Protein AF-A0A6L8MYT7-F1 (afdb_monomer)

Radius of gyration: 31.23 Å; Cα contacts (8 Å, |Δi|>4): 310; chains: 1; bounding box: 75×61×91 Å

Sequence (423 aa):
MKKIFYLYNQIKNDKKKLLASKLFFRELIFELFNCDSQEEFEKIPLTDDDVKMLLEKLDEKFITIFSTKEMLDIINSKLYYPCVLDEIYSKQKNAITYESFLDIYREKCKDYGISDDFYKLINGAGHPTIKYNIVFWDLFIDFVINESQKYKKVKNGVRIKNLALLRKELEATIDNKQKYFDIVKSQLDSIEIEYYNDLEKLYNLMFSYVGRAFELYDLLNDEFNQKITEEMDIYLDFVKLVTHEFINLFISKTVSIFEDANLAEQQIAVNYYRDVFTDWTLFFEDFRPLEMQETMTSFRERYKKLYIENPDLRIIPTTKSSSIYYFMVVKERLLKTLQEDIDLDYVNVNNHIQRLKDLSTRYIERKIKLTSEAERELYSIYHTQFRSTLLKYIQSKFEKYSSNDLEIQRLKEQLIDRKWLYL

Foldseek 3Di:
DVLVVVLVVVCVVDPQLVLLCVQCVQVLCCVPPVDNDPVRSVPDDDDPVNSVVSSVVSVVLQPDWDFLVRCQVSLQVLDPHRDDSVVLVVLVVVLVVDPVSVVVLVVVCVVVVNPDQPFDFDDDPDDGRTTHGSSNVVSSSVSVNVVVCVLPDPPDDQPPPPLVVLLVLLVVCLVPLVSNLVSLLVLLVVLLVLLVVLVVVLLVLVCVLLVLLVVVLCLCCPPLNVVVCVVLVPDSVVSVVLSLVLVLVSLLLCLCLQDVDPPVLSVVSSVVVSVCCVPVVVVPVLRPPVCPVVCVVVVVVVVCCCVVPPPPVCSVPPDDDAHSVVSVVVSVVVSVVSSVCSVVSNDDSVVSSVVSSVSSSRHNSVSSVSSVVSSVVSVCCSVPPRLVVQLVSVAVSVVVDPDPDPSSVVSVVVCVVSVSYDD

Structure (mmCIF, N/CA/C/O backbone):
data_AF-A0A6L8MYT7-F1
#
_entry.id   AF-A0A6L8MYT7-F1
#
loop_
_atom_site.group_PDB
_atom_site.id
_atom_site.type_symbol
_atom_site.label_atom_id
_atom_site.label_alt_id
_atom_site.label_comp_id
_atom_site.label_asym_id
_atom_site.label_entity_id
_atom_site.label_seq_id
_atom_site.pdbx_PDB_ins_code
_atom_site.Cartn_x
_atom_site.Cartn_y
_atom_site.Cartn_z
_atom_site.occupancy
_atom_site.B_iso_or_equiv
_atom_site.auth_seq_id
_atom_site.auth_comp_id
_atom_site.auth_asym_id
_atom_site.auth_atom_id
_atom_site.pdbx_PDB_model_num
ATOM 1 N N . MET A 1 1 ? 8.024 -13.058 -49.100 1.00 59.81 1 MET A N 1
ATOM 2 C CA . MET A 1 1 ? 6.651 -13.341 -48.605 1.00 59.81 1 MET A CA 1
ATOM 3 C C . MET A 1 1 ? 6.309 -14.832 -48.477 1.00 59.81 1 MET A C 1
ATOM 5 O O . MET A 1 1 ? 6.117 -15.256 -47.354 1.00 59.81 1 MET A O 1
ATOM 9 N N . LYS A 1 2 ? 6.254 -15.684 -49.520 1.00 71.94 2 LYS A N 1
ATOM 10 C CA . LYS A 1 2 ? 5.835 -17.107 -49.336 1.00 71.94 2 LYS A CA 1
ATOM 11 C C . LYS A 1 2 ? 6.647 -17.894 -48.282 1.00 71.94 2 LYS A C 1
ATOM 13 O O . LYS A 1 2 ? 6.075 -18.699 -47.555 1.00 71.94 2 LYS A O 1
ATOM 18 N N . LYS A 1 3 ? 7.955 -17.636 -48.171 1.00 80.44 3 LYS A N 1
ATOM 19 C CA . LYS A 1 3 ? 8.853 -18.322 -47.225 1.00 80.44 3 LYS A CA 1
ATOM 20 C C . LYS A 1 3 ? 8.679 -17.890 -45.768 1.00 80.44 3 LYS A C 1
ATOM 22 O O . LYS A 1 3 ? 8.775 -18.734 -44.889 1.00 80.44 3 LYS A O 1
ATOM 27 N N . ILE A 1 4 ? 8.325 -16.630 -45.509 1.00 80.94 4 ILE A N 1
ATOM 28 C CA . ILE A 1 4 ? 8.086 -16.175 -44.134 1.00 80.94 4 ILE A CA 1
ATOM 29 C C . ILE A 1 4 ? 6.798 -16.762 -43.554 1.00 80.94 4 ILE A C 1
ATOM 31 O O . ILE A 1 4 ? 6.774 -17.220 -42.417 1.00 80.94 4 ILE A O 1
ATOM 35 N N . PHE A 1 5 ? 5.754 -16.878 -44.382 1.00 82.69 5 PHE A N 1
ATOM 36 C CA . PHE A 1 5 ? 4.539 -17.601 -44.008 1.00 82.69 5 PHE A CA 1
ATOM 37 C C . PHE A 1 5 ? 4.817 -19.085 -43.752 1.00 82.69 5 PHE A C 1
ATOM 39 O O . PHE A 1 5 ? 4.275 -19.662 -42.813 1.00 82.69 5 PHE A O 1
ATOM 46 N N . TYR A 1 6 ? 5.677 -19.705 -44.564 1.00 86.44 6 TYR A N 1
ATOM 47 C CA . TYR A 1 6 ? 6.098 -21.088 -44.358 1.00 86.44 6 TYR A CA 1
ATOM 48 C C . TYR A 1 6 ? 6.858 -21.273 -43.035 1.00 86.44 6 TYR A C 1
ATOM 50 O O . TYR A 1 6 ? 6.519 -22.176 -42.274 1.00 86.44 6 TYR A O 1
ATOM 58 N N . LEU A 1 7 ? 7.803 -20.381 -42.722 1.00 86.00 7 LEU A N 1
ATOM 59 C CA . LEU A 1 7 ? 8.525 -20.355 -41.449 1.00 86.00 7 LEU A CA 1
ATOM 60 C C . LEU A 1 7 ? 7.562 -20.264 -40.256 1.00 86.00 7 LEU A C 1
ATOM 62 O O . LEU A 1 7 ? 7.620 -21.100 -39.355 1.00 86.00 7 LEU A O 1
ATOM 66 N N . TYR A 1 8 ? 6.634 -19.303 -40.262 1.00 85.88 8 TYR A N 1
ATOM 67 C CA . TYR A 1 8 ? 5.668 -19.160 -39.170 1.00 85.88 8 TYR A CA 1
ATOM 68 C C . TYR A 1 8 ? 4.736 -20.365 -39.040 1.00 85.88 8 TYR A C 1
ATOM 70 O O . TYR A 1 8 ? 4.425 -20.772 -37.921 1.00 85.88 8 TYR A O 1
ATOM 78 N N . ASN A 1 9 ? 4.332 -20.983 -40.154 1.00 87.00 9 ASN A N 1
ATOM 79 C CA . ASN A 1 9 ? 3.550 -22.218 -40.117 1.00 87.00 9 ASN A CA 1
ATOM 80 C C . ASN A 1 9 ? 4.336 -23.375 -39.487 1.00 87.00 9 ASN A C 1
ATOM 82 O O . ASN A 1 9 ? 3.766 -24.132 -38.704 1.00 87.00 9 ASN A O 1
ATOM 86 N N . GLN A 1 10 ? 5.632 -23.502 -39.782 1.00 89.69 10 GLN A N 1
ATOM 87 C CA . GLN A 1 10 ? 6.480 -24.516 -39.154 1.00 89.69 10 GLN A CA 1
ATOM 88 C C . GLN A 1 10 ? 6.647 -24.279 -37.650 1.00 89.69 10 GLN A C 1
ATOM 90 O O . GLN A 1 10 ? 6.458 -25.208 -36.868 1.00 89.69 10 GLN A O 1
ATOM 95 N N . ILE A 1 11 ? 6.920 -23.037 -37.235 1.00 89.31 11 ILE A N 1
ATOM 96 C CA . ILE A 1 11 ? 7.032 -22.671 -35.814 1.00 89.31 11 ILE A CA 1
ATOM 97 C C . ILE A 1 11 ? 5.715 -22.953 -35.082 1.00 89.31 11 ILE A C 1
ATOM 99 O O . ILE A 1 11 ? 5.722 -23.544 -34.008 1.00 89.31 11 ILE A O 1
ATOM 103 N N . LYS A 1 12 ? 4.575 -22.562 -35.662 1.00 88.00 12 LYS A N 1
ATOM 104 C CA . LYS A 1 12 ? 3.251 -22.726 -35.044 1.00 88.00 12 LYS A CA 1
ATOM 105 C C . LYS A 1 12 ? 2.854 -24.193 -34.855 1.00 88.00 12 LYS A C 1
ATOM 107 O O . LYS A 1 12 ? 2.175 -24.509 -33.882 1.00 88.00 12 LYS A O 1
ATOM 112 N N . ASN A 1 13 ? 3.251 -25.069 -35.777 1.00 91.25 13 ASN A N 1
ATOM 113 C CA . ASN A 1 13 ? 2.869 -26.483 -35.762 1.00 91.25 13 ASN A CA 1
ATOM 114 C C . ASN A 1 13 ? 3.807 -27.368 -34.919 1.00 91.25 13 ASN A C 1
ATOM 116 O O . ASN A 1 13 ? 3.501 -28.541 -34.712 1.00 91.25 13 ASN A O 1
ATOM 120 N N . ASP A 1 14 ? 4.914 -26.826 -34.407 1.00 92.12 14 ASP A N 1
ATOM 121 C CA . ASP A 1 14 ? 5.848 -27.525 -33.524 1.00 92.12 14 ASP A CA 1
ATOM 122 C C . ASP A 1 14 ? 5.901 -26.825 -32.159 1.00 92.12 14 ASP A C 1
ATOM 124 O O . ASP A 1 14 ? 6.469 -25.744 -32.005 1.00 92.12 14 ASP A O 1
ATOM 128 N N . LYS A 1 15 ? 5.329 -27.465 -31.133 1.00 89.94 15 LYS A N 1
ATOM 129 C CA . LYS A 1 15 ? 5.255 -26.907 -29.773 1.00 89.94 15 LYS A CA 1
ATOM 130 C C . LYS A 1 15 ? 6.621 -26.527 -29.184 1.00 89.94 15 LYS A C 1
ATOM 132 O O . LYS A 1 15 ? 6.691 -25.585 -28.399 1.00 89.94 15 LYS A O 1
ATOM 137 N N . LYS A 1 16 ? 7.702 -27.229 -29.551 1.00 91.69 16 LYS A N 1
ATOM 138 C CA . LYS A 1 16 ? 9.055 -26.957 -29.038 1.00 91.69 16 LYS A CA 1
ATOM 139 C C . LYS A 1 16 ? 9.609 -25.681 -29.661 1.00 91.69 16 LYS A C 1
ATOM 141 O O . LYS A 1 16 ? 10.047 -24.778 -28.946 1.00 91.69 16 LYS A O 1
ATOM 146 N N . LYS A 1 17 ? 9.492 -25.569 -30.986 1.00 91.12 17 LYS A N 1
ATOM 147 C CA . LYS A 1 17 ? 9.891 -24.370 -31.736 1.00 91.12 17 LYS A CA 1
ATOM 148 C C . LYS A 1 17 ? 9.043 -23.164 -31.366 1.00 91.12 17 LYS A C 1
ATOM 150 O O . LYS A 1 17 ? 9.574 -22.062 -31.271 1.00 91.12 17 LYS A O 1
ATOM 155 N N . LEU A 1 18 ? 7.752 -23.362 -31.105 1.00 89.88 18 LEU A N 1
ATOM 156 C CA . LEU A 1 18 ? 6.862 -22.307 -30.636 1.00 89.88 18 LEU A CA 1
ATOM 157 C C . LEU A 1 18 ? 7.326 -21.731 -29.291 1.00 89.88 18 LEU A C 1
ATOM 159 O O . LEU A 1 18 ? 7.392 -20.511 -29.142 1.00 89.88 18 LEU A O 1
ATOM 163 N N . LEU A 1 19 ? 7.698 -22.590 -28.336 1.00 88.94 19 LEU A N 1
ATOM 164 C CA . LEU A 1 19 ? 8.225 -22.155 -27.040 1.00 88.94 19 LEU A CA 1
ATOM 165 C C . LEU A 1 19 ? 9.569 -21.423 -27.186 1.00 88.94 19 LEU A C 1
ATOM 167 O O . LEU A 1 19 ? 9.745 -20.344 -26.622 1.00 88.94 19 LEU A O 1
ATOM 171 N N . ALA A 1 20 ? 10.491 -21.966 -27.987 1.00 90.62 20 ALA A N 1
ATOM 172 C CA . ALA A 1 20 ? 11.767 -21.315 -28.288 1.00 90.62 20 ALA A CA 1
ATOM 173 C C . ALA A 1 20 ? 11.578 -19.949 -28.960 1.00 90.62 20 ALA A C 1
ATOM 175 O O . ALA A 1 20 ? 12.199 -18.963 -28.566 1.00 90.62 20 ALA A O 1
ATOM 176 N N . SER A 1 21 ? 10.657 -19.862 -29.918 1.00 87.44 21 SER A N 1
ATOM 177 C CA . SER A 1 21 ? 10.340 -18.625 -30.628 1.00 87.44 21 SER A CA 1
ATOM 178 C C . SER A 1 21 ? 9.740 -17.581 -29.682 1.00 87.44 21 SER A C 1
ATOM 180 O O . SER A 1 21 ? 10.158 -16.423 -29.704 1.00 87.44 21 SER A O 1
ATOM 182 N N . LYS A 1 22 ? 8.846 -17.981 -28.765 1.00 86.06 22 LYS A N 1
ATOM 183 C CA . LYS A 1 22 ? 8.253 -17.072 -27.767 1.00 86.06 22 LYS A CA 1
ATOM 184 C C . LYS A 1 22 ? 9.321 -16.287 -26.992 1.00 86.06 22 LYS A C 1
ATOM 186 O O . LYS A 1 22 ? 9.118 -15.099 -26.714 1.00 86.06 22 LYS A O 1
ATOM 191 N N . LEU A 1 23 ? 10.440 -16.927 -26.653 1.00 85.00 23 LEU A N 1
ATOM 192 C CA . LEU A 1 23 ? 11.498 -16.336 -25.833 1.00 85.00 23 LEU A CA 1
ATOM 193 C C . LEU A 1 23 ? 12.621 -15.693 -26.657 1.00 85.00 23 LEU A C 1
ATOM 195 O O . LEU A 1 23 ? 12.984 -14.557 -26.369 1.00 85.00 23 LEU A O 1
ATOM 199 N N . PHE A 1 24 ? 13.117 -16.363 -27.698 1.00 89.44 24 PHE A N 1
ATOM 200 C CA . PHE A 1 24 ? 14.382 -16.003 -28.355 1.00 89.44 24 PHE A CA 1
ATOM 201 C C . PHE A 1 24 ? 14.232 -15.405 -29.756 1.00 89.44 24 PHE A C 1
ATOM 203 O O . PHE A 1 24 ? 15.222 -14.969 -30.331 1.00 89.44 24 PHE A O 1
ATOM 210 N N . PHE A 1 25 ? 13.029 -15.367 -30.340 1.00 83.56 25 PHE A N 1
ATOM 211 C CA . PHE A 1 25 ? 12.886 -15.013 -31.759 1.00 83.56 25 PHE A CA 1
ATOM 212 C C . PHE A 1 25 ? 13.468 -13.639 -32.105 1.00 83.56 25 PHE A C 1
ATOM 214 O O . PHE A 1 25 ? 14.140 -13.505 -33.119 1.00 83.56 25 PHE A O 1
ATOM 221 N N . ARG A 1 26 ? 13.276 -12.639 -31.235 1.00 81.25 26 ARG A N 1
ATOM 222 C CA . ARG A 1 26 ? 13.825 -11.290 -31.436 1.00 81.25 26 ARG A CA 1
ATOM 223 C C . ARG A 1 26 ? 15.359 -11.266 -31.420 1.00 81.25 26 ARG A C 1
ATOM 225 O O . ARG A 1 26 ? 15.958 -10.584 -32.239 1.00 81.25 26 ARG A O 1
ATOM 232 N N . GLU A 1 27 ? 15.976 -12.001 -30.501 1.00 84.38 27 GLU A N 1
ATOM 233 C CA . GLU A 1 27 ? 17.437 -12.127 -30.419 1.00 84.38 27 GLU A CA 1
ATOM 234 C C . GLU A 1 27 ? 17.983 -12.819 -31.670 1.00 84.38 27 GLU A C 1
ATOM 236 O O . GLU A 1 27 ? 18.922 -12.329 -32.283 1.00 84.38 27 GLU A O 1
ATOM 241 N N . LEU A 1 28 ? 17.336 -13.904 -32.104 1.00 87.00 28 LEU A N 1
ATOM 242 C CA . LEU A 1 28 ? 17.769 -14.676 -33.267 1.00 87.00 28 LEU A CA 1
ATOM 243 C C . LEU A 1 28 ? 17.673 -13.885 -34.576 1.00 87.00 28 LEU A C 1
ATOM 245 O O . LEU A 1 28 ? 18.565 -13.998 -35.412 1.00 87.00 28 LEU A O 1
ATOM 249 N N . ILE A 1 29 ? 16.621 -13.082 -34.776 1.00 85.25 29 ILE A N 1
ATOM 250 C CA . ILE A 1 29 ? 16.532 -12.246 -35.986 1.00 85.25 29 ILE A CA 1
ATOM 251 C C . ILE A 1 29 ? 17.559 -11.109 -35.974 1.00 85.25 29 ILE A C 1
ATOM 253 O O . ILE A 1 29 ? 18.085 -10.758 -37.028 1.00 85.25 29 ILE A O 1
ATOM 257 N N . PHE A 1 30 ? 17.881 -10.567 -34.798 1.00 80.44 30 PHE A N 1
ATOM 258 C CA . PHE A 1 30 ? 18.941 -9.575 -34.655 1.00 80.44 30 PHE A CA 1
ATOM 259 C C . PHE A 1 30 ? 20.313 -10.198 -34.943 1.00 80.44 30 PHE A C 1
ATOM 261 O O . PHE A 1 30 ? 21.063 -9.680 -35.759 1.00 80.44 30 PHE A O 1
ATOM 268 N N . GLU A 1 31 ? 20.615 -11.354 -34.353 1.00 85.44 31 GLU A N 1
ATOM 269 C CA . GLU A 1 31 ? 21.898 -12.046 -34.519 1.00 85.44 31 GLU A CA 1
ATOM 270 C C . GLU A 1 31 ? 22.136 -12.518 -35.962 1.00 85.44 31 GLU A C 1
ATOM 272 O O . GLU A 1 31 ? 23.217 -12.320 -36.512 1.00 85.44 31 GLU A O 1
ATOM 277 N N . LEU A 1 32 ? 21.133 -13.144 -36.585 1.00 87.38 32 LEU A N 1
ATOM 278 C CA . LEU A 1 32 ? 21.298 -13.811 -37.882 1.00 87.38 32 LEU A CA 1
ATOM 279 C C . LEU A 1 32 ? 21.034 -12.890 -39.077 1.00 87.38 32 LEU A C 1
ATOM 281 O O . LEU A 1 32 ? 21.564 -13.132 -40.159 1.00 87.38 32 LEU A O 1
ATOM 285 N N . PHE A 1 33 ? 20.212 -11.852 -38.899 1.00 86.12 33 PHE A N 1
ATOM 286 C CA . PHE A 1 33 ? 19.756 -10.985 -39.991 1.00 86.12 33 PHE A CA 1
ATOM 287 C C . PHE A 1 33 ? 19.963 -9.490 -39.713 1.00 86.12 33 PHE A C 1
ATOM 289 O O . PHE A 1 33 ? 19.570 -8.671 -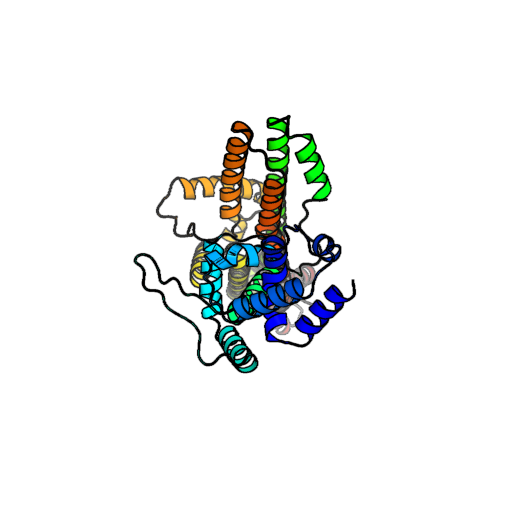40.543 1.00 86.12 33 PHE A O 1
ATOM 296 N N . ASN A 1 34 ? 20.580 -9.123 -38.581 1.00 82.56 34 ASN A N 1
ATOM 297 C CA . ASN A 1 34 ? 20.889 -7.742 -38.194 1.00 82.56 34 ASN A CA 1
ATOM 298 C C . ASN A 1 34 ? 19.667 -6.803 -38.260 1.00 82.56 34 ASN A C 1
ATOM 300 O O . ASN A 1 34 ? 19.747 -5.695 -38.788 1.00 82.56 34 ASN A O 1
ATOM 304 N N . CYS A 1 35 ? 18.519 -7.291 -37.776 1.00 80.00 35 CYS A N 1
ATOM 305 C CA . CYS A 1 35 ? 17.250 -6.560 -37.719 1.00 80.00 35 CYS A CA 1
ATOM 306 C C . CYS A 1 35 ? 16.884 -6.195 -36.280 1.00 80.00 35 CYS A C 1
ATOM 308 O O . CYS A 1 35 ? 16.878 -7.065 -35.408 1.00 80.00 35 CYS A O 1
ATOM 310 N N . ASP A 1 36 ? 16.464 -4.952 -36.044 1.00 75.12 36 ASP A N 1
ATOM 311 C CA . ASP A 1 36 ? 16.108 -4.473 -34.701 1.00 75.12 36 ASP A CA 1
ATOM 312 C C . ASP A 1 36 ? 14.665 -4.839 -34.304 1.00 75.12 36 ASP A C 1
ATOM 314 O O . ASP A 1 36 ? 14.281 -4.802 -33.121 1.00 75.12 36 ASP A O 1
ATOM 318 N N . SER A 1 37 ? 13.849 -5.220 -35.294 1.00 73.38 37 SER A N 1
ATOM 319 C CA . SER A 1 37 ? 12.438 -5.559 -35.117 1.00 73.38 37 SER A CA 1
ATOM 320 C C . SER A 1 37 ? 11.955 -6.700 -36.018 1.00 73.38 37 SER A C 1
ATOM 322 O O . SER A 1 37 ? 12.513 -6.994 -37.075 1.00 73.38 37 SER A O 1
ATOM 324 N N . GLN A 1 38 ? 10.844 -7.319 -35.609 1.00 73.88 38 GLN A N 1
ATOM 325 C CA . GLN A 1 38 ? 10.148 -8.317 -36.420 1.00 73.88 38 GLN A CA 1
ATOM 326 C C . GLN A 1 38 ? 9.621 -7.719 -37.736 1.00 73.88 38 GLN A C 1
ATOM 328 O O . GLN A 1 38 ? 9.685 -8.379 -38.764 1.00 73.88 38 GLN A O 1
ATOM 333 N N . GLU A 1 39 ? 9.156 -6.467 -37.734 1.00 79.12 39 GLU A N 1
ATOM 334 C CA . GLU A 1 39 ? 8.647 -5.800 -38.942 1.00 79.12 39 GLU A CA 1
ATOM 335 C C . GLU A 1 39 ? 9.736 -5.563 -39.997 1.00 79.12 39 GLU A C 1
ATOM 337 O O . GLU A 1 39 ? 9.454 -5.553 -41.197 1.00 79.12 39 GLU A O 1
ATOM 342 N N . GLU A 1 40 ? 10.980 -5.348 -39.568 1.00 82.81 40 GLU A N 1
ATOM 343 C CA . GLU A 1 40 ? 12.136 -5.250 -40.463 1.00 82.81 40 GLU A CA 1
ATOM 344 C C . GLU A 1 40 ? 12.517 -6.612 -41.024 1.00 82.81 40 GLU A C 1
ATOM 346 O O . GLU A 1 40 ? 12.639 -6.758 -42.242 1.00 82.81 40 GLU A O 1
ATOM 351 N N . PHE A 1 41 ? 12.605 -7.622 -40.156 1.00 84.44 41 PHE A N 1
ATOM 352 C CA . PHE A 1 41 ? 12.849 -8.999 -40.572 1.00 84.44 41 PHE A CA 1
ATOM 353 C C . PHE A 1 41 ? 11.803 -9.479 -41.589 1.00 84.44 41 PHE A C 1
ATOM 355 O O . PHE A 1 41 ? 12.144 -10.118 -42.584 1.00 84.44 41 PHE A O 1
ATOM 362 N N . GLU A 1 42 ? 10.532 -9.107 -41.408 1.00 82.19 42 GLU A N 1
ATOM 363 C CA . GLU A 1 42 ? 9.446 -9.519 -42.298 1.00 82.19 42 GLU A CA 1
ATOM 364 C C . GLU A 1 42 ? 9.541 -8.973 -43.731 1.00 82.19 42 GLU A C 1
ATOM 366 O O . GLU A 1 42 ? 8.933 -9.525 -44.658 1.00 82.19 42 GLU A O 1
ATOM 371 N N . LYS A 1 43 ? 10.352 -7.931 -43.938 1.00 85.62 43 LYS A N 1
ATOM 372 C CA . LYS A 1 43 ? 10.624 -7.340 -45.255 1.00 85.62 43 LYS A CA 1
ATOM 373 C C . LYS A 1 43 ? 11.771 -8.039 -45.985 1.00 85.62 43 LYS A C 1
ATOM 375 O O . LYS A 1 43 ? 11.913 -7.843 -47.194 1.00 85.62 43 LYS A O 1
ATOM 380 N N . ILE A 1 44 ? 12.556 -8.870 -45.296 1.00 84.75 44 ILE A N 1
ATOM 381 C CA . ILE A 1 44 ? 13.703 -9.561 -45.887 1.00 84.75 44 ILE A CA 1
ATOM 382 C C . ILE A 1 44 ? 13.228 -10.716 -46.786 1.00 84.75 44 ILE A C 1
ATOM 384 O O . ILE A 1 44 ? 12.392 -11.540 -46.390 1.00 84.75 44 ILE A O 1
ATOM 388 N N . PRO A 1 45 ? 13.745 -10.822 -48.024 1.00 87.56 45 PRO A N 1
ATOM 389 C CA . PRO A 1 45 ? 13.498 -11.977 -48.873 1.00 87.56 45 PRO A CA 1
ATOM 390 C C . PRO A 1 45 ? 14.285 -13.195 -48.364 1.00 87.56 45 PRO A C 1
ATOM 392 O O . PRO A 1 45 ? 15.445 -13.376 -48.710 1.00 87.56 45 PRO A O 1
ATOM 395 N N . LEU A 1 46 ? 13.631 -14.041 -47.566 1.00 88.44 46 LEU A N 1
ATOM 396 C CA . LEU A 1 46 ? 14.223 -15.279 -47.043 1.00 88.44 46 LEU A CA 1
ATOM 397 C C . LEU A 1 46 ? 14.402 -16.355 -48.126 1.00 88.44 46 LEU A C 1
ATOM 399 O O . LEU A 1 46 ? 13.477 -16.624 -48.907 1.00 88.44 46 LEU A O 1
ATOM 403 N N . THR A 1 47 ? 15.557 -17.014 -48.104 1.00 90.62 47 THR A N 1
ATOM 404 C CA . THR A 1 47 ? 15.868 -18.246 -48.839 1.00 90.62 47 THR A CA 1
ATOM 405 C C . THR A 1 47 ? 15.442 -19.494 -48.051 1.00 90.62 47 THR A C 1
ATOM 407 O O . THR A 1 47 ? 14.991 -19.410 -46.908 1.00 90.62 47 THR A O 1
ATOM 410 N N . ASP A 1 48 ? 15.538 -20.674 -48.669 1.00 89.12 48 ASP A N 1
ATOM 411 C CA . ASP A 1 48 ? 15.280 -21.943 -47.972 1.00 89.12 48 ASP A CA 1
ATOM 412 C C . ASP A 1 48 ? 16.322 -22.247 -46.891 1.00 89.12 48 ASP A C 1
ATOM 414 O O . ASP A 1 48 ? 15.967 -22.765 -45.830 1.00 89.12 48 ASP A O 1
ATOM 418 N N . ASP A 1 49 ? 17.575 -21.861 -47.128 1.00 92.56 49 ASP A N 1
ATOM 419 C CA . ASP A 1 49 ? 18.656 -22.023 -46.159 1.00 92.56 49 ASP A CA 1
ATOM 420 C C . ASP A 1 49 ? 18.449 -21.111 -44.942 1.00 92.56 49 ASP A C 1
ATOM 422 O O . ASP A 1 49 ? 18.619 -21.565 -43.812 1.00 92.56 49 ASP A O 1
ATOM 426 N N . ASP A 1 50 ? 17.963 -19.880 -45.143 1.00 91.44 50 ASP A N 1
ATOM 427 C CA . ASP A 1 50 ? 17.628 -18.955 -44.047 1.00 91.44 50 ASP A CA 1
ATOM 428 C C . ASP A 1 50 ? 16.533 -19.520 -43.135 1.00 91.44 50 ASP A C 1
ATOM 430 O O . ASP A 1 50 ? 16.624 -19.468 -41.905 1.00 91.44 50 ASP A O 1
ATOM 434 N N . VAL A 1 51 ? 15.482 -20.086 -43.742 1.00 90.31 51 VAL A N 1
ATOM 435 C CA . VAL A 1 51 ? 14.378 -20.712 -43.004 1.00 90.31 51 VAL A CA 1
ATOM 436 C C . VAL A 1 51 ? 14.883 -21.920 -42.222 1.00 90.31 51 VAL A C 1
ATOM 438 O O . VAL A 1 51 ? 14.553 -22.065 -41.045 1.00 90.31 51 VAL A O 1
ATOM 441 N N . LYS A 1 52 ? 15.688 -22.776 -42.858 1.00 93.00 52 LYS A N 1
ATOM 442 C CA . LYS A 1 52 ? 16.261 -23.962 -42.219 1.00 93.00 52 LYS A CA 1
ATOM 443 C C . LYS A 1 52 ? 17.158 -23.581 -41.038 1.00 93.00 52 LYS A C 1
ATOM 445 O O . LYS A 1 52 ? 16.960 -24.110 -39.948 1.00 93.00 52 LYS A O 1
ATOM 450 N N . MET A 1 53 ? 18.064 -22.623 -41.230 1.00 94.56 53 MET A N 1
ATOM 451 C CA . MET A 1 53 ? 18.978 -22.136 -40.196 1.00 94.56 53 MET A CA 1
ATOM 452 C C . MET A 1 53 ? 18.223 -21.614 -38.967 1.00 94.56 53 MET A C 1
ATOM 454 O O . MET A 1 53 ? 18.563 -21.961 -37.836 1.00 94.56 53 MET A O 1
ATOM 458 N N . LEU A 1 54 ? 17.169 -20.814 -39.166 1.00 91.88 54 LEU A N 1
ATOM 459 C CA . LEU A 1 54 ? 16.391 -20.277 -38.049 1.00 91.88 54 LEU A CA 1
ATOM 460 C C . LEU A 1 54 ? 15.649 -21.382 -37.281 1.00 91.88 54 LEU A C 1
ATOM 462 O O . LEU A 1 54 ? 15.604 -21.357 -36.053 1.00 91.88 54 LEU A O 1
ATOM 466 N N . LEU A 1 55 ? 15.080 -22.364 -37.986 1.00 93.94 55 LEU A N 1
ATOM 467 C CA . LEU A 1 55 ? 14.397 -23.499 -37.359 1.00 93.94 55 LEU A CA 1
ATOM 468 C C . LEU A 1 55 ? 15.365 -24.375 -36.553 1.00 93.94 55 LEU A C 1
ATOM 470 O O . LEU A 1 55 ? 15.027 -24.772 -35.439 1.00 93.94 55 LEU A O 1
ATOM 474 N N . GLU A 1 56 ? 16.570 -24.619 -37.073 1.00 95.06 56 GLU A N 1
ATOM 475 C CA . GLU A 1 56 ? 17.632 -25.345 -36.364 1.00 95.06 56 GLU A CA 1
ATOM 476 C C . GLU A 1 56 ? 18.101 -24.582 -35.116 1.00 95.06 56 GLU A C 1
ATOM 478 O O . GLU A 1 56 ? 18.280 -25.178 -34.055 1.00 95.06 56 GLU A O 1
ATOM 483 N N . LYS A 1 57 ? 18.214 -23.249 -35.192 1.00 95.06 57 LYS A N 1
ATOM 484 C CA . LYS A 1 57 ? 18.538 -22.400 -34.034 1.00 95.06 57 LYS A CA 1
ATOM 485 C C . LYS A 1 57 ? 17.455 -22.423 -32.959 1.00 95.06 57 LYS A C 1
ATOM 487 O O . LYS A 1 57 ? 17.769 -22.406 -31.770 1.00 95.06 57 LYS A O 1
ATOM 492 N N . LEU A 1 58 ? 16.184 -22.494 -33.347 1.00 93.19 58 LEU A N 1
ATOM 493 C CA . LEU A 1 58 ? 15.088 -22.676 -32.393 1.00 93.19 58 LEU A CA 1
ATOM 494 C C . LEU A 1 58 ? 15.153 -24.048 -31.707 1.00 93.19 58 LEU A C 1
ATOM 496 O O . LEU A 1 58 ? 14.921 -24.127 -30.500 1.00 93.19 58 LEU A O 1
ATOM 500 N N . ASP A 1 59 ? 15.518 -25.102 -32.439 1.00 92.75 59 ASP A N 1
ATOM 501 C CA . ASP A 1 59 ? 15.741 -26.430 -31.858 1.00 92.75 59 ASP A CA 1
ATOM 502 C C . ASP A 1 59 ? 16.931 -26.427 -30.881 1.00 92.75 59 ASP A C 1
ATOM 504 O O . ASP A 1 59 ? 16.820 -26.965 -29.777 1.00 92.75 59 ASP A O 1
ATOM 508 N N . GLU A 1 60 ? 18.029 -25.745 -31.227 1.00 93.62 60 GLU A N 1
ATOM 509 C CA . GLU A 1 60 ? 19.195 -25.543 -30.354 1.00 93.62 60 GLU A CA 1
ATOM 510 C C . GLU A 1 60 ? 18.815 -24.803 -29.060 1.00 93.62 60 GLU A C 1
ATOM 512 O O . GLU A 1 60 ? 19.127 -25.263 -27.957 1.00 93.62 60 GLU A O 1
ATOM 517 N N . LYS A 1 61 ? 18.090 -23.680 -29.160 1.00 92.56 61 LYS A N 1
ATOM 518 C CA . LYS A 1 61 ? 17.641 -22.912 -27.984 1.00 92.56 61 LYS A CA 1
ATOM 519 C C . LYS A 1 61 ? 16.698 -23.731 -27.095 1.00 92.56 61 LYS A C 1
ATOM 521 O O . LYS A 1 61 ? 16.746 -23.582 -25.878 1.00 92.56 61 LYS A O 1
ATOM 526 N N . PHE A 1 62 ? 15.876 -24.612 -27.669 1.00 90.44 62 PHE A N 1
ATOM 527 C CA . PHE A 1 62 ? 14.969 -25.466 -26.899 1.00 90.44 62 PHE A CA 1
ATOM 528 C C . PHE A 1 62 ? 15.711 -26.494 -26.026 1.00 90.44 62 PHE A C 1
ATOM 530 O O . PHE A 1 62 ? 15.314 -26.721 -24.883 1.00 90.44 62 PHE A O 1
ATOM 537 N N . ILE A 1 63 ? 16.78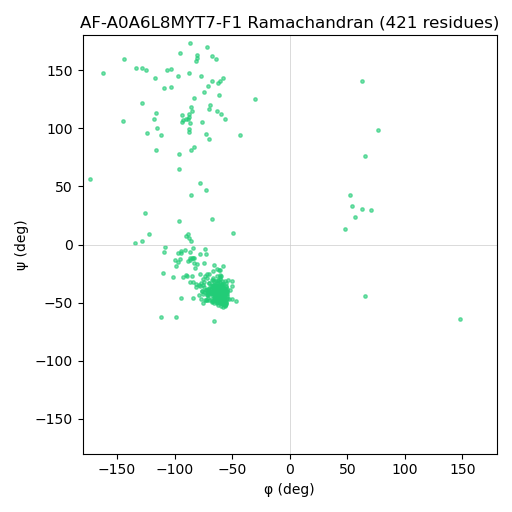3 -27.109 -26.540 1.00 87.50 63 ILE A N 1
ATOM 538 C CA . ILE A 1 63 ? 17.564 -28.122 -25.801 1.00 87.50 63 ILE A CA 1
ATOM 539 C C . ILE A 1 63 ? 18.625 -27.518 -24.867 1.00 87.50 63 ILE A C 1
ATOM 541 O O . ILE A 1 63 ? 19.209 -28.230 -24.047 1.00 87.50 63 ILE A O 1
ATOM 545 N N . THR A 1 64 ? 18.888 -26.218 -24.990 1.00 87.62 64 THR A N 1
ATOM 546 C CA . THR A 1 64 ? 19.893 -25.505 -24.196 1.00 87.62 64 THR A CA 1
ATOM 547 C C . THR A 1 64 ? 19.385 -25.208 -22.780 1.00 87.62 64 THR A C 1
ATOM 549 O O . THR A 1 64 ? 18.206 -24.931 -22.551 1.00 87.62 64 THR A O 1
ATOM 552 N N . ILE A 1 65 ? 20.301 -25.248 -21.808 1.00 86.94 65 ILE A N 1
ATOM 553 C CA . ILE A 1 65 ? 20.072 -24.748 -20.449 1.00 86.94 65 ILE A CA 1
ATOM 554 C C . ILE A 1 65 ? 20.763 -23.404 -20.263 1.00 86.94 65 ILE A C 1
ATOM 556 O O . ILE A 1 65 ? 21.928 -23.230 -20.624 1.00 86.94 65 ILE A O 1
ATOM 560 N N . PHE A 1 66 ? 20.054 -22.472 -19.643 1.00 87.75 66 PHE A N 1
ATOM 561 C CA . PHE A 1 66 ? 20.495 -21.094 -19.487 1.00 87.75 66 PHE A CA 1
ATOM 562 C C . PHE A 1 66 ? 20.666 -20.747 -18.013 1.00 87.75 66 PHE A C 1
ATOM 564 O O . PHE A 1 66 ? 19.906 -21.192 -17.151 1.00 87.75 66 PHE A O 1
ATOM 571 N N . SER A 1 67 ? 21.684 -19.949 -17.725 1.00 87.44 67 SER A N 1
ATOM 572 C CA . SER A 1 67 ? 21.873 -19.270 -16.449 1.00 87.44 67 SER A CA 1
ATOM 573 C C . SER A 1 67 ? 21.017 -18.010 -16.371 1.00 87.44 67 SER A C 1
ATOM 575 O O . SER A 1 67 ? 20.592 -17.450 -17.379 1.00 87.44 67 SER A O 1
ATOM 577 N N . THR A 1 68 ? 20.839 -17.500 -15.156 1.00 86.56 68 THR A N 1
ATOM 578 C CA . THR A 1 68 ? 20.165 -16.219 -14.915 1.00 86.56 68 THR A CA 1
ATOM 579 C C . THR A 1 68 ? 20.810 -15.052 -15.638 1.00 86.56 68 THR A C 1
ATOM 581 O O . THR A 1 68 ? 20.099 -14.193 -16.150 1.00 86.56 68 THR A O 1
ATOM 584 N N . LYS A 1 69 ? 22.143 -15.038 -15.733 1.00 88.50 69 LYS A N 1
ATOM 585 C CA . LYS A 1 69 ? 22.863 -13.996 -16.465 1.00 88.50 69 LYS A CA 1
ATOM 586 C C . LYS A 1 69 ? 22.548 -14.038 -17.963 1.00 88.50 69 LYS A C 1
ATOM 588 O O . LYS A 1 69 ? 22.327 -12.988 -18.546 1.00 88.50 69 LYS A O 1
ATOM 593 N N . GLU A 1 70 ? 22.496 -15.233 -18.554 1.00 89.12 70 GLU A N 1
ATOM 594 C CA . GLU A 1 70 ? 22.159 -15.425 -19.976 1.00 89.12 70 GLU A CA 1
ATOM 595 C C . GLU A 1 70 ? 20.699 -15.046 -20.281 1.00 89.12 70 GLU A C 1
ATOM 597 O O . GLU A 1 70 ? 20.402 -14.605 -21.383 1.00 89.12 70 GLU A O 1
ATOM 602 N N . MET A 1 71 ? 19.791 -15.172 -19.307 1.00 91.25 71 MET A N 1
ATOM 603 C CA . MET A 1 71 ? 18.363 -14.890 -19.506 1.00 91.25 71 MET A CA 1
ATOM 604 C C . MET A 1 71 ? 17.927 -13.477 -19.120 1.00 91.25 71 MET A C 1
ATOM 606 O O . MET A 1 71 ? 16.774 -13.126 -19.366 1.00 91.25 71 MET A O 1
ATOM 610 N N . LEU A 1 72 ? 18.799 -12.664 -18.517 1.00 87.69 72 LEU A N 1
ATOM 611 C CA . LEU A 1 72 ? 18.418 -11.367 -17.951 1.00 87.69 72 LEU A CA 1
ATOM 612 C C . LEU A 1 72 ? 17.786 -10.436 -18.993 1.00 87.69 72 LEU A C 1
ATOM 614 O O . LEU A 1 72 ? 16.702 -9.901 -18.758 1.00 87.69 72 LEU A O 1
ATOM 618 N N . ASP A 1 73 ? 18.423 -10.288 -20.153 1.00 84.31 73 ASP A N 1
ATOM 619 C CA . ASP A 1 73 ? 17.949 -9.391 -21.212 1.00 84.31 73 ASP A CA 1
ATOM 620 C C . ASP A 1 73 ? 16.622 -9.871 -21.807 1.00 84.31 73 ASP A C 1
ATOM 622 O O . ASP A 1 73 ? 15.716 -9.075 -22.064 1.00 84.31 73 ASP A O 1
ATOM 626 N N . ILE A 1 74 ? 16.453 -11.189 -21.933 1.00 86.75 74 ILE A N 1
ATOM 627 C CA . ILE A 1 74 ? 15.211 -11.800 -22.414 1.00 86.75 74 ILE A CA 1
ATOM 628 C C . ILE A 1 74 ? 14.086 -11.559 -21.417 1.00 86.75 74 ILE A C 1
ATOM 630 O O . ILE A 1 74 ? 13.016 -11.104 -21.818 1.00 86.75 74 ILE A O 1
ATOM 634 N N . ILE A 1 75 ? 14.320 -11.811 -20.127 1.00 84.62 75 ILE A N 1
ATOM 635 C CA . ILE A 1 75 ? 13.348 -11.547 -19.062 1.00 84.62 75 ILE A CA 1
ATOM 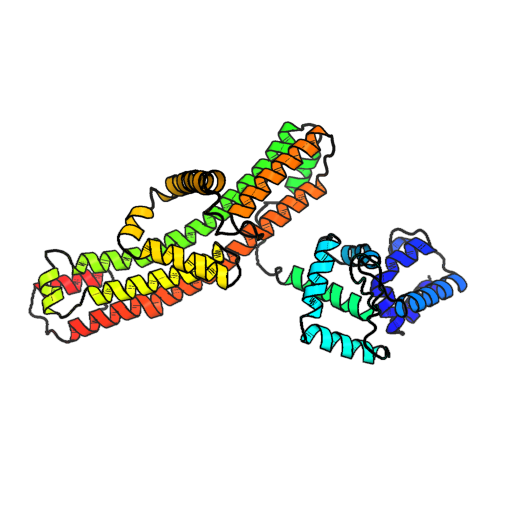636 C C . ILE A 1 75 ? 12.944 -10.073 -19.107 1.00 84.62 75 ILE A C 1
ATOM 638 O O . ILE A 1 75 ? 11.762 -9.765 -19.243 1.00 84.62 75 ILE A O 1
ATOM 642 N N . ASN A 1 76 ? 13.918 -9.163 -19.098 1.00 78.75 76 ASN A N 1
ATOM 643 C CA . ASN A 1 76 ? 13.675 -7.724 -19.104 1.00 78.75 76 ASN A CA 1
ATOM 644 C C . ASN A 1 76 ? 12.943 -7.244 -20.361 1.00 78.75 76 ASN A C 1
ATOM 646 O O . ASN A 1 76 ? 12.123 -6.336 -20.264 1.00 78.75 76 ASN A O 1
ATOM 650 N N . SER A 1 77 ? 13.145 -7.8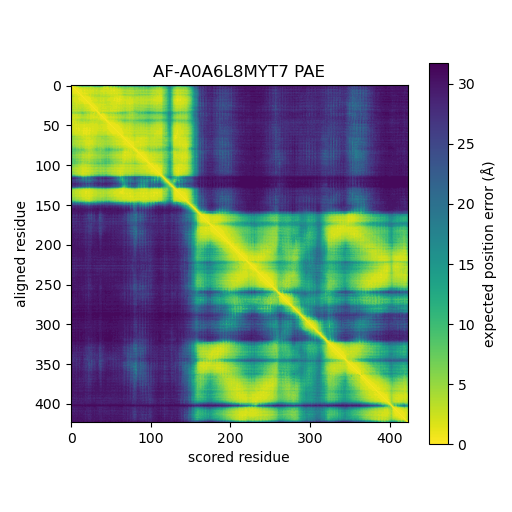92 -21.512 1.00 76.25 77 SER A N 1
ATOM 651 C CA . SER A 1 77 ? 12.388 -7.595 -22.736 1.00 76.25 77 SER A CA 1
ATOM 652 C C . SER A 1 77 ? 10.897 -7.952 -22.648 1.00 76.25 77 SER A C 1
ATOM 654 O O . SER A 1 77 ? 10.088 -7.415 -23.407 1.00 76.25 77 SER A O 1
ATOM 656 N N . LYS A 1 78 ? 10.523 -8.874 -21.749 1.00 73.69 78 LYS A N 1
ATOM 657 C CA . LYS A 1 78 ? 9.136 -9.320 -21.528 1.00 73.69 78 LYS A CA 1
ATOM 658 C C . LYS A 1 78 ? 8.466 -8.614 -20.353 1.00 73.69 78 LYS A C 1
ATOM 660 O O . LYS A 1 78 ? 7.243 -8.672 -20.221 1.00 73.69 78 LYS A O 1
ATOM 665 N N . LEU A 1 79 ? 9.244 -7.958 -19.499 1.00 62.09 79 LEU A N 1
ATOM 666 C CA . LEU A 1 79 ? 8.729 -7.193 -18.378 1.00 62.09 79 LEU A CA 1
ATOM 667 C C . LEU A 1 79 ? 8.410 -5.763 -18.801 1.00 62.09 79 LEU A C 1
ATOM 669 O O . LEU A 1 79 ? 9.076 -5.156 -19.630 1.00 62.09 79 LEU A O 1
ATOM 673 N N . TYR A 1 80 ? 7.385 -5.198 -18.170 1.00 52.06 80 TYR A N 1
ATOM 674 C CA . TYR A 1 80 ? 7.101 -3.772 -18.309 1.00 52.06 80 TYR A CA 1
ATOM 675 C C . TYR A 1 80 ? 8.166 -2.914 -17.597 1.00 52.06 80 TYR A C 1
ATOM 677 O O . TYR A 1 80 ? 8.392 -1.772 -17.989 1.00 52.06 80 TYR A O 1
ATOM 685 N N . TYR A 1 81 ? 8.826 -3.477 -16.578 1.00 48.38 81 TYR A N 1
ATOM 686 C CA . TYR A 1 81 ? 9.941 -2.867 -15.858 1.00 48.38 81 TYR A CA 1
ATOM 687 C C . TYR A 1 81 ? 11.124 -3.840 -15.804 1.00 48.38 81 TYR A C 1
ATOM 689 O O . TYR A 1 81 ? 10.948 -4.947 -15.288 1.00 48.38 81 TYR A O 1
ATOM 697 N N . PRO A 1 82 ? 12.304 -3.456 -16.321 1.00 62.91 82 PRO A N 1
ATOM 698 C CA . PRO A 1 82 ? 13.512 -4.262 -16.206 1.00 62.91 82 PRO A CA 1
ATOM 699 C C . PRO A 1 82 ? 13.928 -4.449 -14.742 1.00 62.91 82 PRO A C 1
ATOM 701 O O . PRO A 1 82 ? 13.892 -3.501 -13.961 1.00 62.91 82 PRO A O 1
ATOM 704 N N . CYS A 1 83 ? 14.363 -5.652 -14.387 1.00 64.31 83 CYS A N 1
ATOM 705 C CA . CYS A 1 83 ? 14.953 -5.986 -13.096 1.00 64.31 83 CYS A CA 1
ATOM 706 C C . CYS A 1 83 ? 16.474 -6.111 -13.215 1.00 64.31 83 CYS A C 1
ATOM 708 O O . CYS A 1 83 ? 17.005 -6.512 -14.257 1.00 64.31 83 CYS A O 1
ATOM 710 N N . VAL A 1 84 ? 17.179 -5.821 -12.122 1.00 77.19 84 VAL A N 1
ATOM 711 C CA . VAL A 1 84 ? 18.617 -6.108 -12.022 1.00 77.19 84 VAL A CA 1
ATOM 712 C C . VAL A 1 84 ? 18.858 -7.579 -11.677 1.00 77.19 84 VAL A C 1
ATOM 714 O O . VAL A 1 84 ? 17.979 -8.275 -11.166 1.00 77.19 84 VAL A O 1
ATOM 717 N N . LEU A 1 85 ? 20.071 -8.064 -11.947 1.00 78.38 85 LEU A N 1
ATOM 718 C CA . LEU A 1 85 ? 20.429 -9.477 -11.803 1.00 78.38 85 LEU A CA 1
ATOM 719 C C . LEU A 1 85 ? 20.135 -10.039 -10.393 1.00 78.38 85 LEU A C 1
ATOM 721 O O . LEU A 1 85 ? 19.568 -11.124 -10.273 1.00 78.38 85 LEU A O 1
ATOM 725 N N . ASP A 1 86 ? 20.446 -9.280 -9.339 1.00 73.56 86 ASP A N 1
ATOM 726 C CA . ASP A 1 86 ? 20.223 -9.690 -7.943 1.00 73.56 86 ASP A CA 1
ATOM 727 C C . ASP A 1 86 ? 18.735 -9.826 -7.584 1.00 73.56 86 ASP A C 1
ATOM 729 O O . ASP A 1 86 ? 18.339 -10.729 -6.841 1.00 73.56 86 ASP A O 1
ATOM 733 N N . GLU A 1 87 ? 17.881 -8.970 -8.150 1.00 72.19 87 GLU A N 1
ATOM 734 C CA . GLU A 1 87 ? 16.429 -9.060 -7.969 1.00 72.19 87 GLU A CA 1
ATOM 735 C C . GLU A 1 87 ? 15.873 -10.324 -8.620 1.00 72.19 87 GLU A C 1
ATOM 737 O O . GLU A 1 87 ? 15.024 -11.003 -8.037 1.00 72.19 87 GLU A O 1
ATOM 742 N N . ILE A 1 88 ? 16.381 -10.674 -9.805 1.00 82.00 88 ILE A N 1
ATOM 743 C CA . ILE A 1 88 ? 16.006 -11.909 -10.489 1.00 82.00 88 ILE A CA 1
ATOM 744 C C . ILE A 1 88 ? 16.460 -13.132 -9.686 1.00 82.00 88 ILE A C 1
ATOM 746 O O . ILE A 1 88 ? 15.658 -14.049 -9.503 1.00 82.00 88 ILE A O 1
ATOM 750 N N . TYR A 1 89 ? 17.678 -13.140 -9.133 1.00 80.31 89 TYR A N 1
ATOM 751 C CA . TYR A 1 89 ? 18.130 -14.228 -8.256 1.00 80.31 89 TYR A CA 1
ATOM 752 C C . TYR A 1 89 ? 17.235 -14.398 -7.021 1.00 80.31 89 TYR A C 1
ATOM 754 O O . TYR A 1 89 ? 16.867 -15.520 -6.667 1.00 80.31 89 TYR A O 1
ATOM 762 N N . SER A 1 90 ? 16.830 -13.295 -6.387 1.00 74.50 90 SER A N 1
ATOM 763 C CA . SER A 1 90 ? 15.899 -13.326 -5.252 1.00 74.50 90 SER A CA 1
ATOM 764 C C . SER A 1 90 ? 14.532 -13.898 -5.649 1.00 74.50 90 SER A C 1
ATOM 766 O O . SER A 1 90 ? 13.997 -14.791 -4.988 1.00 74.50 90 SER A O 1
ATOM 768 N N . LYS A 1 91 ? 13.987 -13.457 -6.789 1.00 81.69 91 LYS A N 1
ATOM 769 C CA . LYS A 1 91 ? 12.712 -13.953 -7.324 1.00 81.69 91 LYS A CA 1
ATOM 770 C C . LYS A 1 91 ? 12.769 -15.431 -7.693 1.00 81.69 91 LYS A C 1
ATOM 772 O O . LYS A 1 91 ? 11.811 -16.150 -7.429 1.00 81.69 91 LYS A O 1
ATOM 777 N N . GLN A 1 92 ? 13.883 -15.907 -8.244 1.00 80.88 92 GLN A N 1
ATOM 778 C CA . GLN A 1 92 ? 14.097 -17.331 -8.514 1.00 80.88 92 GLN A CA 1
ATOM 779 C C . GLN A 1 92 ? 14.097 -18.150 -7.237 1.00 80.88 92 GLN A C 1
ATOM 781 O O . GLN A 1 92 ? 13.410 -19.166 -7.177 1.00 80.88 92 GLN A O 1
ATOM 786 N N . LYS A 1 93 ? 14.820 -17.685 -6.209 1.00 76.94 93 LYS A N 1
ATOM 787 C CA . LYS A 1 93 ? 14.845 -18.330 -4.894 1.00 76.94 93 LYS A CA 1
ATOM 788 C C . LYS A 1 93 ? 13.437 -18.452 -4.312 1.00 76.94 93 LYS A C 1
ATOM 790 O O . LYS A 1 93 ? 13.123 -19.479 -3.729 1.00 76.94 93 LYS A O 1
ATOM 795 N N . ASN A 1 94 ? 12.584 -17.451 -4.510 1.00 69.62 94 ASN A N 1
ATOM 796 C CA . ASN A 1 94 ? 11.188 -17.526 -4.087 1.00 69.62 94 ASN A CA 1
ATOM 797 C C . ASN A 1 94 ? 10.380 -18.493 -4.963 1.00 69.62 94 ASN A C 1
ATOM 799 O O . ASN A 1 94 ? 9.687 -19.350 -4.426 1.00 69.62 94 ASN A O 1
ATOM 803 N N . ALA A 1 95 ? 10.487 -18.413 -6.292 1.00 76.31 95 ALA A N 1
ATOM 804 C CA . ALA A 1 95 ? 9.743 -19.271 -7.218 1.00 76.31 95 ALA A CA 1
ATOM 805 C C . ALA A 1 95 ? 9.947 -20.767 -6.919 1.00 76.31 95 ALA A C 1
ATOM 807 O O . ALA A 1 95 ? 8.978 -21.515 -6.830 1.00 76.31 95 ALA A O 1
ATOM 808 N N . ILE A 1 96 ? 11.192 -21.182 -6.660 1.00 76.00 96 ILE A N 1
ATOM 809 C CA . ILE A 1 96 ? 11.531 -22.581 -6.349 1.00 76.00 96 ILE A CA 1
ATOM 810 C C . ILE A 1 96 ? 11.083 -23.040 -4.952 1.00 76.00 96 ILE A C 1
ATOM 812 O O . ILE A 1 96 ? 11.192 -24.223 -4.651 1.00 76.00 96 ILE A O 1
ATOM 816 N N . THR A 1 97 ? 10.593 -22.138 -4.095 1.00 71.94 97 THR A N 1
ATOM 817 C CA . THR A 1 97 ? 9.994 -22.510 -2.798 1.00 71.94 97 THR A CA 1
ATOM 818 C C . THR A 1 97 ? 8.496 -22.794 -2.890 1.00 71.94 97 THR A C 1
ATOM 820 O O . THR A 1 97 ? 7.938 -23.378 -1.965 1.00 71.94 97 THR A O 1
ATOM 823 N N . TYR A 1 98 ? 7.834 -22.419 -3.992 1.00 68.62 98 TYR A N 1
ATOM 824 C CA . TYR A 1 98 ? 6.413 -22.698 -4.193 1.00 68.62 98 TYR A CA 1
ATOM 825 C C . TYR A 1 98 ? 6.220 -24.077 -4.828 1.00 68.62 98 TYR A C 1
ATOM 827 O O . TYR A 1 98 ? 6.513 -24.273 -6.007 1.00 68.62 98 TYR A O 1
ATOM 835 N N . GLU A 1 99 ? 5.650 -25.018 -4.077 1.00 71.81 99 GLU A N 1
ATOM 836 C CA . GLU A 1 99 ? 5.348 -26.373 -4.565 1.00 71.81 99 GLU A CA 1
ATOM 837 C C . GLU A 1 99 ? 4.458 -26.348 -5.818 1.00 71.81 99 GLU A C 1
ATOM 839 O O . GLU A 1 99 ? 4.767 -26.997 -6.813 1.00 71.81 99 GLU A O 1
ATOM 844 N N . SER A 1 100 ? 3.460 -25.458 -5.851 1.00 73.75 100 SER A N 1
ATOM 845 C CA . SER A 1 100 ? 2.596 -25.261 -7.021 1.00 73.75 100 SER A CA 1
ATOM 846 C C . SER A 1 100 ? 3.353 -24.826 -8.282 1.00 73.75 100 SER A C 1
ATOM 848 O O . SER A 1 100 ? 2.938 -25.147 -9.390 1.00 73.75 100 SER A O 1
ATOM 850 N N . PHE A 1 101 ? 4.446 -24.066 -8.143 1.00 78.69 101 PHE A N 1
ATOM 851 C CA . PHE A 1 101 ? 5.283 -23.679 -9.283 1.00 78.69 101 PHE A CA 1
ATOM 852 C C . PHE A 1 101 ? 6.075 -24.886 -9.799 1.00 78.69 101 PHE A C 1
ATOM 854 O O . PHE A 1 101 ? 6.145 -25.110 -11.008 1.00 78.69 101 PHE A O 1
ATOM 861 N N . LEU A 1 102 ? 6.636 -25.680 -8.883 1.00 80.75 102 LEU A N 1
ATOM 862 C CA . LEU A 1 102 ? 7.406 -26.879 -9.212 1.00 80.75 102 LEU A CA 1
ATOM 863 C C . LEU A 1 102 ? 6.539 -27.963 -9.862 1.00 80.75 102 LEU A C 1
ATOM 865 O O . LEU A 1 102 ? 6.989 -28.608 -10.806 1.00 80.75 102 LEU A O 1
ATOM 869 N N . ASP A 1 103 ? 5.295 -28.134 -9.419 1.00 79.44 103 ASP A N 1
ATOM 870 C CA . ASP A 1 103 ? 4.375 -29.112 -10.002 1.00 79.44 103 ASP A CA 1
ATOM 871 C C . ASP A 1 103 ? 4.000 -28.758 -11.443 1.00 79.44 103 ASP A C 1
ATOM 873 O O . ASP A 1 103 ? 4.129 -29.601 -12.334 1.00 79.44 103 ASP A O 1
ATOM 877 N N . ILE A 1 104 ? 3.657 -27.490 -11.703 1.00 85.19 104 ILE A N 1
ATOM 878 C CA . ILE A 1 104 ? 3.394 -26.991 -13.064 1.00 85.19 104 ILE A CA 1
ATOM 879 C C . ILE A 1 104 ? 4.640 -27.150 -13.944 1.00 85.19 104 ILE A C 1
ATOM 881 O O . ILE A 1 104 ? 4.545 -27.518 -15.117 1.00 85.19 104 ILE A O 1
ATOM 885 N N . TYR A 1 105 ? 5.822 -26.873 -13.392 1.00 86.50 105 TYR A N 1
ATOM 886 C CA . TYR A 1 105 ? 7.081 -27.045 -14.106 1.00 86.50 105 TYR A CA 1
ATOM 887 C C . TYR A 1 105 ? 7.322 -28.505 -14.511 1.00 86.50 105 TYR A C 1
ATOM 889 O O . TYR A 1 105 ? 7.610 -28.769 -15.683 1.00 86.50 105 TYR A O 1
ATOM 897 N N . ARG A 1 106 ? 7.144 -29.457 -13.589 1.00 82.56 106 ARG A N 1
ATOM 898 C CA . ARG A 1 106 ? 7.301 -30.896 -13.859 1.00 82.56 106 ARG A CA 1
ATOM 899 C C . ARG A 1 106 ? 6.293 -31.398 -14.885 1.00 82.56 106 ARG A C 1
ATOM 901 O O . ARG A 1 106 ? 6.662 -32.165 -15.773 1.00 82.56 106 ARG A O 1
ATOM 908 N N . GLU A 1 107 ? 5.039 -30.968 -14.779 1.00 86.50 107 GLU A N 1
ATOM 909 C CA . GLU A 1 107 ? 3.982 -31.306 -15.736 1.00 86.50 107 GLU A CA 1
ATOM 910 C C . GLU A 1 107 ? 4.342 -30.815 -17.142 1.00 86.50 107 GLU A C 1
ATOM 912 O O . GLU A 1 107 ? 4.434 -31.620 -18.071 1.00 86.50 107 GLU A O 1
ATOM 917 N N . LYS A 1 108 ? 4.688 -29.528 -17.290 1.00 87.12 108 LYS A N 1
ATOM 918 C CA . LYS A 1 108 ? 5.108 -28.986 -18.589 1.00 87.12 108 LYS A CA 1
ATOM 919 C C . LYS A 1 108 ? 6.356 -29.684 -19.132 1.00 87.12 108 LYS A C 1
ATOM 921 O O . LYS A 1 108 ? 6.435 -29.934 -20.331 1.00 87.12 108 LYS A O 1
ATOM 926 N N . CYS A 1 109 ? 7.335 -30.027 -18.293 1.00 86.12 109 CYS A N 1
ATOM 927 C CA . CYS A 1 109 ? 8.511 -30.775 -18.750 1.00 86.12 109 CYS A CA 1
ATOM 928 C C . CYS A 1 109 ? 8.125 -32.125 -19.372 1.00 86.12 109 CYS A C 1
ATOM 930 O O . CYS A 1 109 ? 8.621 -32.452 -20.454 1.00 86.12 109 CYS A O 1
ATOM 932 N N . LYS A 1 110 ? 7.185 -32.861 -18.760 1.00 84.75 110 LYS A N 1
ATOM 933 C CA . LYS A 1 110 ? 6.643 -34.109 -19.327 1.00 84.75 110 LYS A CA 1
ATOM 934 C C . LYS A 1 110 ? 5.958 -33.867 -20.669 1.00 84.75 110 LYS A C 1
ATOM 936 O O . LYS A 1 110 ? 6.251 -34.583 -21.626 1.00 84.75 110 LYS A O 1
ATOM 941 N N . ASP A 1 111 ? 5.132 -32.826 -20.775 1.00 87.69 111 ASP A N 1
ATOM 942 C CA . ASP A 1 111 ? 4.455 -32.469 -22.029 1.00 87.69 111 ASP A CA 1
ATOM 943 C C . ASP A 1 111 ? 5.441 -32.190 -23.161 1.00 87.69 111 ASP A C 1
ATOM 945 O O . ASP A 1 111 ? 5.194 -32.523 -24.323 1.00 87.69 111 ASP A O 1
ATOM 949 N N . TYR A 1 112 ? 6.581 -31.589 -22.839 1.00 87.19 112 TYR A N 1
ATOM 950 C CA . TYR A 1 112 ? 7.642 -31.282 -23.790 1.00 87.19 112 TYR A CA 1
ATOM 951 C C . TYR A 1 112 ? 8.600 -32.457 -24.059 1.00 87.19 112 TYR A C 1
ATOM 953 O O . TYR A 1 112 ? 9.456 -32.351 -24.945 1.00 87.19 112 TYR A O 1
ATOM 961 N N . GLY A 1 113 ? 8.424 -33.594 -23.375 1.00 82.62 113 GLY A N 1
ATOM 962 C CA . GLY A 1 113 ? 9.282 -34.774 -23.495 1.00 82.62 113 GLY A CA 1
ATOM 963 C C . GLY A 1 113 ? 10.674 -34.572 -22.891 1.00 82.62 113 GLY A C 1
ATOM 964 O O . GLY A 1 113 ? 11.640 -35.142 -23.391 1.00 82.62 113 GLY A O 1
ATOM 965 N N . ILE A 1 114 ? 10.786 -33.725 -21.866 1.00 80.94 114 ILE A N 1
ATOM 966 C CA . ILE A 1 114 ? 12.014 -33.481 -21.105 1.00 80.94 114 ILE A CA 1
ATOM 967 C C . ILE A 1 114 ? 11.993 -34.430 -19.899 1.00 80.94 114 ILE A C 1
ATOM 969 O O . ILE A 1 114 ? 11.191 -34.251 -18.983 1.00 80.94 114 ILE A O 1
ATOM 973 N N . SER A 1 115 ? 12.833 -35.468 -19.920 1.00 62.28 115 SER A N 1
ATOM 974 C CA . SER A 1 115 ? 12.962 -36.431 -18.820 1.00 62.28 115 SER A CA 1
ATOM 975 C C . SER A 1 115 ? 13.909 -35.906 -17.736 1.00 62.28 115 SER A C 1
ATOM 977 O O . SER A 1 115 ? 15.058 -35.590 -18.044 1.00 62.28 115 SER A O 1
ATOM 979 N N . ASP A 1 116 ? 13.413 -35.890 -16.498 1.00 53.59 116 ASP A N 1
ATOM 980 C CA . ASP A 1 116 ? 14.050 -35.485 -15.238 1.00 53.59 116 ASP A CA 1
ATOM 981 C C . ASP A 1 116 ? 14.495 -34.019 -15.101 1.00 53.59 116 ASP A C 1
ATOM 983 O O . ASP A 1 116 ? 14.974 -33.367 -16.028 1.00 53.59 116 ASP A O 1
ATOM 987 N N . ASP A 1 117 ? 14.276 -33.508 -13.885 1.00 53.25 117 ASP A N 1
ATOM 988 C CA . ASP A 1 117 ? 14.552 -32.161 -13.387 1.00 53.25 117 ASP A CA 1
ATOM 989 C C . ASP A 1 117 ? 15.935 -31.657 -13.848 1.00 53.25 117 ASP A C 1
ATOM 991 O O . ASP A 1 117 ? 16.959 -31.916 -13.219 1.00 53.25 117 ASP A O 1
ATOM 995 N N . PHE A 1 118 ? 15.965 -30.916 -14.962 1.00 51.47 118 PHE A N 1
ATOM 996 C CA . PHE A 1 118 ? 17.173 -30.448 -15.661 1.00 51.47 118 PHE A CA 1
ATOM 997 C C . PHE A 1 118 ? 17.921 -29.320 -14.913 1.00 51.47 118 PHE A C 1
ATOM 999 O O . PHE A 1 118 ? 18.307 -28.307 -15.494 1.00 51.47 118 PHE A O 1
ATOM 1006 N N . TYR A 1 119 ? 18.138 -29.482 -13.610 1.00 53.56 119 TYR A N 1
ATOM 1007 C CA . TYR A 1 119 ? 19.015 -28.649 -12.800 1.00 53.56 119 TYR A CA 1
ATOM 1008 C C . TYR A 1 119 ? 20.430 -29.230 -12.884 1.00 53.56 119 TYR A C 1
ATOM 1010 O O . TYR A 1 119 ? 20.779 -30.159 -12.158 1.00 53.56 119 TYR A O 1
ATOM 1018 N N . LYS A 1 120 ? 21.281 -28.694 -13.765 1.00 51.44 120 LYS A N 1
ATOM 1019 C CA . LYS A 1 120 ? 22.726 -28.973 -13.694 1.00 51.44 120 LYS A CA 1
ATOM 1020 C C . LYS A 1 120 ? 23.378 -27.960 -12.758 1.00 51.44 120 LYS A C 1
ATOM 1022 O O . LYS A 1 120 ? 23.496 -26.784 -13.097 1.00 51.44 120 LYS A O 1
ATOM 1027 N N . LEU A 1 121 ? 23.813 -28.424 -11.588 1.00 45.53 121 LEU A N 1
ATOM 1028 C CA . LEU A 1 121 ? 24.718 -27.674 -10.720 1.00 45.53 121 LEU A CA 1
ATOM 1029 C C . LEU A 1 121 ? 26.099 -27.618 -11.382 1.00 45.53 121 LEU A C 1
ATOM 1031 O O . LEU A 1 121 ? 26.739 -28.651 -11.573 1.00 45.53 121 LEU A O 1
ATOM 1035 N N . ILE A 1 122 ? 26.564 -26.418 -11.727 1.00 42.28 122 ILE A N 1
ATOM 1036 C CA . ILE A 1 122 ? 27.967 -26.197 -12.082 1.00 42.28 122 ILE A CA 1
ATOM 1037 C C . ILE A 1 122 ? 28.683 -25.757 -10.804 1.00 42.28 122 ILE A C 1
ATOM 1039 O O . ILE A 1 122 ? 28.426 -24.675 -10.274 1.00 42.28 122 ILE A O 1
ATOM 1043 N N . ASN A 1 123 ? 29.569 -26.610 -10.287 1.00 34.66 123 ASN A N 1
ATOM 1044 C CA . ASN A 1 123 ? 30.420 -26.263 -9.152 1.00 34.66 123 ASN A CA 1
ATOM 1045 C C . ASN A 1 123 ? 31.554 -25.346 -9.632 1.00 34.66 123 ASN A C 1
ATOM 1047 O O . ASN A 1 123 ? 32.501 -25.799 -10.270 1.00 34.66 123 ASN A O 1
ATOM 1051 N N . GLY A 1 124 ? 31.453 -24.058 -9.308 1.00 39.81 124 GLY A N 1
ATOM 1052 C CA . GLY A 1 124 ? 32.539 -23.082 -9.378 1.00 39.81 124 GLY A CA 1
ATOM 1053 C C . GLY A 1 124 ? 32.657 -22.345 -8.043 1.00 39.81 124 GLY A C 1
ATOM 1054 O O . GLY A 1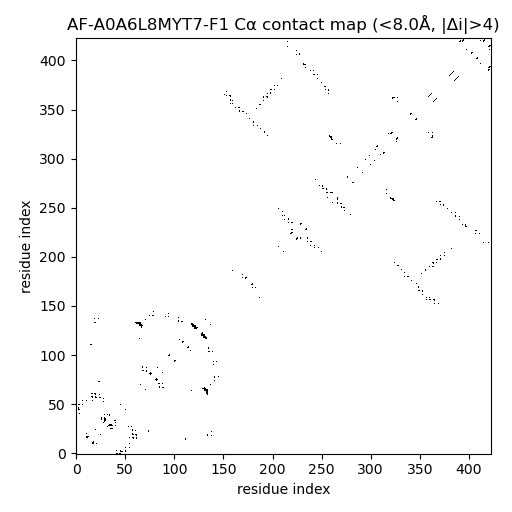 124 ? 31.672 -22.223 -7.314 1.00 39.81 124 GLY A O 1
ATOM 1055 N N . ALA A 1 125 ? 33.856 -21.877 -7.691 1.00 29.11 125 ALA A N 1
ATOM 1056 C CA . ALA A 1 125 ? 34.070 -21.116 -6.462 1.00 29.11 125 ALA A CA 1
ATOM 1057 C C . ALA A 1 125 ? 33.273 -19.797 -6.511 1.00 29.11 125 ALA A C 1
ATOM 1059 O O . ALA A 1 125 ? 33.539 -18.950 -7.361 1.00 29.11 125 ALA A O 1
ATOM 1060 N N . GLY A 1 126 ? 32.282 -19.636 -5.628 1.00 39.62 126 GLY A N 1
ATOM 1061 C CA . GLY A 1 126 ? 31.528 -18.385 -5.485 1.00 39.62 126 GLY A CA 1
ATOM 1062 C C . GLY A 1 126 ? 30.072 -18.564 -5.065 1.00 39.62 126 GLY A C 1
ATOM 1063 O O . GLY A 1 126 ? 29.716 -18.155 -3.975 1.00 39.62 126 GLY A O 1
ATOM 1064 N N . HIS A 1 127 ? 29.232 -19.193 -5.883 1.00 41.66 127 HIS A N 1
ATOM 1065 C CA . HIS A 1 127 ? 27.825 -19.516 -5.593 1.00 41.66 127 HIS A CA 1
ATOM 1066 C C . HIS A 1 127 ? 27.373 -20.603 -6.588 1.00 41.66 127 HIS A C 1
ATOM 1068 O O . HIS A 1 127 ? 27.855 -20.595 -7.724 1.00 41.66 127 HIS A O 1
ATOM 1074 N N . PRO A 1 128 ? 26.464 -21.533 -6.231 1.00 44.00 128 PRO A N 1
ATOM 1075 C CA . PRO A 1 128 ? 25.940 -22.501 -7.194 1.00 44.00 128 PRO A CA 1
ATOM 1076 C C . PRO A 1 128 ? 25.237 -21.770 -8.350 1.00 44.00 128 PRO A C 1
ATOM 1078 O O . PRO A 1 128 ? 24.198 -21.140 -8.164 1.00 44.00 128 PRO A O 1
ATOM 1081 N N . THR A 1 129 ? 25.809 -21.843 -9.554 1.00 59.56 129 THR A N 1
ATOM 1082 C CA . THR A 1 129 ? 25.219 -21.287 -10.783 1.00 59.56 129 THR A CA 1
ATOM 1083 C C . THR A 1 129 ? 24.271 -22.320 -11.374 1.00 59.56 129 THR A C 1
ATOM 1085 O O . THR A 1 129 ? 24.622 -23.094 -12.263 1.00 59.56 129 THR A O 1
ATOM 1088 N N . ILE A 1 130 ? 23.059 -22.377 -10.824 1.00 71.06 130 ILE A N 1
ATOM 1089 C CA . ILE A 1 130 ? 22.017 -23.275 -11.322 1.00 71.06 130 ILE A CA 1
ATOM 1090 C C . ILE A 1 130 ? 21.571 -22.773 -12.699 1.00 71.06 130 ILE A C 1
ATOM 1092 O O . ILE A 1 130 ? 21.112 -21.638 -12.837 1.00 71.06 130 ILE A O 1
ATOM 1096 N N . LYS A 1 131 ? 21.725 -23.621 -13.719 1.00 82.25 131 LYS A N 1
ATOM 1097 C CA . LYS A 1 131 ? 21.141 -23.399 -15.043 1.00 82.25 131 LYS A CA 1
ATOM 1098 C C . LYS A 1 131 ? 19.830 -24.165 -15.164 1.00 82.25 131 LYS A C 1
ATOM 1100 O O . LYS A 1 131 ? 19.713 -25.276 -14.652 1.00 82.25 131 LYS A O 1
ATOM 1105 N N . TYR A 1 132 ? 18.885 -23.573 -15.881 1.00 85.31 132 TYR A N 1
ATOM 1106 C CA . TYR A 1 132 ? 17.541 -24.099 -16.067 1.00 85.31 132 TYR A CA 1
ATOM 1107 C C . TYR A 1 132 ? 17.203 -24.236 -17.550 1.00 85.31 132 TYR A C 1
ATOM 1109 O O . TYR A 1 132 ? 17.697 -23.468 -18.380 1.00 85.31 132 TYR A O 1
ATOM 1117 N N . ASN A 1 133 ? 16.346 -25.201 -17.881 1.00 88.62 133 ASN A N 1
ATOM 1118 C CA . ASN A 1 133 ? 15.826 -25.359 -19.237 1.00 88.62 133 ASN A CA 1
ATOM 1119 C C . ASN A 1 133 ? 14.818 -24.252 -19.594 1.00 88.62 133 ASN A C 1
ATOM 1121 O O . ASN A 1 133 ? 14.356 -23.482 -18.749 1.00 88.62 133 ASN A O 1
ATOM 1125 N N . ILE A 1 134 ? 14.452 -24.199 -20.870 1.00 89.56 134 ILE A N 1
ATOM 1126 C CA . ILE A 1 134 ? 13.544 -23.187 -21.408 1.00 89.56 134 ILE A CA 1
ATOM 1127 C C . ILE A 1 134 ? 12.140 -23.189 -20.767 1.00 89.56 134 ILE A C 1
ATOM 1129 O O . ILE A 1 134 ? 11.517 -22.135 -20.653 1.00 89.56 134 ILE A O 1
ATOM 1133 N N . VAL A 1 135 ? 11.652 -24.345 -20.301 1.00 89.62 135 VAL A N 1
ATOM 1134 C CA . VAL A 1 135 ? 10.327 -24.479 -19.669 1.00 89.62 135 VAL A CA 1
ATOM 1135 C C . VAL A 1 135 ? 10.290 -23.756 -18.326 1.00 89.62 135 VAL A C 1
ATOM 1137 O O . VAL A 1 135 ? 9.313 -23.069 -18.025 1.00 89.62 135 VAL A O 1
ATOM 1140 N N . PHE A 1 136 ? 11.363 -23.861 -17.539 1.00 89.75 136 PHE A N 1
ATOM 1141 C CA . PHE A 1 136 ? 11.488 -23.105 -16.296 1.00 89.75 136 PHE A CA 1
ATOM 1142 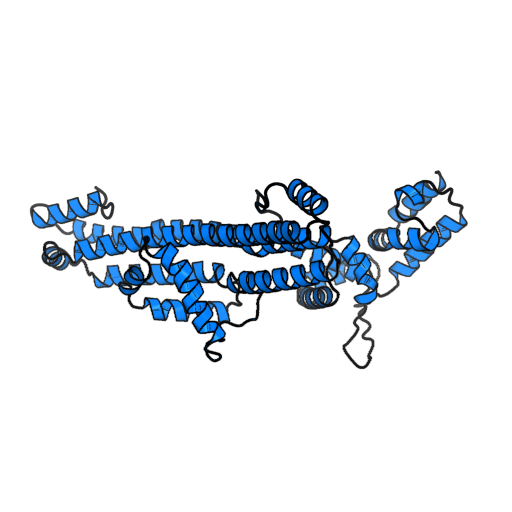C C . PHE A 1 136 ? 11.454 -21.603 -16.568 1.00 89.75 136 PHE A C 1
ATOM 1144 O O . PHE A 1 136 ? 10.726 -20.885 -15.893 1.00 89.75 136 PHE A O 1
ATOM 1151 N N . TRP A 1 137 ? 12.209 -21.123 -17.562 1.00 91.62 137 TRP A N 1
ATOM 1152 C CA . TRP A 1 137 ? 12.282 -19.693 -17.867 1.00 91.62 137 TRP A CA 1
ATOM 1153 C C . TRP A 1 137 ? 10.961 -19.112 -18.357 1.00 91.62 137 TRP A C 1
ATOM 1155 O O . TRP A 1 137 ? 10.607 -18.011 -17.945 1.00 91.62 137 TRP A O 1
ATOM 1165 N N . ASP A 1 138 ? 10.212 -19.855 -19.173 1.00 90.75 138 ASP A N 1
ATOM 1166 C CA . ASP A 1 138 ? 8.860 -19.472 -19.590 1.00 90.75 138 ASP A CA 1
ATOM 1167 C C . ASP A 1 138 ? 7.936 -19.275 -18.380 1.00 90.75 138 ASP A C 1
ATOM 1169 O O . ASP A 1 138 ? 7.337 -18.213 -18.208 1.00 90.75 138 ASP A O 1
ATOM 1173 N N . LEU A 1 139 ? 7.893 -20.270 -17.487 1.00 89.19 139 LEU A N 1
ATOM 1174 C CA . LEU A 1 139 ? 7.096 -20.207 -16.261 1.00 89.19 139 LEU A CA 1
ATOM 1175 C C . LEU A 1 139 ? 7.580 -19.124 -15.302 1.00 89.19 139 LEU A C 1
ATOM 1177 O O . LEU A 1 139 ? 6.774 -18.464 -14.649 1.00 89.19 139 LEU A O 1
ATOM 1181 N N . PHE A 1 140 ? 8.891 -18.935 -15.204 1.00 89.81 140 PHE A N 1
ATOM 1182 C CA . PHE A 1 140 ? 9.491 -17.944 -14.333 1.00 89.81 140 PHE A CA 1
ATOM 1183 C C . PHE A 1 140 ? 9.191 -16.522 -14.816 1.00 89.81 140 PHE A C 1
ATOM 1185 O O . PHE A 1 140 ? 8.852 -15.669 -14.002 1.00 89.81 140 PHE A O 1
ATOM 1192 N N . ILE A 1 141 ? 9.232 -16.257 -16.125 1.00 86.69 141 ILE A N 1
ATOM 1193 C CA . ILE A 1 141 ? 8.818 -14.964 -16.686 1.00 86.69 141 ILE A CA 1
ATOM 1194 C C . ILE A 1 141 ? 7.351 -14.694 -16.350 1.00 86.69 141 ILE A C 1
ATOM 1196 O O . ILE A 1 141 ? 7.050 -13.623 -15.826 1.00 86.69 141 ILE A O 1
ATOM 1200 N N . ASP A 1 142 ? 6.457 -15.665 -16.549 1.00 82.94 142 ASP A N 1
ATOM 1201 C CA . ASP A 1 142 ? 5.048 -15.525 -16.169 1.00 82.94 142 ASP A CA 1
ATOM 1202 C C . ASP A 1 142 ? 4.884 -15.321 -14.653 1.00 82.94 142 ASP A C 1
ATOM 1204 O O . ASP A 1 142 ? 4.055 -14.522 -14.222 1.00 82.94 142 ASP A O 1
ATOM 1208 N N . PHE A 1 143 ? 5.696 -15.978 -13.822 1.00 82.12 143 PHE A N 1
ATOM 1209 C CA . PHE A 1 143 ? 5.727 -15.768 -12.373 1.00 82.12 143 PHE A CA 1
ATOM 1210 C C . PHE A 1 143 ? 6.154 -14.340 -12.007 1.00 82.12 143 PHE A C 1
ATOM 1212 O O . PHE A 1 143 ? 5.490 -13.696 -11.197 1.00 82.12 143 PHE A O 1
ATOM 1219 N N . VAL A 1 144 ? 7.209 -13.800 -12.627 1.00 76.00 144 VAL A N 1
ATOM 1220 C CA . VAL A 1 144 ? 7.677 -12.423 -12.387 1.00 76.00 144 VAL A CA 1
ATOM 1221 C C . VAL A 1 144 ? 6.668 -11.398 -12.909 1.00 76.00 144 VAL A C 1
ATOM 1223 O O . VAL A 1 144 ? 6.399 -10.392 -12.243 1.00 76.00 144 VAL A O 1
ATOM 1226 N N . ILE A 1 145 ? 6.050 -11.666 -14.061 1.00 72.50 145 ILE A N 1
ATOM 1227 C CA . ILE A 1 145 ? 4.933 -10.881 -14.585 1.00 72.50 145 ILE A CA 1
ATOM 1228 C C . ILE A 1 145 ? 3.776 -10.919 -13.585 1.00 72.50 145 ILE A C 1
ATOM 1230 O O . ILE A 1 145 ? 3.284 -9.870 -13.203 1.00 72.50 145 ILE A O 1
ATOM 1234 N N . ASN A 1 146 ? 3.373 -12.080 -13.077 1.00 67.44 146 ASN A N 1
ATOM 1235 C CA . ASN A 1 146 ? 2.263 -12.192 -12.132 1.00 67.44 146 ASN A CA 1
ATOM 1236 C C . ASN A 1 146 ? 2.575 -11.586 -10.758 1.00 67.44 146 ASN A C 1
ATOM 1238 O O . ASN A 1 146 ? 1.698 -10.969 -10.163 1.00 67.44 146 ASN A O 1
ATOM 1242 N N . GLU A 1 147 ? 3.803 -11.684 -10.246 1.00 60.84 147 GLU A N 1
ATOM 1243 C CA . GLU A 1 147 ? 4.214 -10.957 -9.039 1.00 60.84 147 GLU A CA 1
ATOM 1244 C C . GLU A 1 147 ? 4.155 -9.442 -9.247 1.00 60.84 147 GLU A C 1
ATOM 1246 O O . GLU A 1 147 ? 3.658 -8.722 -8.382 1.00 60.84 147 GLU A O 1
ATOM 1251 N N . SER A 1 148 ? 4.621 -8.949 -10.398 1.00 48.62 148 SER A N 1
ATOM 1252 C CA . SER A 1 148 ? 4.534 -7.523 -10.737 1.00 48.62 148 SER A CA 1
ATOM 1253 C C . SER A 1 148 ? 3.099 -7.079 -11.073 1.00 48.62 148 SER A C 1
ATOM 1255 O O . SER A 1 148 ? 2.747 -5.919 -10.867 1.00 48.62 148 SER A O 1
ATOM 1257 N N . GLN A 1 149 ? 2.235 -7.997 -11.521 1.00 38.84 149 GLN A N 1
ATOM 1258 C CA . GLN A 1 149 ? 0.832 -7.759 -11.878 1.00 38.84 149 GLN A CA 1
ATOM 1259 C C . GLN A 1 149 ? -0.178 -8.065 -10.761 1.00 38.84 149 GLN A C 1
ATOM 1261 O O . GLN A 1 149 ? -1.307 -7.590 -10.853 1.00 38.84 149 GLN A O 1
ATOM 1266 N N . LYS A 1 150 ? 0.182 -8.744 -9.663 1.00 44.84 150 LYS A N 1
ATOM 1267 C CA . LYS A 1 150 ? -0.660 -8.829 -8.446 1.00 44.84 150 LYS A CA 1
ATOM 1268 C C . LYS A 1 150 ? -0.969 -7.440 -7.865 1.00 44.84 150 LYS A C 1
ATOM 1270 O O . LYS A 1 150 ? -1.957 -7.270 -7.154 1.00 44.84 150 LYS A O 1
ATOM 1275 N N . TYR A 1 151 ? -0.184 -6.435 -8.249 1.00 41.78 151 TYR A N 1
ATOM 1276 C CA . TYR A 1 151 ? -0.406 -5.020 -7.954 1.00 41.78 151 TYR A CA 1
ATOM 1277 C C . TYR A 1 151 ? -1.234 -4.278 -9.027 1.00 41.78 151 TYR A C 1
ATOM 1279 O O . TYR A 1 151 ? -1.634 -3.137 -8.821 1.00 41.78 151 TYR A O 1
ATOM 1287 N N . LYS A 1 152 ? -1.592 -4.919 -10.148 1.00 38.78 152 LYS A N 1
ATOM 1288 C CA . LYS A 1 152 ? -2.439 -4.355 -11.212 1.00 38.78 152 LYS A CA 1
ATOM 1289 C C . LYS A 1 152 ? -3.901 -4.770 -11.055 1.00 38.78 152 LYS A C 1
ATOM 1291 O O . LYS A 1 152 ? -4.410 -5.616 -11.783 1.00 38.78 152 LYS A O 1
ATOM 1296 N N . LYS A 1 153 ? -4.590 -4.104 -10.128 1.00 32.50 153 LYS A N 1
ATOM 1297 C CA . LYS A 1 153 ? -6.006 -3.692 -10.249 1.00 32.50 153 LYS A CA 1
ATOM 1298 C C . LYS A 1 153 ? -6.390 -2.813 -9.053 1.00 32.50 153 LYS A C 1
ATOM 1300 O O . LYS A 1 153 ? -7.348 -3.085 -8.339 1.00 32.50 153 LYS A O 1
ATOM 1305 N N . VAL A 1 154 ? -5.653 -1.723 -8.851 1.00 33.62 154 VAL A N 1
ATOM 1306 C CA . VAL A 1 154 ? -6.235 -0.537 -8.215 1.00 33.62 154 VAL A CA 1
ATOM 1307 C C . VAL A 1 154 ? -6.827 0.286 -9.357 1.00 33.62 154 VAL A C 1
ATOM 1309 O O . VAL A 1 154 ? -6.115 0.775 -10.231 1.00 33.62 154 VAL A O 1
ATOM 1312 N N . LYS A 1 155 ? -8.162 0.318 -9.441 1.00 35.69 155 LYS A N 1
ATOM 1313 C CA . LYS A 1 155 ? -8.869 1.259 -10.316 1.00 35.69 155 LYS A CA 1
ATOM 1314 C C . LYS A 1 155 ? -8.518 2.671 -9.834 1.00 35.69 155 LYS A C 1
ATOM 1316 O O . LYS A 1 155 ? -8.708 2.956 -8.658 1.00 35.69 155 LYS A O 1
ATOM 1321 N N . ASN A 1 156 ? -8.086 3.509 -10.775 1.00 36.44 156 ASN A N 1
ATOM 1322 C CA . ASN A 1 156 ? -7.557 4.872 -10.628 1.00 36.44 156 ASN A CA 1
ATOM 1323 C C . ASN A 1 156 ? -6.111 4.908 -10.121 1.00 36.44 156 ASN A C 1
ATOM 1325 O O . ASN A 1 156 ? -5.847 4.779 -8.932 1.00 36.44 156 ASN A O 1
ATOM 1329 N N . GLY A 1 157 ? -5.190 5.064 -11.073 1.00 38.62 157 GLY A N 1
ATOM 1330 C CA . GLY A 1 157 ? -3.759 5.107 -10.821 1.00 38.62 157 GLY A CA 1
ATOM 1331 C C . GLY A 1 157 ? -3.312 6.291 -9.969 1.00 38.62 157 GLY A C 1
ATOM 1332 O O . GLY A 1 157 ? -3.978 7.323 -9.869 1.00 38.62 157 GLY A O 1
ATOM 1333 N N . VAL A 1 158 ? -2.131 6.098 -9.407 1.00 42.94 158 VAL A N 1
ATOM 1334 C CA . VAL A 1 158 ? -1.194 7.067 -8.859 1.00 42.94 158 VAL A CA 1
ATOM 1335 C C . VAL A 1 158 ? -1.278 8.415 -9.568 1.00 42.94 158 VAL A C 1
ATOM 1337 O O . VAL A 1 158 ? -1.141 8.536 -10.788 1.00 42.94 158 VAL A O 1
ATOM 1340 N N . ARG A 1 159 ? -1.492 9.453 -8.761 1.00 53.41 159 ARG A N 1
ATOM 1341 C CA . ARG A 1 159 ? -1.758 10.836 -9.157 1.00 53.41 159 ARG A CA 1
ATOM 1342 C C . ARG A 1 159 ? -0.487 11.657 -9.404 1.00 53.41 159 ARG A C 1
ATOM 1344 O O . ARG A 1 159 ? -0.478 12.848 -9.107 1.00 53.41 159 ARG A O 1
ATOM 1351 N N . ILE A 1 160 ? 0.539 11.114 -10.069 1.00 56.47 160 ILE A N 1
ATOM 1352 C CA . ILE A 1 160 ? 1.375 12.017 -10.882 1.00 56.47 160 ILE A CA 1
ATOM 1353 C C . ILE A 1 160 ? 0.488 12.415 -12.057 1.00 56.47 160 ILE A C 1
ATOM 1355 O O . ILE A 1 160 ? 0.376 11.688 -13.050 1.00 56.47 160 ILE A O 1
ATOM 1359 N N . LYS A 1 161 ? -0.253 13.516 -11.886 1.00 53.56 161 LYS A N 1
ATOM 1360 C CA . LYS A 1 161 ? -1.194 14.008 -12.889 1.00 53.56 161 LYS A CA 1
ATOM 1361 C C . LYS A 1 161 ? -0.416 14.205 -14.186 1.00 53.56 161 LYS A C 1
ATOM 1363 O O . LYS A 1 161 ? 0.371 15.131 -14.308 1.00 53.56 161 LYS A O 1
ATOM 1368 N N . ASN A 1 162 ? -0.676 13.322 -15.148 1.00 66.69 162 ASN A N 1
ATOM 1369 C CA . ASN A 1 162 ? -0.146 13.390 -16.502 1.00 66.69 162 ASN A CA 1
ATOM 1370 C C . ASN A 1 162 ? 1.388 13.212 -16.600 1.00 66.69 162 ASN A C 1
ATOM 1372 O O . ASN A 1 162 ? 2.127 14.152 -16.877 1.00 66.69 162 ASN A O 1
ATOM 1376 N N . LEU A 1 163 ? 1.865 11.966 -16.467 1.00 72.12 163 LEU A N 1
ATOM 1377 C CA . LEU A 1 163 ? 3.272 11.580 -16.696 1.00 72.12 163 LEU A CA 1
ATOM 1378 C C . LEU A 1 163 ? 3.847 12.085 -18.033 1.00 72.12 163 LEU A C 1
ATOM 1380 O O . LEU A 1 163 ? 5.040 12.362 -18.123 1.00 72.12 163 LEU A O 1
ATOM 1384 N N . ALA A 1 164 ? 3.014 12.206 -19.071 1.00 71.19 164 ALA A N 1
ATOM 1385 C CA . ALA A 1 164 ? 3.440 12.733 -20.364 1.00 71.19 164 ALA A CA 1
ATOM 1386 C C . ALA A 1 164 ? 3.733 14.242 -20.312 1.00 71.19 164 ALA A C 1
ATOM 1388 O O . ALA A 1 164 ? 4.629 14.708 -21.011 1.00 71.19 164 ALA A O 1
ATOM 1389 N N . LEU A 1 165 ? 3.007 14.997 -19.481 1.00 78.94 165 LEU A N 1
ATOM 1390 C CA . LEU A 1 165 ? 3.287 16.410 -19.229 1.00 78.94 165 LEU A CA 1
ATOM 1391 C C . LEU A 1 165 ? 4.575 16.569 -18.420 1.00 78.94 165 LEU A C 1
ATOM 1393 O O . LEU A 1 165 ? 5.456 17.305 -18.849 1.00 78.94 165 LEU A O 1
ATOM 1397 N N . LEU A 1 166 ? 4.727 15.803 -17.333 1.00 82.31 166 LEU A N 1
ATOM 1398 C CA . LEU A 1 166 ? 5.954 15.802 -16.531 1.00 82.31 166 LEU A CA 1
ATOM 1399 C C . LEU A 1 166 ? 7.184 15.471 -17.387 1.00 82.31 166 LEU A C 1
ATOM 1401 O O . LEU A 1 166 ? 8.224 16.106 -17.252 1.00 82.31 166 LEU A O 1
ATOM 1405 N N . ARG A 1 167 ? 7.062 14.509 -18.312 1.00 83.69 167 ARG A N 1
ATOM 1406 C CA . ARG A 1 167 ? 8.139 14.190 -19.256 1.00 83.69 167 ARG A CA 1
ATOM 1407 C C . ARG A 1 167 ? 8.541 15.388 -20.101 1.00 83.69 167 ARG A C 1
ATOM 1409 O O . ARG A 1 167 ? 9.721 15.708 -20.152 1.00 83.69 167 ARG A O 1
ATOM 1416 N N . LYS A 1 168 ? 7.564 16.055 -20.716 1.00 83.69 168 LYS A N 1
ATOM 1417 C CA . LYS A 1 168 ? 7.813 17.244 -21.538 1.00 83.69 168 LYS A CA 1
ATOM 1418 C C . LYS A 1 168 ? 8.435 18.379 -20.728 1.00 83.69 168 LYS A C 1
ATOM 1420 O O . LYS A 1 168 ? 9.319 19.062 -21.229 1.00 83.69 168 LYS A O 1
ATOM 1425 N N . GLU A 1 169 ? 7.993 18.577 -19.489 1.00 86.56 169 GLU A N 1
ATOM 1426 C CA . GLU A 1 169 ? 8.553 19.591 -18.588 1.00 86.56 169 GLU A CA 1
ATOM 1427 C C . GLU A 1 169 ? 10.009 19.292 -18.209 1.00 86.56 169 GLU A C 1
ATOM 1429 O O . GLU A 1 169 ? 10.839 20.201 -18.228 1.00 86.56 169 GLU A O 1
ATOM 1434 N N . LEU A 1 170 ? 10.342 18.029 -17.923 1.00 85.75 170 LEU A N 1
ATOM 1435 C CA . LEU A 1 170 ? 11.715 17.597 -17.640 1.00 85.75 170 LEU A CA 1
ATOM 1436 C C . LEU A 1 170 ? 12.614 17.678 -18.882 1.00 85.75 170 LEU A C 1
ATOM 1438 O O . LEU A 1 170 ? 13.740 18.152 -18.785 1.00 85.75 170 LEU A O 1
ATOM 1442 N N . GLU A 1 171 ? 12.125 17.269 -20.055 1.00 86.38 171 GLU A N 1
ATOM 1443 C CA . GLU A 1 171 ? 12.853 17.391 -21.330 1.00 86.38 171 GLU A CA 1
ATOM 1444 C C . GLU A 1 171 ? 13.141 18.859 -21.679 1.00 86.38 171 GLU A C 1
ATOM 1446 O O . GLU A 1 171 ? 14.248 19.193 -22.089 1.00 86.38 171 GLU A O 1
ATOM 1451 N N . ALA A 1 172 ? 12.181 19.759 -21.446 1.00 88.06 172 ALA A N 1
ATOM 1452 C CA . ALA A 1 172 ? 12.331 21.191 -21.705 1.00 88.06 172 ALA A CA 1
ATOM 1453 C C . ALA A 1 172 ? 13.229 21.927 -20.691 1.00 88.06 172 ALA A C 1
ATOM 1455 O O . ALA A 1 172 ? 13.439 23.133 -20.822 1.00 88.06 172 ALA A O 1
ATOM 1456 N N . THR A 1 173 ? 13.712 21.243 -19.650 1.00 88.00 173 THR A N 1
ATOM 1457 C CA . THR A 1 173 ? 14.500 21.846 -18.564 1.00 88.00 173 THR A CA 1
ATOM 1458 C C . THR A 1 173 ? 15.877 21.219 -18.379 1.00 88.00 173 THR A C 1
ATOM 1460 O O . THR A 1 173 ? 16.570 21.600 -17.443 1.00 88.00 173 THR A O 1
ATOM 1463 N N . ILE A 1 174 ? 16.319 20.339 -19.288 1.00 83.38 174 ILE A N 1
ATOM 1464 C CA . ILE A 1 174 ? 17.640 19.681 -19.232 1.00 83.38 174 ILE A CA 1
ATOM 1465 C C . ILE A 1 174 ? 18.780 20.710 -19.131 1.00 83.38 174 ILE A C 1
ATOM 1467 O O . ILE A 1 174 ? 19.680 20.546 -18.311 1.00 83.38 174 ILE A O 1
ATOM 1471 N N . ASP A 1 175 ? 18.691 21.816 -19.875 1.00 82.12 175 ASP A N 1
ATOM 1472 C CA . ASP A 1 175 ? 19.710 22.879 -19.878 1.00 82.12 175 ASP A CA 1
ATOM 1473 C C . ASP A 1 175 ? 19.625 23.817 -18.656 1.00 82.12 175 ASP A C 1
ATOM 1475 O O . ASP A 1 175 ? 20.493 24.661 -18.437 1.00 82.12 175 ASP A O 1
ATOM 1479 N N . ASN A 1 176 ? 18.573 23.691 -17.839 1.00 88.81 176 ASN A N 1
ATOM 1480 C CA . ASN A 1 176 ? 18.383 24.458 -16.612 1.00 88.81 176 ASN A CA 1
ATOM 1481 C C . ASN A 1 176 ? 18.384 23.518 -15.402 1.00 88.81 176 ASN A C 1
ATOM 1483 O O . ASN A 1 176 ? 17.337 23.158 -14.861 1.00 88.81 176 ASN A O 1
ATOM 1487 N N . LYS A 1 177 ? 19.599 23.169 -14.971 1.00 85.06 177 LYS A N 1
ATOM 1488 C CA . LYS A 1 177 ? 19.903 22.239 -13.874 1.00 85.06 177 LYS A CA 1
ATOM 1489 C C . LYS A 1 177 ? 19.077 22.481 -12.605 1.00 85.06 177 LYS A C 1
ATOM 1491 O O . LYS A 1 177 ? 18.469 21.551 -12.082 1.00 85.06 177 LYS A O 1
ATOM 1496 N N . GLN A 1 178 ? 18.997 23.732 -12.146 1.00 88.94 178 GLN A N 1
ATOM 1497 C CA . GLN A 1 178 ? 18.239 24.087 -10.942 1.00 88.94 178 GLN A CA 1
ATOM 1498 C C . GLN A 1 178 ? 16.740 23.831 -11.130 1.00 88.94 178 GLN A C 1
ATOM 1500 O O . GLN A 1 178 ? 16.102 23.183 -10.304 1.00 88.94 178 GLN A O 1
ATOM 1505 N N . LYS A 1 179 ? 16.181 24.281 -12.257 1.00 89.69 179 LYS A N 1
ATOM 1506 C CA . LYS A 1 179 ? 14.760 24.090 -12.556 1.00 89.69 179 LYS A CA 1
ATOM 1507 C C . LYS A 1 179 ? 14.408 22.609 -12.723 1.00 89.69 179 LYS A C 1
ATOM 1509 O O . LYS A 1 179 ? 13.345 22.191 -12.273 1.00 89.69 179 LYS A O 1
ATOM 1514 N N . TYR A 1 180 ? 15.292 21.820 -13.331 1.00 88.38 180 TYR A N 1
ATOM 1515 C CA . TYR A 1 180 ? 15.134 20.372 -13.454 1.00 88.38 180 TYR A CA 1
ATOM 1516 C C . TYR A 1 180 ? 15.056 19.698 -12.078 1.00 88.38 180 TYR A C 1
ATOM 1518 O O . TYR A 1 180 ? 14.131 18.928 -11.806 1.00 88.38 180 TYR A O 1
ATOM 1526 N N . PHE A 1 181 ? 16.004 20.026 -11.193 1.00 88.44 181 PHE A N 1
ATOM 1527 C CA . PHE A 1 181 ? 16.041 19.520 -9.824 1.00 88.44 181 PHE A CA 1
ATOM 1528 C C . PHE A 1 181 ? 14.757 19.863 -9.056 1.00 88.44 181 PHE A C 1
ATOM 1530 O O . PHE A 1 181 ? 14.134 18.981 -8.459 1.00 88.44 181 PHE A O 1
ATOM 1537 N N . ASP A 1 182 ? 14.319 21.122 -9.130 1.00 88.50 182 ASP A N 1
ATOM 1538 C CA . ASP A 1 182 ? 13.136 21.609 -8.418 1.00 88.50 182 ASP A CA 1
ATOM 1539 C C . ASP A 1 182 ? 11.846 20.905 -8.869 1.00 88.50 182 ASP A C 1
ATOM 1541 O O . ASP A 1 182 ? 10.998 20.577 -8.035 1.00 88.50 182 ASP A O 1
ATOM 1545 N N . ILE A 1 183 ? 11.710 20.598 -10.166 1.00 87.31 183 ILE A N 1
ATOM 1546 C CA . ILE A 1 183 ? 10.566 19.840 -10.699 1.00 87.31 183 ILE A CA 1
ATOM 1547 C C . ILE A 1 183 ? 10.532 18.428 -10.103 1.00 87.31 183 ILE A C 1
ATOM 1549 O O . ILE A 1 183 ? 9.495 18.004 -9.587 1.00 87.31 183 ILE A O 1
ATOM 1553 N N . VAL A 1 184 ? 11.652 17.696 -10.129 1.00 83.19 184 VAL A N 1
ATOM 1554 C CA . VAL A 1 184 ? 11.712 16.329 -9.576 1.00 83.19 184 VAL A CA 1
ATOM 1555 C C . VAL A 1 184 ? 11.474 16.340 -8.065 1.00 83.19 184 VAL A C 1
ATOM 1557 O O . VAL A 1 184 ? 10.699 15.524 -7.557 1.00 83.19 184 VAL A O 1
ATOM 1560 N N . LYS A 1 185 ? 12.080 17.290 -7.343 1.00 87.00 185 LYS A N 1
ATOM 1561 C CA . LYS A 1 185 ? 11.868 17.464 -5.903 1.00 87.00 185 LYS A CA 1
ATOM 1562 C C . LYS A 1 185 ? 10.401 17.733 -5.580 1.00 87.00 185 LYS A C 1
ATOM 1564 O O . LYS A 1 185 ? 9.864 17.093 -4.682 1.00 87.00 185 LYS A O 1
ATOM 1569 N N . SER A 1 186 ? 9.737 18.607 -6.333 1.00 83.31 186 SER A N 1
ATOM 1570 C CA . SER A 1 186 ? 8.314 18.903 -6.144 1.00 83.31 186 SER A CA 1
ATOM 1571 C C . SER A 1 186 ? 7.430 17.662 -6.318 1.00 83.31 186 SER A C 1
ATOM 1573 O O . SER A 1 186 ? 6.500 17.460 -5.538 1.00 83.31 186 SER A O 1
ATOM 1575 N N . GLN A 1 187 ? 7.748 16.774 -7.268 1.00 84.69 187 GLN A N 1
ATOM 1576 C CA . GLN A 1 187 ? 7.023 15.505 -7.413 1.00 84.69 187 GLN A CA 1
ATOM 1577 C C . GLN A 1 187 ? 7.238 14.577 -6.210 1.00 84.69 187 GLN A C 1
ATOM 1579 O O . GLN A 1 187 ? 6.284 13.982 -5.714 1.00 84.69 187 GLN A O 1
ATOM 1584 N N . LEU A 1 188 ? 8.467 14.484 -5.695 1.00 79.38 188 LEU A N 1
ATOM 1585 C CA . LEU A 1 188 ? 8.762 13.723 -4.475 1.00 79.38 188 LEU A CA 1
ATOM 1586 C C . LEU A 1 188 ? 8.076 14.318 -3.234 1.00 79.38 188 LEU A C 1
ATOM 1588 O O . LEU A 1 188 ? 7.601 13.573 -2.380 1.00 79.38 188 LEU A O 1
ATOM 1592 N N . ASP A 1 189 ? 8.010 15.646 -3.125 1.00 74.56 189 ASP A N 1
ATOM 1593 C CA . ASP A 1 189 ? 7.268 16.359 -2.078 1.00 74.56 189 ASP A CA 1
ATOM 1594 C C . ASP A 1 189 ? 5.760 16.063 -2.177 1.00 74.56 189 ASP A C 1
ATOM 1596 O O . ASP A 1 189 ? 5.125 15.751 -1.173 1.00 74.56 189 ASP A O 1
ATOM 1600 N N . SER A 1 190 ? 5.189 16.065 -3.385 1.00 77.19 190 SER A N 1
ATOM 1601 C CA . SER A 1 190 ? 3.773 15.741 -3.601 1.00 77.19 190 SER A CA 1
ATOM 1602 C C . SER A 1 190 ? 3.432 14.298 -3.225 1.00 77.19 190 SER A C 1
ATOM 1604 O O . SER A 1 190 ? 2.367 14.058 -2.660 1.00 77.19 190 SER A O 1
ATOM 1606 N N . ILE A 1 191 ? 4.315 13.344 -3.534 1.00 75.19 191 ILE A N 1
ATOM 1607 C CA . ILE A 1 191 ? 4.159 11.942 -3.124 1.00 75.19 191 ILE A CA 1
ATOM 1608 C C . ILE A 1 191 ? 4.153 11.861 -1.591 1.00 75.19 191 ILE A C 1
ATOM 1610 O O . ILE A 1 191 ? 3.266 11.242 -1.017 1.00 75.19 191 ILE A O 1
ATOM 1614 N N . GLU A 1 192 ? 5.085 12.539 -0.915 1.00 72.06 192 GLU A N 1
ATOM 1615 C CA . GLU A 1 192 ? 5.122 12.593 0.554 1.00 72.06 192 GLU A CA 1
ATOM 1616 C C . GLU A 1 192 ? 3.798 13.090 1.154 1.00 72.06 192 GLU A C 1
ATOM 1618 O O . GLU A 1 192 ? 3.236 12.456 2.042 1.00 72.06 192 GLU A O 1
ATOM 1623 N N . ILE A 1 193 ? 3.286 14.215 0.652 1.00 71.25 193 ILE A N 1
ATOM 1624 C CA . ILE A 1 193 ? 2.061 14.841 1.161 1.00 71.25 193 ILE A CA 1
ATOM 1625 C C . ILE A 1 193 ? 0.851 13.923 0.970 1.00 71.25 193 ILE A C 1
ATOM 1627 O O . ILE A 1 193 ? 0.036 13.775 1.879 1.00 71.25 193 ILE A O 1
ATOM 1631 N N . GLU A 1 194 ? 0.724 13.292 -0.199 1.00 70.75 194 GLU A N 1
ATOM 1632 C CA . GLU A 1 194 ? -0.402 12.398 -0.477 1.00 70.75 194 GLU A CA 1
ATOM 1633 C C . GLU A 1 194 ? -0.403 11.182 0.459 1.00 70.75 194 GLU A C 1
ATOM 1635 O O . GLU A 1 194 ? -1.456 10.822 0.982 1.00 70.75 194 GLU A O 1
ATOM 1640 N N . TYR A 1 195 ? 0.776 10.634 0.770 1.00 69.38 195 TYR A N 1
ATOM 1641 C CA . TYR A 1 195 ? 0.920 9.563 1.756 1.00 69.38 195 TYR A CA 1
ATOM 1642 C C . TYR A 1 195 ? 0.336 9.963 3.118 1.00 69.38 195 TYR A C 1
ATOM 1644 O O . TYR A 1 195 ? -0.425 9.207 3.723 1.00 69.38 195 TYR A O 1
ATOM 1652 N N . TYR A 1 196 ? 0.693 11.154 3.608 1.00 67.25 196 TYR A N 1
ATOM 1653 C CA . TYR A 1 196 ? 0.246 11.636 4.914 1.00 67.25 196 TYR A CA 1
ATOM 1654 C C . TYR A 1 196 ? -1.255 11.915 4.951 1.00 67.25 196 TYR A C 1
ATOM 1656 O O . TYR A 1 196 ? -1.917 11.497 5.899 1.00 67.25 196 TYR A O 1
ATOM 1664 N N . ASN A 1 197 ? -1.806 12.528 3.902 1.00 69.75 197 ASN A N 1
ATOM 1665 C CA . ASN A 1 197 ? -3.242 12.799 3.807 1.00 69.75 197 ASN A CA 1
ATOM 1666 C C . ASN A 1 197 ? -4.085 11.517 3.893 1.00 69.75 197 ASN A C 1
ATOM 1668 O O . ASN A 1 197 ? -5.198 11.532 4.418 1.00 69.75 197 ASN A O 1
ATOM 1672 N N . ASP A 1 198 ? -3.589 10.398 3.362 1.00 68.69 198 ASP A N 1
ATOM 1673 C CA . ASP A 1 198 ? -4.306 9.126 3.445 1.00 68.69 198 ASP A CA 1
ATOM 1674 C C . ASP A 1 198 ? -4.190 8.464 4.820 1.00 68.69 198 ASP A C 1
ATOM 1676 O O . ASP A 1 198 ? -5.154 7.850 5.276 1.00 68.69 198 ASP A O 1
ATOM 1680 N N . LEU A 1 199 ? -3.063 8.626 5.518 1.00 65.00 199 LEU A N 1
ATOM 1681 C CA . LEU A 1 199 ? -2.950 8.194 6.913 1.00 65.00 199 LEU A CA 1
ATOM 1682 C C . LEU A 1 199 ? -3.849 9.008 7.845 1.00 65.00 199 LEU A C 1
ATOM 1684 O O . LEU A 1 199 ? -4.496 8.440 8.724 1.00 65.00 199 LEU A O 1
ATOM 1688 N N . GLU A 1 200 ? -3.919 10.320 7.636 1.00 68.00 200 GLU A N 1
ATOM 1689 C CA . GLU A 1 200 ? -4.736 11.234 8.435 1.00 68.00 200 GLU A CA 1
ATOM 1690 C C . GLU A 1 200 ? -6.211 10.800 8.464 1.00 68.00 200 GLU A C 1
ATOM 1692 O O . GLU A 1 200 ? -6.861 10.859 9.507 1.00 68.00 200 GLU A O 1
ATOM 1697 N N . LYS A 1 201 ? -6.735 10.258 7.356 1.00 69.31 201 LYS A N 1
ATOM 1698 C CA . LYS A 1 201 ? -8.109 9.728 7.286 1.00 69.31 201 LYS A CA 1
ATOM 1699 C C . LYS A 1 201 ? -8.373 8.603 8.289 1.00 69.31 201 LYS A C 1
ATOM 1701 O O . LYS A 1 201 ? -9.417 8.613 8.939 1.00 69.31 201 LYS A O 1
ATOM 1706 N N . LEU A 1 202 ? -7.450 7.647 8.428 1.00 68.62 202 LEU A N 1
ATOM 1707 C CA . LEU A 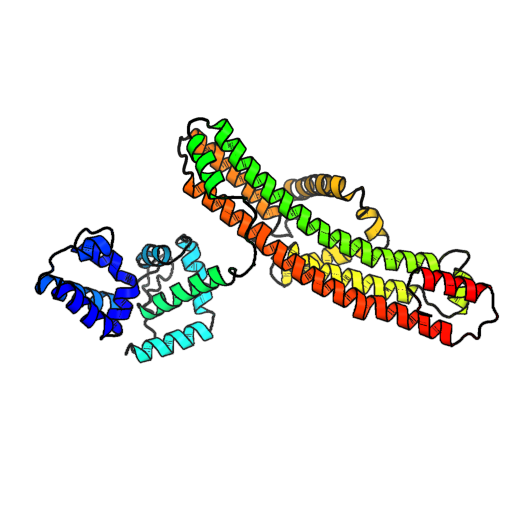1 202 ? -7.599 6.535 9.378 1.00 68.62 202 LEU A CA 1
ATOM 1708 C C . LEU A 1 202 ? -7.558 7.021 10.823 1.00 68.62 202 LEU A C 1
ATOM 1710 O O . LEU A 1 202 ? -8.344 6.555 11.647 1.00 68.62 202 LEU A O 1
ATOM 1714 N N . TYR A 1 203 ? -6.666 7.965 11.118 1.00 65.69 203 TYR A N 1
ATOM 1715 C CA . TYR A 1 203 ? -6.572 8.562 12.445 1.00 65.69 203 TYR A CA 1
ATOM 1716 C C . TYR A 1 203 ? -7.825 9.363 12.797 1.00 65.69 203 TYR A C 1
ATOM 1718 O O . TYR A 1 203 ? -8.374 9.177 13.878 1.00 65.69 203 TYR A O 1
ATOM 1726 N N . ASN A 1 204 ? -8.349 10.168 11.871 1.00 69.50 204 ASN A N 1
ATOM 1727 C CA . ASN A 1 204 ? -9.599 10.902 12.076 1.00 69.50 204 ASN A CA 1
ATOM 1728 C C . ASN A 1 204 ? -10.783 9.960 12.345 1.00 69.50 204 ASN A C 1
ATOM 1730 O O . ASN A 1 204 ? -11.628 10.237 13.201 1.00 69.50 204 ASN A O 1
ATOM 1734 N N . LEU A 1 205 ? -10.832 8.818 11.652 1.00 73.75 205 LEU A N 1
ATOM 1735 C CA . LEU A 1 205 ? -11.828 7.780 11.907 1.00 73.75 205 LEU A CA 1
ATOM 1736 C C . LEU A 1 205 ? -11.661 7.164 13.305 1.00 73.75 205 LEU A C 1
ATOM 1738 O O . LEU A 1 205 ? -12.648 7.041 14.032 1.00 73.75 205 LEU A O 1
ATOM 1742 N N . MET A 1 206 ? -10.430 6.839 13.714 1.00 71.12 206 MET A N 1
ATOM 1743 C CA . MET A 1 206 ? -10.143 6.355 15.070 1.00 71.12 206 MET A CA 1
ATOM 1744 C C . MET A 1 206 ? -10.592 7.349 16.133 1.00 71.12 206 MET A C 1
ATOM 1746 O O . MET A 1 206 ? -11.325 6.979 17.047 1.00 71.12 206 MET A O 1
ATOM 1750 N N . PHE A 1 207 ? -10.183 8.608 15.985 1.00 67.75 207 PHE A N 1
ATOM 1751 C CA . PHE A 1 207 ? -10.495 9.682 16.915 1.00 67.75 207 PHE A CA 1
ATOM 1752 C C . PHE A 1 207 ? -12.007 9.833 17.077 1.00 67.75 207 PHE A C 1
ATOM 1754 O O . PHE A 1 207 ? -12.511 9.898 18.194 1.00 67.75 207 PHE A O 1
ATOM 1761 N N . SER A 1 208 ? -12.758 9.785 15.973 1.00 78.94 208 SER A N 1
ATOM 1762 C CA . SER A 1 208 ? -14.219 9.836 16.022 1.00 78.94 208 SER A CA 1
ATOM 1763 C C . SER A 1 208 ? -14.833 8.646 16.770 1.00 78.94 208 SER A C 1
ATOM 1765 O O . SER A 1 208 ? -15.788 8.813 17.530 1.00 78.94 208 SER A O 1
ATOM 1767 N N . TYR A 1 209 ? -14.315 7.435 16.564 1.00 82.00 209 TYR A N 1
ATOM 1768 C CA . TYR A 1 209 ? -14.886 6.215 17.137 1.00 82.00 209 TYR A CA 1
ATOM 1769 C C . TYR A 1 209 ? -14.556 6.021 18.606 1.00 82.00 209 TYR A C 1
ATOM 1771 O O . TYR A 1 209 ? -15.460 5.737 19.395 1.00 82.00 209 TYR A O 1
ATOM 1779 N N . VAL A 1 210 ? -13.289 6.200 18.970 1.00 72.44 210 VAL A N 1
ATOM 1780 C CA . VAL A 1 210 ? -12.849 6.126 20.361 1.00 72.44 210 VAL A CA 1
ATOM 1781 C C . VAL A 1 210 ? -13.378 7.342 21.130 1.00 72.44 210 VAL A C 1
ATOM 1783 O O . VAL A 1 210 ? -13.856 7.181 22.246 1.00 72.44 210 VAL A O 1
ATOM 1786 N N . GLY A 1 211 ? -13.431 8.529 20.514 1.00 73.75 211 GLY A N 1
ATOM 1787 C CA . GLY A 1 211 ? -13.916 9.755 21.162 1.00 73.75 211 GLY A CA 1
ATOM 1788 C C . GLY A 1 211 ? -15.360 9.630 21.635 1.00 73.75 211 GLY A C 1
ATOM 1789 O O . GLY A 1 211 ? -15.679 9.984 22.761 1.00 73.75 211 GLY A O 1
ATOM 1790 N N . ARG A 1 212 ? -16.220 8.982 20.844 1.00 81.88 212 ARG A N 1
ATOM 1791 C CA . ARG A 1 212 ? -17.594 8.672 21.270 1.00 81.88 212 ARG A CA 1
ATOM 1792 C C . ARG A 1 212 ? -17.671 7.744 22.482 1.00 81.88 212 ARG A C 1
ATOM 1794 O O . ARG A 1 212 ? -18.646 7.804 23.226 1.00 81.88 212 ARG A O 1
ATOM 1801 N N . ALA A 1 213 ? -16.702 6.847 22.650 1.00 79.06 213 ALA A N 1
ATOM 1802 C CA . ALA A 1 213 ? -16.639 5.959 23.806 1.00 79.06 213 ALA A CA 1
ATOM 1803 C C . ALA A 1 213 ? -16.189 6.700 25.069 1.00 79.06 213 ALA A C 1
ATOM 1805 O O . ALA A 1 213 ? -16.727 6.447 26.143 1.00 79.06 213 ALA A O 1
ATOM 1806 N N . PHE A 1 214 ? -15.265 7.652 24.919 1.00 76.31 214 PHE A N 1
ATOM 1807 C CA . PHE A 1 214 ? -14.907 8.593 25.979 1.00 76.31 214 PHE A CA 1
ATOM 1808 C C . PHE A 1 214 ? -16.088 9.460 26.382 1.00 76.31 214 PHE A C 1
ATOM 1810 O O . PHE A 1 214 ? -16.435 9.489 27.552 1.00 76.31 214 PHE A O 1
ATOM 1817 N N . GLU A 1 215 ? -16.781 10.066 25.417 1.00 82.75 215 GLU A N 1
ATOM 1818 C CA . GLU A 1 215 ? -17.993 10.848 25.685 1.00 82.75 215 GLU A CA 1
ATOM 1819 C C . GLU A 1 215 ? -19.041 10.040 26.465 1.00 82.75 215 GLU A C 1
ATOM 1821 O O . GLU A 1 215 ? -19.718 10.578 27.338 1.00 82.75 215 GLU A O 1
ATOM 1826 N N . LEU A 1 216 ? -19.185 8.746 26.157 1.00 87.12 216 LEU A N 1
ATOM 1827 C CA . LEU A 1 216 ? -20.060 7.848 26.907 1.00 87.12 216 LEU A CA 1
ATOM 1828 C C . LEU A 1 216 ? -19.556 7.627 28.335 1.00 87.12 216 LEU A C 1
ATOM 1830 O O . LEU A 1 216 ? -20.343 7.697 29.273 1.00 87.12 216 LEU A O 1
ATOM 1834 N N . TYR A 1 217 ? -18.272 7.324 28.499 1.00 87.19 217 TYR A N 1
ATOM 1835 C CA . TYR A 1 217 ? -17.682 7.104 29.812 1.00 87.19 217 TYR A CA 1
ATOM 1836 C C . TYR A 1 217 ? -17.793 8.349 30.697 1.00 87.19 217 TYR A C 1
ATOM 1838 O O . TYR A 1 217 ? -18.264 8.241 31.825 1.00 87.19 217 TYR A O 1
ATOM 1846 N N . ASP A 1 218 ? -17.428 9.519 30.172 1.00 84.00 218 ASP A N 1
ATOM 1847 C CA . ASP A 1 218 ? -17.497 10.793 30.885 1.00 84.00 218 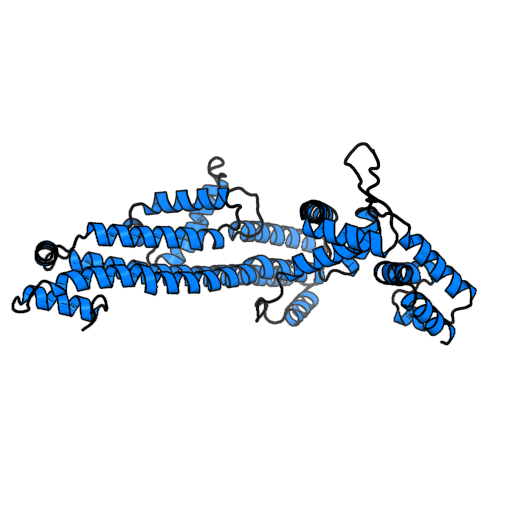ASP A CA 1
ATOM 1848 C C . ASP A 1 218 ? -18.935 11.111 31.280 1.00 84.00 218 ASP A C 1
ATOM 1850 O O . ASP A 1 218 ? -19.187 11.481 32.418 1.00 84.00 218 ASP A O 1
ATOM 1854 N N . LEU A 1 219 ? -19.902 10.880 30.385 1.00 88.94 219 LEU A N 1
ATOM 1855 C CA . LEU A 1 219 ? -21.318 11.052 30.704 1.00 88.94 219 LEU A CA 1
ATOM 1856 C C . LEU A 1 219 ? -21.772 10.159 31.866 1.00 88.94 219 LEU A C 1
ATOM 1858 O O . LEU A 1 219 ? -22.571 10.599 32.690 1.00 88.94 219 LEU A O 1
ATOM 1862 N N . LEU A 1 220 ? -21.320 8.903 31.902 1.00 88.38 220 LEU A N 1
ATOM 1863 C CA . LEU A 1 220 ? -21.694 7.940 32.941 1.00 88.38 220 LEU A CA 1
ATOM 1864 C C . LEU A 1 220 ? -20.975 8.207 34.272 1.00 88.38 220 LEU A C 1
ATOM 1866 O O . LEU A 1 220 ? -21.530 7.891 35.324 1.00 88.38 220 LEU A O 1
ATOM 1870 N N . ASN A 1 221 ? -19.765 8.768 34.217 1.00 87.06 221 ASN A N 1
ATOM 1871 C CA . ASN A 1 221 ? -18.909 9.087 35.361 1.00 87.06 221 ASN A CA 1
ATOM 1872 C C . ASN A 1 221 ? -19.063 10.537 35.862 1.00 87.06 221 ASN A C 1
ATOM 1874 O O . ASN A 1 221 ? -18.445 10.911 36.853 1.00 87.06 221 ASN A O 1
ATOM 1878 N N . ASP A 1 222 ? -19.847 11.362 35.169 1.00 88.00 222 ASP A N 1
ATOM 1879 C CA . ASP A 1 222 ? -20.129 12.745 35.547 1.00 88.00 222 ASP A CA 1
ATOM 1880 C C . ASP A 1 222 ? -20.759 12.822 36.945 1.00 88.00 222 ASP A C 1
ATOM 1882 O O . ASP A 1 222 ? -21.592 11.985 37.297 1.00 88.00 222 ASP A O 1
ATOM 1886 N N . GLU A 1 223 ? -20.408 13.847 37.729 1.00 82.81 223 GLU A N 1
ATOM 1887 C CA . GLU A 1 223 ? -20.834 13.991 39.132 1.00 82.81 223 GLU A CA 1
ATOM 1888 C C . GLU A 1 223 ? -22.362 13.916 39.305 1.00 82.81 223 GLU A C 1
ATOM 1890 O O . GLU A 1 223 ? -22.853 13.430 40.326 1.00 82.81 223 GLU A O 1
ATOM 1895 N N . PHE A 1 224 ? -23.135 14.347 38.299 1.00 82.06 224 PHE A N 1
ATOM 1896 C CA . PHE A 1 224 ? -24.595 14.300 38.341 1.00 82.06 224 PHE A CA 1
ATOM 1897 C C . PHE A 1 224 ? -25.189 12.940 37.969 1.00 82.06 224 PHE A C 1
ATOM 1899 O O . PHE A 1 224 ? -26.356 12.698 38.281 1.00 82.06 224 PHE A O 1
ATOM 1906 N N . ASN A 1 225 ? -24.440 12.089 37.267 1.00 87.00 225 ASN A N 1
ATOM 1907 C CA . ASN A 1 225 ? -24.908 10.811 36.735 1.00 87.00 225 ASN A CA 1
ATOM 1908 C C . ASN A 1 225 ? -24.295 9.609 37.459 1.00 87.00 225 ASN A C 1
ATOM 1910 O O . ASN A 1 225 ? -24.930 8.560 37.498 1.00 87.00 225 ASN A O 1
ATOM 1914 N N . GLN A 1 226 ? -23.118 9.756 38.071 1.00 87.62 226 GLN A N 1
ATOM 1915 C CA . GLN A 1 226 ? -22.351 8.666 38.674 1.00 87.62 226 GLN A CA 1
ATOM 1916 C C . GLN A 1 226 ? -23.180 7.844 39.668 1.00 87.62 226 GLN A C 1
ATOM 1918 O O . GLN A 1 226 ? -23.217 6.619 39.580 1.00 87.62 226 GLN A O 1
ATOM 1923 N N . LYS A 1 227 ? -23.911 8.513 40.567 1.00 86.62 227 LYS A N 1
ATOM 1924 C CA . LYS A 1 227 ? -24.764 7.843 41.558 1.00 86.62 227 LYS A CA 1
ATOM 1925 C C . LYS A 1 227 ? -25.829 6.961 40.896 1.00 86.62 227 LYS A C 1
ATOM 1927 O O . LYS A 1 227 ? -26.023 5.822 41.301 1.00 86.62 227 LYS A O 1
ATOM 1932 N N . ILE A 1 228 ? -26.484 7.470 39.856 1.00 87.88 228 ILE A N 1
ATOM 1933 C CA . ILE A 1 228 ? -27.536 6.750 39.123 1.00 87.88 228 ILE A CA 1
ATOM 1934 C C . ILE A 1 228 ? -26.924 5.612 38.304 1.00 87.88 228 ILE A C 1
ATOM 1936 O O . ILE A 1 228 ? -27.455 4.508 38.281 1.00 87.88 228 ILE A O 1
ATOM 1940 N N . THR A 1 229 ? -25.783 5.855 37.657 1.00 87.81 229 THR A N 1
ATOM 1941 C CA . THR A 1 229 ? -25.000 4.845 36.935 1.00 87.81 229 THR A CA 1
ATOM 1942 C C . THR A 1 229 ? -24.669 3.657 37.847 1.00 87.81 229 THR A C 1
ATOM 1944 O O . THR A 1 229 ? -24.890 2.507 37.458 1.00 87.81 229 THR A O 1
ATOM 1947 N N . GLU A 1 230 ? -24.200 3.927 39.071 1.00 86.19 230 GLU A N 1
ATOM 1948 C CA . GLU A 1 230 ? -23.923 2.915 40.097 1.00 86.19 230 GLU A CA 1
ATOM 1949 C C . GLU A 1 230 ? -25.204 2.197 40.552 1.00 86.19 230 GLU A C 1
ATOM 1951 O O . GLU A 1 230 ? -25.240 0.967 40.569 1.00 86.19 230 GLU A O 1
ATOM 1956 N N . GLU A 1 231 ? -26.280 2.935 40.843 1.00 87.25 231 GLU A N 1
ATOM 1957 C CA . GLU A 1 231 ? -27.586 2.372 41.226 1.00 87.25 231 GLU A CA 1
ATOM 1958 C C . GLU A 1 231 ? -28.209 1.484 40.140 1.00 87.25 231 GLU A C 1
ATOM 1960 O O . GLU A 1 231 ? -28.966 0.564 40.455 1.00 87.25 231 GLU A O 1
ATOM 1965 N N . MET A 1 232 ? -27.892 1.743 38.869 1.00 86.88 232 MET A N 1
ATOM 1966 C CA . MET A 1 232 ? -28.341 0.977 37.705 1.00 86.88 232 MET A CA 1
ATOM 1967 C C . MET A 1 232 ? -27.431 -0.212 37.355 1.00 86.88 232 MET A C 1
ATOM 1969 O O . MET A 1 232 ? -27.638 -0.861 36.323 1.00 86.88 232 MET A O 1
ATOM 1973 N N . ASP A 1 233 ? -26.419 -0.511 38.178 1.00 88.56 233 ASP A N 1
ATOM 1974 C CA . ASP A 1 233 ? -25.393 -1.529 37.921 1.00 88.56 233 ASP A CA 1
ATOM 1975 C C . ASP A 1 233 ? -24.676 -1.339 36.566 1.00 88.56 233 ASP A C 1
ATOM 1977 O O . ASP A 1 233 ? -24.328 -2.316 35.884 1.00 88.56 233 ASP A O 1
ATOM 1981 N N . ILE A 1 234 ? -24.489 -0.095 36.118 1.00 89.44 234 ILE A N 1
ATOM 1982 C CA . ILE A 1 234 ? -23.684 0.214 34.934 1.00 89.44 234 ILE A CA 1
ATOM 1983 C C . ILE A 1 234 ? -22.227 0.345 35.392 1.00 89.44 234 ILE A C 1
ATOM 1985 O O . ILE A 1 234 ? -21.817 1.335 35.986 1.00 89.44 234 ILE A O 1
ATOM 1989 N N . TYR A 1 235 ? -21.418 -0.670 35.108 1.00 89.62 235 TYR A N 1
ATOM 1990 C CA . TYR A 1 235 ? -20.016 -0.715 35.506 1.00 89.62 235 TYR A CA 1
ATOM 1991 C C . TYR A 1 235 ? -19.140 0.015 34.490 1.00 89.62 235 TYR A C 1
ATOM 1993 O O . TYR A 1 235 ? -18.958 -0.434 33.355 1.00 89.62 235 TYR A O 1
ATOM 2001 N N . LEU A 1 236 ? -18.534 1.114 34.933 1.00 87.88 236 LEU A N 1
ATOM 2002 C CA . LEU A 1 236 ? -17.576 1.897 34.153 1.00 87.88 236 LEU A CA 1
ATOM 2003 C C . LEU A 1 236 ? -16.356 1.073 33.706 1.00 87.88 236 LEU A C 1
ATOM 2005 O O . LEU A 1 236 ? -15.839 1.283 32.609 1.00 87.88 236 LEU A O 1
ATOM 2009 N N . ASP A 1 237 ? -15.942 0.082 34.500 1.00 87.81 237 ASP A N 1
ATOM 2010 C CA . ASP A 1 237 ? -14.844 -0.829 34.152 1.00 87.81 237 ASP A CA 1
ATOM 2011 C C . ASP A 1 237 ? -15.150 -1.678 32.914 1.00 87.81 237 ASP A C 1
ATOM 2013 O O . ASP A 1 237 ? -14.256 -1.954 32.114 1.00 87.81 237 ASP A O 1
ATOM 2017 N N . PHE A 1 238 ? -16.418 -2.040 32.697 1.00 89.69 238 PHE A N 1
ATOM 2018 C CA . PHE A 1 238 ? -16.819 -2.744 31.482 1.00 89.69 238 PHE A CA 1
ATOM 2019 C C . PHE A 1 238 ? -16.715 -1.831 30.252 1.00 89.69 238 PHE A C 1
ATOM 2021 O O . PHE A 1 238 ? -16.209 -2.251 29.212 1.00 89.69 238 PHE A O 1
ATOM 2028 N N . VAL A 1 239 ? -17.133 -0.566 30.374 1.00 86.38 239 VAL A N 1
ATOM 2029 C CA . VAL A 1 239 ? -17.016 0.427 29.290 1.00 86.38 239 VAL A CA 1
ATOM 2030 C C . VAL A 1 239 ? -15.547 0.665 28.931 1.00 86.38 239 VAL A C 1
ATOM 2032 O O . VAL A 1 239 ? -15.192 0.641 27.749 1.00 86.38 239 VAL A O 1
ATOM 2035 N N . LYS A 1 240 ? -14.680 0.814 29.942 1.00 84.81 240 LYS A N 1
ATOM 2036 C CA . LYS A 1 240 ? -13.223 0.916 29.769 1.00 84.81 240 LYS A CA 1
ATOM 2037 C C . LYS A 1 240 ? -12.646 -0.299 29.057 1.00 84.81 240 LYS A C 1
ATOM 2039 O O . LYS A 1 240 ? -11.948 -0.131 28.062 1.00 84.81 240 LYS A O 1
ATOM 2044 N N . LEU A 1 241 ? -12.959 -1.506 29.532 1.00 87.00 241 LEU A N 1
ATOM 2045 C CA . LEU A 1 241 ? -12.445 -2.753 28.965 1.00 87.00 241 LEU A CA 1
ATOM 2046 C C . LEU A 1 241 ? -12.780 -2.869 27.475 1.00 87.00 241 LEU A C 1
ATOM 2048 O O . LEU A 1 241 ? -11.886 -3.058 26.655 1.00 87.00 241 LEU A O 1
ATOM 2052 N N . VAL A 1 242 ? -14.052 -2.689 27.118 1.00 86.88 242 VAL A N 1
ATOM 2053 C CA . VAL A 1 242 ? -14.518 -2.801 25.728 1.00 86.88 242 VAL A CA 1
ATOM 2054 C C . VAL A 1 242 ? -13.878 -1.723 24.843 1.00 86.88 242 VAL A C 1
ATOM 2056 O O . VAL A 1 242 ? -13.540 -1.981 23.686 1.00 86.88 242 VAL A O 1
ATOM 2059 N N . THR A 1 243 ? -13.657 -0.519 25.381 1.00 83.38 243 THR A N 1
ATOM 2060 C CA . THR A 1 243 ? -12.957 0.571 24.673 1.00 83.38 243 THR A CA 1
ATOM 2061 C C . THR A 1 243 ? -11.489 0.238 24.450 1.00 83.38 243 THR A C 1
ATOM 2063 O O . THR A 1 243 ? -10.980 0.403 23.342 1.00 83.38 243 THR A O 1
ATOM 2066 N N . HIS A 1 244 ? -10.824 -0.308 25.463 1.00 79.00 244 HIS A N 1
ATOM 2067 C CA . HIS A 1 244 ? -9.433 -0.727 25.385 1.00 79.00 244 HIS A CA 1
ATOM 2068 C C . HIS A 1 244 ? -9.233 -1.878 24.383 1.00 79.00 244 HIS A C 1
ATOM 2070 O O . HIS A 1 244 ? -8.310 -1.850 23.570 1.00 79.00 244 HIS A O 1
ATOM 2076 N N . GLU A 1 245 ? -10.139 -2.859 24.356 1.00 84.06 245 GLU A N 1
ATOM 2077 C CA . GLU A 1 245 ? -10.137 -3.925 23.347 1.00 84.06 245 GLU A CA 1
ATOM 2078 C C . GLU A 1 245 ? -10.282 -3.375 21.922 1.00 84.06 245 GLU A C 1
ATOM 2080 O O . GLU A 1 245 ? -9.560 -3.801 21.016 1.00 84.06 245 GLU A O 1
ATOM 2085 N N . PHE A 1 246 ? -11.166 -2.394 21.717 1.00 83.69 246 PHE A N 1
ATOM 2086 C CA . PHE A 1 246 ? -11.337 -1.753 20.416 1.00 83.69 246 PHE A CA 1
ATOM 2087 C C . PHE A 1 246 ? -10.098 -0.955 19.987 1.00 83.69 246 PHE A C 1
ATOM 2089 O O . PHE A 1 246 ? -9.675 -1.074 18.836 1.00 83.69 246 PHE A O 1
ATOM 2096 N N . ILE A 1 247 ? -9.470 -0.210 20.905 1.00 75.75 247 ILE A N 1
ATOM 2097 C CA . ILE A 1 247 ? -8.193 0.483 20.662 1.00 75.75 247 ILE A CA 1
ATOM 2098 C C . ILE A 1 247 ? -7.110 -0.530 20.262 1.00 75.75 247 ILE A C 1
ATOM 2100 O O . ILE A 1 247 ? -6.445 -0.360 19.239 1.00 75.75 247 ILE A O 1
ATOM 2104 N N . ASN A 1 248 ? -6.981 -1.638 20.995 1.00 74.62 248 ASN A N 1
ATOM 2105 C CA . ASN A 1 248 ? -6.001 -2.689 20.710 1.00 74.62 248 ASN A CA 1
ATOM 2106 C C . ASN A 1 248 ? -6.216 -3.359 19.351 1.00 74.62 248 ASN A C 1
ATOM 2108 O O . ASN A 1 248 ? -5.248 -3.730 18.673 1.00 74.62 248 ASN A O 1
ATOM 2112 N N . LEU A 1 249 ? -7.476 -3.525 18.951 1.00 78.88 249 LEU A N 1
ATOM 2113 C CA . LEU A 1 249 ? -7.841 -4.049 17.644 1.00 78.88 249 LEU A CA 1
ATOM 2114 C C . LEU A 1 249 ? -7.530 -3.034 16.542 1.00 78.88 249 LEU A C 1
ATOM 2116 O O . LEU A 1 249 ? -6.948 -3.407 15.523 1.00 78.88 249 LEU A O 1
ATOM 2120 N N . PHE A 1 250 ? -7.848 -1.756 16.758 1.00 75.00 250 PHE A N 1
ATOM 2121 C CA . PHE A 1 250 ? -7.491 -0.684 15.837 1.00 75.00 250 PHE A CA 1
ATOM 2122 C C . PHE A 1 250 ? -5.980 -0.634 15.602 1.00 75.00 250 PHE A C 1
ATOM 2124 O O . PHE A 1 250 ? -5.540 -0.657 14.450 1.00 75.00 250 PHE A O 1
ATOM 2131 N N . ILE A 1 251 ? -5.180 -0.624 16.673 1.00 68.88 251 ILE A N 1
ATOM 2132 C CA . ILE A 1 251 ? -3.713 -0.632 16.599 1.00 68.88 251 ILE A CA 1
ATOM 2133 C C . ILE A 1 251 ? -3.257 -1.846 15.790 1.00 68.88 251 ILE A C 1
ATOM 2135 O O . ILE A 1 251 ? -2.516 -1.711 14.823 1.00 68.88 251 ILE A O 1
ATOM 2139 N N . SER A 1 252 ? -3.767 -3.038 16.108 1.00 70.81 252 SER A N 1
ATOM 2140 C CA . SER A 1 252 ? -3.400 -4.260 15.390 1.00 70.81 252 SER A CA 1
ATOM 2141 C C . SER A 1 252 ? -3.705 -4.199 13.891 1.00 70.81 252 SER A C 1
ATOM 2143 O O . SER A 1 252 ? -2.941 -4.741 13.092 1.00 70.81 252 SER A O 1
ATOM 2145 N N . LYS A 1 253 ? -4.816 -3.572 13.498 1.00 72.75 253 LYS A N 1
ATOM 2146 C CA . LYS A 1 253 ? -5.230 -3.465 12.095 1.00 72.75 253 LYS A CA 1
ATOM 2147 C C . LYS A 1 253 ? -4.466 -2.387 11.341 1.00 72.75 253 LYS A C 1
ATOM 2149 O O . LYS A 1 253 ? -4.142 -2.577 10.170 1.00 72.75 253 LYS A O 1
ATOM 2154 N N . THR A 1 254 ? -4.125 -1.294 12.011 1.00 67.31 254 THR A N 1
ATOM 2155 C CA . THR A 1 254 ? -3.457 -0.154 11.380 1.00 67.31 254 THR A CA 1
ATOM 2156 C C . THR A 1 254 ? -1.937 -0.255 11.390 1.00 67.31 254 THR A C 1
ATOM 2158 O O . THR A 1 254 ? -1.317 0.215 10.441 1.00 67.31 254 THR A O 1
ATOM 2161 N N . VAL A 1 255 ? -1.316 -0.964 12.344 1.00 62.16 255 VAL A N 1
ATOM 2162 C CA . VAL A 1 255 ? 0.144 -1.193 12.368 1.00 62.16 255 VAL A CA 1
ATOM 2163 C C . VAL A 1 255 ? 0.646 -1.796 11.060 1.00 62.16 255 VAL A C 1
ATOM 2165 O O . VAL A 1 255 ? 1.652 -1.331 10.546 1.00 62.16 255 VAL A O 1
ATOM 2168 N N . SER A 1 256 ? -0.079 -2.735 10.449 1.00 55.25 256 SER A N 1
ATOM 2169 C CA . SER A 1 256 ? 0.301 -3.310 9.145 1.00 55.25 256 SER A CA 1
ATOM 2170 C C . SER A 1 256 ? 0.315 -2.296 7.982 1.00 55.25 256 SER A C 1
ATOM 2172 O O . SER A 1 256 ? 0.975 -2.499 6.960 1.00 55.25 256 SER A O 1
ATOM 2174 N N . ILE A 1 257 ? -0.398 -1.177 8.138 1.00 59.47 257 ILE A N 1
ATOM 2175 C CA . ILE A 1 257 ? -0.461 -0.064 7.185 1.00 59.47 257 ILE A CA 1
ATOM 2176 C C . ILE A 1 257 ? 0.709 0.890 7.413 1.00 59.47 257 ILE A C 1
ATOM 2178 O O . ILE A 1 257 ? 1.163 1.516 6.461 1.00 59.47 257 ILE A O 1
ATOM 2182 N N . PHE A 1 258 ? 1.257 0.978 8.623 1.00 53.31 258 PHE A N 1
ATOM 2183 C CA . PHE A 1 258 ? 2.469 1.752 8.911 1.00 53.31 258 PHE A CA 1
ATOM 2184 C C . PHE A 1 258 ? 3.729 0.934 8.603 1.00 53.31 258 PHE A C 1
ATOM 2186 O O . PHE A 1 258 ? 4.603 1.372 7.851 1.00 53.31 258 PHE A O 1
ATOM 2193 N N . GLU A 1 259 ? 3.725 -0.312 9.059 1.00 51.12 259 GLU A N 1
ATOM 2194 C CA . GLU A 1 259 ? 4.819 -1.266 9.041 1.00 51.12 259 GLU A CA 1
ATOM 2195 C C . GLU A 1 259 ? 4.461 -2.448 8.134 1.00 51.12 259 GLU A C 1
ATOM 2197 O O . GLU A 1 259 ? 3.770 -3.399 8.509 1.00 51.12 259 GLU A O 1
ATOM 2202 N N . ASP A 1 260 ? 4.984 -2.417 6.909 1.00 45.94 260 ASP A N 1
ATOM 2203 C CA . ASP A 1 260 ? 4.983 -3.577 6.013 1.00 45.94 260 ASP A CA 1
ATOM 2204 C C . ASP A 1 260 ? 6.099 -4.556 6.427 1.00 45.94 260 ASP A C 1
ATOM 2206 O O . ASP A 1 260 ? 7.009 -4.884 5.660 1.00 45.94 260 ASP A O 1
ATOM 2210 N N . ALA A 1 261 ? 6.071 -4.917 7.707 1.00 45.91 261 ALA A N 1
ATOM 2211 C CA . ALA A 1 261 ? 7.041 -5.751 8.385 1.00 45.91 261 ALA A CA 1
ATOM 2212 C C . ALA A 1 261 ? 6.565 -7.211 8.398 1.00 45.91 261 ALA A C 1
ATOM 2214 O O . ALA A 1 261 ? 5.404 -7.512 8.112 1.00 45.91 261 ALA A O 1
ATOM 2215 N N . ASN A 1 262 ? 7.461 -8.151 8.694 1.00 44.31 262 ASN A N 1
ATOM 2216 C CA . ASN A 1 262 ? 7.021 -9.534 8.869 1.00 44.31 262 ASN A CA 1
ATOM 2217 C C . ASN A 1 262 ? 6.137 -9.662 10.132 1.00 44.31 262 ASN A C 1
ATOM 2219 O O . ASN A 1 262 ? 6.166 -8.796 11.004 1.00 44.31 262 ASN A O 1
ATOM 2223 N N . LEU A 1 263 ? 5.360 -10.745 10.243 1.00 53.47 263 LEU A N 1
ATOM 2224 C CA . LEU A 1 263 ? 4.416 -10.969 11.353 1.00 53.47 263 LEU A CA 1
ATOM 2225 C C . LEU A 1 263 ? 5.034 -10.777 12.753 1.00 53.47 263 LEU A C 1
ATOM 2227 O O . LEU A 1 263 ? 4.362 -10.263 13.642 1.00 53.47 263 LEU A O 1
ATOM 2231 N N . ALA A 1 264 ? 6.302 -11.151 12.955 1.00 47.69 264 ALA A N 1
ATOM 2232 C CA . ALA A 1 264 ? 6.971 -11.008 14.248 1.00 47.69 264 ALA A CA 1
ATOM 2233 C C . ALA A 1 264 ? 7.300 -9.540 14.574 1.00 47.69 264 ALA A C 1
ATOM 2235 O O . ALA A 1 264 ? 7.121 -9.097 15.703 1.00 47.69 264 ALA A O 1
ATOM 2236 N N . GLU A 1 265 ? 7.726 -8.764 13.581 1.00 46.78 265 GLU A N 1
ATOM 2237 C CA . GLU A 1 265 ? 8.021 -7.331 13.717 1.00 46.78 265 GLU A CA 1
ATOM 2238 C C . GLU A 1 265 ? 6.743 -6.496 13.864 1.00 46.78 265 GLU A C 1
ATOM 2240 O O . GLU A 1 265 ? 6.690 -5.589 14.694 1.00 46.78 265 GLU A O 1
ATOM 2245 N N . GLN A 1 266 ? 5.684 -6.844 13.124 1.00 50.22 266 GLN A N 1
ATOM 2246 C CA . GLN A 1 266 ? 4.357 -6.256 13.323 1.00 50.22 266 GLN A CA 1
ATOM 2247 C C . GLN A 1 266 ? 3.879 -6.488 14.753 1.00 50.22 266 GLN A C 1
ATOM 2249 O O . GLN A 1 266 ? 3.355 -5.571 15.374 1.00 50.22 266 GLN A O 1
ATOM 2254 N N . GLN A 1 267 ? 4.113 -7.679 15.308 1.00 55.50 267 GLN A N 1
ATOM 2255 C CA . GLN A 1 267 ? 3.750 -7.971 16.688 1.00 55.50 267 GLN A CA 1
ATOM 2256 C C . GLN A 1 267 ? 4.554 -7.137 17.697 1.00 55.50 267 GLN A C 1
ATOM 2258 O O . GLN A 1 267 ? 3.982 -6.686 18.684 1.00 55.50 267 GLN A O 1
ATOM 2263 N N . ILE A 1 268 ? 5.843 -6.883 17.449 1.00 53.09 268 ILE A N 1
ATOM 2264 C CA . ILE A 1 268 ? 6.672 -6.004 18.294 1.00 53.09 268 ILE A CA 1
ATOM 2265 C C . ILE A 1 268 ? 6.144 -4.565 18.259 1.00 53.09 268 ILE A C 1
ATOM 2267 O O . ILE A 1 268 ? 5.965 -3.962 19.314 1.00 53.09 268 ILE A O 1
ATOM 2271 N N . ALA A 1 269 ? 5.845 -4.030 17.072 1.00 49.69 269 ALA A N 1
ATOM 2272 C CA . ALA A 1 269 ? 5.279 -2.690 16.928 1.00 49.69 269 ALA A CA 1
ATOM 2273 C C . ALA A 1 269 ? 3.890 -2.589 17.578 1.00 49.69 269 ALA A C 1
ATOM 2275 O O . ALA A 1 269 ? 3.622 -1.647 18.317 1.00 49.69 269 ALA A O 1
ATOM 2276 N N . VAL A 1 270 ? 3.027 -3.590 17.372 1.00 56.31 270 VAL A N 1
ATOM 2277 C CA . VAL A 1 270 ? 1.731 -3.693 18.056 1.00 56.31 270 VAL A CA 1
ATOM 2278 C C . VAL A 1 270 ? 1.917 -3.678 19.570 1.00 56.31 270 VAL A C 1
ATOM 2280 O O . VAL A 1 270 ? 1.205 -2.941 20.238 1.00 56.31 270 VAL A O 1
ATOM 2283 N N . ASN A 1 271 ? 2.864 -4.444 20.113 1.00 55.44 271 ASN A N 1
ATOM 2284 C CA . ASN A 1 271 ? 3.119 -4.474 21.553 1.00 55.44 271 ASN A CA 1
ATOM 2285 C C . ASN A 1 271 ? 3.620 -3.118 22.064 1.00 55.44 271 ASN A C 1
ATOM 2287 O O . ASN A 1 271 ? 3.080 -2.624 23.039 1.00 55.44 271 ASN A O 1
ATOM 2291 N N . TYR A 1 272 ? 4.549 -2.468 21.359 1.00 55.47 272 TYR A N 1
ATOM 2292 C CA . TYR A 1 272 ? 5.019 -1.127 21.715 1.00 55.47 272 TYR A CA 1
ATOM 2293 C C . TYR A 1 272 ? 3.879 -0.102 21.757 1.00 55.47 272 TYR A C 1
ATOM 2295 O O . TYR A 1 272 ? 3.726 0.614 22.742 1.00 55.47 272 TYR A O 1
ATOM 2303 N N . TYR A 1 273 ? 3.045 -0.047 20.715 1.00 54.62 273 TYR A N 1
ATOM 2304 C CA . TYR A 1 273 ? 1.907 0.871 20.699 1.00 54.62 273 TYR A CA 1
ATOM 2305 C C . TYR A 1 273 ? 0.892 0.518 21.788 1.00 54.62 273 TYR A C 1
ATOM 2307 O O . TYR A 1 273 ? 0.406 1.411 22.467 1.00 54.62 273 TYR A O 1
ATOM 2315 N N . ARG A 1 274 ? 0.608 -0.767 22.022 1.00 60.59 274 ARG A N 1
ATOM 2316 C CA . ARG A 1 274 ? -0.249 -1.194 23.139 1.00 60.59 274 ARG A CA 1
ATOM 2317 C C . ARG A 1 274 ? 0.301 -0.759 24.492 1.00 60.59 274 ARG A C 1
ATOM 2319 O O . ARG A 1 274 ? -0.476 -0.291 25.310 1.00 60.59 274 ARG A O 1
ATOM 2326 N N . ASP A 1 275 ? 1.609 -0.880 24.703 1.00 56.50 275 ASP A N 1
ATOM 2327 C CA . ASP A 1 275 ? 2.271 -0.483 25.945 1.00 56.50 275 ASP A CA 1
ATOM 2328 C C . ASP A 1 275 ? 2.176 1.032 26.158 1.00 56.50 275 ASP A C 1
ATOM 2330 O O . ASP A 1 275 ? 1.872 1.471 27.263 1.00 56.50 275 ASP A O 1
ATOM 2334 N N . VAL A 1 276 ? 2.342 1.835 25.101 1.00 50.94 276 VAL A N 1
ATOM 2335 C CA . VAL A 1 276 ? 2.143 3.297 25.142 1.00 50.94 276 VAL A CA 1
ATOM 2336 C C . VAL A 1 276 ? 0.678 3.660 25.414 1.00 50.94 276 VAL A C 1
ATOM 2338 O O . VAL A 1 276 ? 0.402 4.580 26.176 1.00 50.94 276 VAL A O 1
ATOM 2341 N N . PHE A 1 277 ? -0.266 2.914 24.840 1.00 49.88 277 PHE A N 1
ATOM 2342 C CA . PHE A 1 277 ? -1.707 3.156 24.960 1.00 49.88 277 PHE A CA 1
ATOM 2343 C C . PHE A 1 277 ? -2.386 2.315 26.052 1.00 49.88 277 PHE A C 1
ATOM 2345 O O . PHE A 1 277 ? -3.607 2.137 26.031 1.00 49.88 277 PHE A O 1
ATOM 2352 N N . THR A 1 278 ? -1.613 1.801 27.017 1.00 52.81 278 THR A N 1
ATOM 2353 C CA . THR A 1 278 ? -2.155 1.108 28.198 1.00 52.81 278 THR A CA 1
ATOM 2354 C C . THR A 1 278 ? -3.091 2.019 28.985 1.00 52.81 278 THR A C 1
ATOM 2356 O O . THR A 1 278 ? -4.124 1.563 29.477 1.00 52.81 278 THR A O 1
ATOM 2359 N N . ASP A 1 279 ? -2.781 3.315 29.026 1.00 56.09 279 ASP A N 1
ATOM 2360 C CA . ASP A 1 279 ? -3.676 4.350 29.520 1.00 56.09 279 ASP A CA 1
ATOM 2361 C C . ASP A 1 279 ? -4.471 4.969 28.360 1.00 56.09 279 ASP A C 1
ATOM 2363 O O . ASP A 1 279 ? -3.972 5.760 27.556 1.00 56.09 279 ASP A O 1
ATOM 2367 N N . TRP A 1 280 ? -5.748 4.601 28.276 1.00 57.53 280 TRP A N 1
ATOM 2368 C CA . TRP A 1 280 ? -6.669 5.129 27.274 1.00 57.53 280 TRP A CA 1
ATOM 2369 C C . TRP A 1 280 ? -6.839 6.663 27.363 1.00 57.53 280 TRP A C 1
ATOM 2371 O O . TRP A 1 280 ? -7.094 7.297 26.343 1.00 57.53 280 TRP A O 1
ATOM 2381 N N . THR A 1 281 ? -6.656 7.289 28.531 1.00 54.62 281 THR A N 1
ATOM 2382 C CA . THR A 1 281 ? -6.734 8.752 28.698 1.00 54.62 281 THR A CA 1
ATOM 2383 C C . THR A 1 281 ? -5.535 9.462 28.054 1.00 54.62 281 THR A C 1
ATOM 2385 O O . THR A 1 281 ? -5.722 10.462 27.358 1.00 54.62 281 THR A O 1
ATOM 2388 N N . LEU A 1 282 ? -4.328 8.889 28.168 1.00 51.41 282 LEU A N 1
ATOM 2389 C CA . LEU A 1 282 ? -3.119 9.391 27.490 1.00 51.41 282 LEU A CA 1
ATOM 2390 C C . LEU A 1 282 ? -3.237 9.312 25.961 1.00 51.41 282 LEU A C 1
ATOM 2392 O O . LEU A 1 282 ? -2.740 10.188 25.256 1.00 51.41 282 LEU A O 1
ATOM 2396 N N . PHE A 1 283 ? -3.973 8.322 25.439 1.00 50.19 283 PHE A N 1
ATOM 2397 C CA . PHE A 1 283 ? -4.257 8.217 24.005 1.00 50.19 283 PHE A CA 1
ATOM 2398 C C . PHE A 1 283 ? -4.922 9.491 23.440 1.00 50.19 283 PHE A C 1
ATOM 2400 O O . PHE A 1 283 ? -4.640 9.843 22.301 1.00 50.19 283 PHE A O 1
ATOM 2407 N N . PHE A 1 284 ? -5.760 10.212 24.201 1.00 49.12 284 PHE A N 1
ATOM 2408 C CA . PHE A 1 284 ? -6.393 11.463 23.741 1.00 49.12 284 PHE A CA 1
ATOM 2409 C C . PHE A 1 284 ? -5.547 12.714 23.965 1.00 49.12 284 PHE A C 1
ATOM 2411 O O . PHE A 1 284 ? -5.634 13.655 23.171 1.00 49.12 284 PHE A O 1
ATOM 2418 N N . GLU A 1 285 ? -4.742 12.736 25.026 1.00 48.19 285 GLU A N 1
ATOM 2419 C CA . GLU A 1 285 ? -3.834 13.850 25.298 1.00 48.19 285 GLU A CA 1
ATOM 2420 C C . GLU A 1 285 ? -2.721 13.942 24.245 1.00 48.19 285 GLU A C 1
ATOM 2422 O O . GLU A 1 285 ? -2.397 15.051 23.831 1.00 48.19 285 GLU A O 1
ATOM 2427 N N . ASP A 1 286 ? -2.235 12.805 23.733 1.00 42.88 286 ASP A N 1
ATOM 2428 C CA . ASP A 1 286 ? -1.190 12.742 22.700 1.00 42.88 286 ASP A CA 1
ATOM 2429 C C . ASP A 1 286 ? -1.706 12.909 21.246 1.00 42.88 286 ASP A C 1
ATOM 2431 O O . ASP A 1 286 ? -0.902 13.082 20.327 1.00 42.88 286 ASP A O 1
ATOM 2435 N N . PHE A 1 287 ? -3.028 12.865 21.003 1.00 43.88 287 PHE A N 1
ATOM 2436 C CA . PHE A 1 287 ? -3.634 12.829 19.650 1.00 43.88 287 PHE A CA 1
ATOM 2437 C C . PHE A 1 287 ? -4.678 13.925 19.360 1.00 43.88 287 PHE A C 1
ATOM 2439 O O . PHE A 1 287 ? -5.567 13.746 18.519 1.00 43.88 287 PHE A O 1
ATOM 2446 N N . ARG A 1 288 ? -4.609 15.095 20.008 1.00 41.34 288 ARG A N 1
ATOM 2447 C CA . ARG A 1 288 ? -5.580 16.170 19.734 1.00 41.34 288 ARG A CA 1
ATOM 2448 C C . ARG A 1 288 ? -5.548 16.646 18.259 1.00 41.34 288 ARG A C 1
ATOM 2450 O O . ARG A 1 288 ? -4.471 16.846 17.700 1.00 41.34 288 ARG A O 1
ATOM 2457 N N . PRO A 1 289 ? -6.707 16.940 17.623 1.00 35.59 289 PRO A N 1
ATOM 2458 C CA . PRO A 1 289 ? -6.790 17.270 16.187 1.00 35.59 289 PRO A CA 1
ATOM 2459 C C . PRO A 1 289 ? -6.051 18.548 15.758 1.00 35.59 289 PRO A C 1
ATOM 2461 O O . PRO A 1 289 ? -5.621 18.658 14.614 1.00 35.59 289 PRO A O 1
ATOM 2464 N N . LEU A 1 290 ? -5.886 19.518 16.664 1.00 31.22 290 LEU A N 1
ATOM 2465 C CA . LEU A 1 290 ? -5.106 20.742 16.416 1.00 31.22 290 LEU A CA 1
ATOM 2466 C C . LEU A 1 290 ? -3.598 20.497 16.513 1.00 31.22 290 LEU A C 1
ATOM 2468 O O . LEU A 1 290 ? -2.819 21.169 15.844 1.00 31.22 290 LEU A O 1
ATOM 2472 N N . GLU A 1 291 ? -3.200 19.481 17.271 1.00 33.41 291 GLU A N 1
ATOM 2473 C CA . GLU A 1 291 ? -1.821 19.046 17.362 1.00 33.41 291 GLU A CA 1
ATOM 2474 C C . GLU A 1 291 ? -1.468 18.076 16.239 1.00 33.41 291 GLU A C 1
ATOM 2476 O O . GLU A 1 291 ? -0.293 17.891 16.045 1.00 33.41 291 GLU A O 1
ATOM 2481 N N . MET A 1 292 ? -2.367 17.497 15.427 1.00 36.22 292 MET A N 1
ATOM 2482 C CA . MET A 1 292 ? -1.987 16.519 14.375 1.00 36.22 292 MET A CA 1
ATOM 2483 C C . MET A 1 292 ? -1.039 17.064 13.284 1.00 36.22 292 MET A C 1
ATOM 2485 O O . MET A 1 292 ? -0.142 16.349 12.834 1.00 36.22 292 MET A O 1
ATOM 2489 N N . GLN A 1 293 ? -1.160 18.334 12.879 1.00 35.03 293 GLN A N 1
ATOM 2490 C CA . GLN A 1 293 ? -0.194 18.956 11.952 1.00 35.03 293 GLN A CA 1
ATOM 2491 C C . GLN A 1 293 ? 1.126 19.329 12.651 1.00 35.03 293 GLN A C 1
ATOM 2493 O O . GLN A 1 293 ? 2.214 19.099 12.106 1.00 35.03 293 GLN A O 1
ATOM 2498 N N . GLU A 1 294 ? 1.046 19.848 13.879 1.00 31.86 294 GLU A N 1
ATOM 2499 C CA . GLU A 1 294 ? 2.219 20.173 14.701 1.00 31.86 294 GLU A CA 1
ATOM 2500 C C . GLU A 1 294 ? 2.928 18.921 15.232 1.00 31.86 294 GLU A C 1
ATOM 2502 O O . GLU A 1 294 ? 4.145 18.933 15.366 1.00 31.86 294 GLU A O 1
ATOM 2507 N N . THR A 1 295 ? 2.220 17.813 15.439 1.00 39.75 295 THR A N 1
ATOM 2508 C CA . THR A 1 295 ? 2.724 16.497 15.838 1.00 39.75 295 THR A CA 1
ATOM 2509 C C . THR A 1 295 ? 3.194 15.732 14.641 1.00 39.75 295 THR A C 1
ATOM 2511 O O . THR A 1 295 ? 4.186 15.073 14.806 1.00 39.75 295 THR A O 1
ATOM 2514 N N . MET A 1 296 ? 2.659 15.829 13.425 1.00 40.50 296 MET A N 1
ATOM 2515 C CA . MET A 1 296 ? 3.359 15.204 12.291 1.00 40.50 296 MET A CA 1
ATOM 2516 C C . MET A 1 296 ? 4.692 15.886 11.994 1.00 40.50 296 MET A C 1
ATOM 2518 O O . MET A 1 296 ? 5.677 15.204 11.711 1.00 40.50 296 MET A O 1
ATOM 2522 N N . THR A 1 297 ? 4.773 17.203 12.186 1.00 41.22 297 THR A N 1
ATOM 2523 C CA . THR A 1 297 ? 6.039 17.947 12.125 1.00 41.22 297 THR A CA 1
ATOM 2524 C C . THR A 1 297 ? 6.940 17.636 13.332 1.00 41.22 297 THR A C 1
ATOM 2526 O O . THR A 1 297 ? 8.104 17.287 13.155 1.00 41.22 297 THR A O 1
ATOM 2529 N N . SER A 1 298 ? 6.407 17.636 14.557 1.00 37.41 298 SER A N 1
ATOM 2530 C CA . SER A 1 298 ? 7.156 17.338 15.791 1.00 37.41 298 SER A CA 1
ATOM 2531 C C . SER A 1 298 ? 7.494 15.858 15.959 1.00 37.41 298 SER A C 1
ATOM 2533 O O . SER A 1 298 ? 8.481 15.532 16.597 1.00 37.41 298 SER A O 1
ATOM 2535 N N . PHE A 1 299 ? 6.718 14.944 15.392 1.00 40.38 299 PHE A N 1
ATOM 2536 C CA . PHE A 1 299 ? 6.977 13.506 15.308 1.00 40.38 299 PHE A CA 1
ATOM 2537 C C . PHE A 1 299 ? 8.034 13.275 14.243 1.00 40.38 299 PHE A C 1
ATOM 2539 O O . PHE A 1 299 ? 8.994 12.566 14.506 1.00 40.38 299 PHE A O 1
ATOM 2546 N N . ARG A 1 300 ? 7.964 13.957 13.090 1.00 45.06 300 ARG A N 1
ATOM 2547 C CA . ARG A 1 300 ? 9.066 13.987 12.116 1.00 45.06 300 ARG A CA 1
ATOM 2548 C C . ARG A 1 300 ? 10.368 14.465 12.766 1.00 45.06 300 ARG A C 1
ATOM 2550 O O . ARG A 1 300 ? 11.399 13.843 12.536 1.00 45.06 300 ARG A O 1
ATOM 2557 N N . GLU A 1 301 ? 10.339 15.499 13.607 1.00 45.03 301 GLU A N 1
ATOM 2558 C CA . GLU A 1 301 ? 11.525 16.011 14.310 1.00 45.03 301 GLU A CA 1
ATOM 2559 C C . GLU A 1 301 ? 11.979 15.138 15.494 1.00 45.03 301 GLU A C 1
ATOM 2561 O O . GLU A 1 301 ? 13.145 14.747 15.537 1.00 45.03 301 GLU A O 1
ATOM 2566 N N . ARG A 1 302 ? 11.088 14.763 16.424 1.00 40.50 302 ARG A N 1
ATOM 2567 C CA . ARG A 1 302 ? 11.390 13.881 17.572 1.00 40.50 302 ARG A CA 1
ATOM 2568 C C . ARG A 1 302 ? 11.857 12.510 17.115 1.00 40.50 302 ARG A C 1
ATOM 2570 O O . ARG A 1 302 ? 12.780 11.967 17.707 1.00 40.50 302 ARG A O 1
ATOM 2577 N N . TYR A 1 303 ? 11.268 11.957 16.059 1.00 43.28 303 TYR A N 1
ATOM 2578 C CA . TYR A 1 303 ? 11.639 10.644 15.544 1.00 43.28 303 TYR A CA 1
ATOM 2579 C C . TYR A 1 303 ? 12.934 10.695 14.724 1.00 43.28 303 TYR A C 1
ATOM 2581 O O . TYR A 1 303 ? 13.763 9.798 14.841 1.00 43.28 303 TYR A O 1
ATOM 2589 N N . LYS A 1 304 ? 13.181 11.779 13.968 1.00 43.88 304 LYS A N 1
ATOM 2590 C CA . LYS A 1 304 ? 14.496 12.049 13.355 1.00 43.88 304 LYS A CA 1
ATOM 2591 C C . LYS A 1 304 ? 15.584 12.157 14.427 1.00 43.88 304 LYS A C 1
ATOM 2593 O O . LYS A 1 304 ? 16.658 11.592 14.253 1.00 43.88 304 LYS A O 1
ATOM 2598 N N . LYS A 1 305 ? 15.273 12.788 15.561 1.00 42.56 305 LYS A N 1
ATOM 2599 C CA . LYS A 1 305 ? 16.142 12.871 16.738 1.00 42.56 305 LYS A CA 1
ATOM 2600 C C . LYS A 1 305 ? 16.370 11.498 17.394 1.00 42.56 305 LYS A C 1
ATOM 2602 O O . LYS A 1 305 ? 17.510 11.082 17.545 1.00 42.56 305 LYS A O 1
ATOM 2607 N N . LEU A 1 306 ? 15.311 10.734 17.670 1.00 39.84 306 LEU A N 1
ATOM 2608 C CA . LEU A 1 306 ? 15.378 9.362 18.204 1.00 39.84 306 LEU A CA 1
ATOM 2609 C C . LEU A 1 306 ? 16.191 8.411 17.309 1.00 39.84 306 LEU A C 1
ATOM 2611 O O . LEU A 1 306 ? 16.998 7.640 17.814 1.00 39.84 306 LEU A O 1
ATOM 2615 N N . TYR A 1 307 ? 16.022 8.477 15.988 1.00 40.47 307 TYR A N 1
ATOM 2616 C CA . TYR A 1 307 ? 16.653 7.545 15.049 1.00 40.47 307 TYR A CA 1
ATOM 2617 C C . TYR A 1 307 ? 18.112 7.893 14.717 1.00 40.47 307 TYR A C 1
ATOM 2619 O O . TYR A 1 307 ? 18.932 6.998 14.493 1.00 40.47 307 TYR A O 1
ATOM 2627 N N . ILE A 1 308 ? 18.448 9.188 14.668 1.00 44.19 308 ILE A N 1
ATOM 2628 C CA . ILE A 1 308 ? 19.818 9.654 14.408 1.00 44.19 308 ILE A CA 1
ATOM 2629 C C . ILE A 1 308 ? 20.665 9.598 15.686 1.00 44.19 308 ILE A C 1
ATOM 2631 O O . ILE A 1 308 ? 21.840 9.242 15.609 1.00 44.19 308 ILE A O 1
ATOM 2635 N N . GLU A 1 309 ? 20.085 9.900 16.852 1.00 39.53 309 GLU A N 1
ATOM 2636 C CA . GLU A 1 309 ? 20.836 10.091 18.102 1.00 39.53 309 GLU A CA 1
ATOM 2637 C C . GLU A 1 309 ? 20.827 8.865 19.041 1.00 39.53 309 GLU A C 1
ATOM 2639 O O . GLU A 1 309 ? 21.664 8.815 19.938 1.00 39.53 309 GLU A O 1
ATOM 2644 N N . ASN A 1 310 ? 19.963 7.852 18.840 1.00 36.47 310 ASN A N 1
ATOM 2645 C CA . ASN A 1 310 ? 19.933 6.628 19.666 1.00 36.47 310 ASN A CA 1
ATOM 2646 C C . ASN A 1 310 ? 20.087 5.329 18.839 1.00 36.47 310 ASN A C 1
ATOM 2648 O O . ASN A 1 310 ? 19.101 4.779 18.340 1.00 36.47 310 ASN A O 1
ATOM 2652 N N . PRO A 1 311 ? 21.311 4.775 18.727 1.00 42.66 311 PRO A N 1
ATOM 2653 C CA . PRO A 1 311 ? 21.588 3.528 18.005 1.00 42.66 311 PRO A CA 1
ATOM 2654 C C . PRO A 1 311 ? 20.858 2.294 18.556 1.00 42.66 311 PRO A C 1
ATOM 2656 O O . PRO A 1 311 ? 20.585 1.370 17.792 1.00 42.66 311 PRO A O 1
ATOM 2659 N N . ASP A 1 312 ? 20.514 2.287 19.845 1.00 35.69 312 ASP A N 1
ATOM 2660 C CA . ASP A 1 312 ? 19.891 1.144 20.529 1.00 35.69 312 ASP A CA 1
ATOM 2661 C C . ASP A 1 312 ? 18.375 1.041 20.286 1.00 35.69 312 ASP A C 1
ATOM 2663 O O . ASP A 1 312 ? 17.790 -0.026 20.450 1.00 35.69 312 ASP A O 1
ATOM 2667 N N . LEU A 1 313 ? 17.738 2.118 19.806 1.00 36.56 313 LEU A N 1
ATOM 2668 C CA . LEU A 1 313 ? 16.332 2.134 19.373 1.00 36.56 313 LEU A CA 1
ATOM 2669 C C . LEU A 1 313 ? 16.157 1.757 17.890 1.00 36.56 313 LEU A C 1
ATOM 2671 O O . LEU A 1 313 ? 15.045 1.790 17.362 1.00 36.56 313 LEU A O 1
ATOM 2675 N N . ARG A 1 314 ? 17.223 1.292 17.219 1.00 42.66 314 ARG A N 1
ATOM 2676 C CA . ARG A 1 314 ? 17.186 0.678 15.871 1.00 42.66 314 ARG A CA 1
ATOM 2677 C C . ARG A 1 314 ? 16.458 -0.681 15.827 1.00 42.66 314 ARG A C 1
ATOM 2679 O O . ARG A 1 314 ? 16.690 -1.476 14.919 1.00 42.66 314 ARG A O 1
ATOM 2686 N N . ILE A 1 315 ? 15.586 -0.956 16.798 1.00 38.78 315 ILE A N 1
ATOM 2687 C CA . ILE A 1 315 ? 14.785 -2.184 16.906 1.00 38.78 315 ILE A CA 1
ATOM 2688 C C . ILE A 1 315 ? 13.634 -2.189 15.887 1.00 38.78 315 ILE A C 1
ATOM 2690 O O . ILE A 1 315 ? 13.120 -3.256 15.573 1.00 38.78 315 ILE A O 1
ATOM 2694 N N . ILE A 1 316 ? 13.278 -1.042 15.293 1.00 41.22 316 ILE A N 1
ATOM 2695 C CA . ILE A 1 316 ? 12.487 -1.006 14.054 1.00 41.22 316 ILE A CA 1
ATOM 2696 C C . ILE A 1 316 ? 13.494 -1.093 12.909 1.00 41.22 316 ILE A C 1
ATOM 2698 O O . ILE A 1 316 ? 14.186 -0.108 12.618 1.00 41.22 316 ILE A O 1
ATOM 2702 N N . PRO A 1 317 ? 13.687 -2.282 12.321 1.00 35.69 317 PRO A N 1
ATOM 2703 C CA . PRO A 1 317 ? 14.851 -2.502 11.506 1.00 35.69 317 PRO A CA 1
ATOM 2704 C C . PRO A 1 317 ? 14.766 -1.653 10.236 1.00 35.69 317 PRO A C 1
ATOM 2706 O O . PRO A 1 317 ? 13.734 -1.523 9.580 1.00 35.69 317 PRO A O 1
ATOM 2709 N N . THR A 1 318 ? 15.928 -1.130 9.864 1.00 37.38 318 THR A N 1
ATOM 2710 C CA . THR A 1 318 ? 16.330 -0.536 8.579 1.00 37.38 318 THR A CA 1
ATOM 2711 C C . THR A 1 318 ? 15.994 -1.388 7.338 1.00 37.38 318 THR A C 1
ATOM 2713 O O . THR A 1 318 ? 16.489 -1.104 6.246 1.00 37.38 318 THR A O 1
ATOM 2716 N N . THR A 1 319 ? 15.211 -2.462 7.454 1.00 36.44 319 THR A N 1
ATOM 2717 C CA . THR A 1 319 ? 15.307 -3.608 6.553 1.00 36.44 319 THR A CA 1
ATOM 2718 C C . THR A 1 319 ? 14.297 -3.652 5.417 1.00 36.44 319 THR A C 1
ATOM 2720 O O . THR A 1 319 ? 14.604 -4.356 4.457 1.00 36.44 319 THR A O 1
ATOM 2723 N N . LYS A 1 320 ? 13.150 -2.945 5.406 1.00 41.94 320 LYS A N 1
ATOM 2724 C CA . LYS A 1 320 ? 12.193 -3.101 4.281 1.00 41.94 320 LYS A CA 1
ATOM 2725 C C . LYS A 1 320 ? 11.421 -1.843 3.844 1.00 41.94 320 LYS A C 1
ATOM 2727 O O . LYS A 1 320 ? 10.384 -1.485 4.381 1.00 41.94 320 LYS A O 1
ATOM 2732 N N . SER A 1 321 ? 11.844 -1.323 2.689 1.00 46.19 321 SER A N 1
ATOM 2733 C CA . SER A 1 321 ? 11.053 -1.209 1.451 1.00 46.19 321 SER A CA 1
ATOM 2734 C C . SER A 1 321 ? 9.808 -0.307 1.387 1.00 46.19 321 SER A C 1
ATOM 2736 O O . SER A 1 321 ? 9.656 0.357 0.370 1.00 46.19 321 SER A O 1
ATOM 2738 N N . SER A 1 322 ? 8.896 -0.275 2.358 1.00 42.97 322 SER A N 1
ATOM 2739 C CA . SER A 1 322 ? 7.517 0.229 2.139 1.00 42.97 322 SER A CA 1
ATOM 2740 C C . SER A 1 322 ? 6.991 1.176 3.228 1.00 42.97 322 SER A C 1
ATOM 2742 O O . SER A 1 322 ? 5.833 1.591 3.153 1.00 42.97 322 SER A O 1
ATOM 2744 N N . SER A 1 323 ? 7.789 1.494 4.250 1.00 51.41 323 SER A N 1
ATOM 2745 C CA . SER A 1 323 ? 7.412 2.445 5.307 1.00 51.41 323 SER A CA 1
ATOM 2746 C C . SER A 1 323 ? 7.618 3.899 4.863 1.00 51.41 323 SER A C 1
ATOM 2748 O O . SER A 1 323 ? 8.431 4.172 3.975 1.00 51.41 323 SER A O 1
ATOM 2750 N N . ILE A 1 324 ? 6.917 4.845 5.502 1.00 54.22 324 ILE A N 1
ATOM 2751 C CA . ILE A 1 324 ? 7.124 6.289 5.273 1.00 54.22 324 ILE A CA 1
ATOM 2752 C C . ILE A 1 324 ? 8.569 6.706 5.549 1.00 54.22 324 ILE A C 1
ATOM 2754 O O . ILE A 1 324 ? 9.135 7.526 4.836 1.00 54.22 324 ILE A O 1
ATOM 2758 N N . TYR A 1 325 ? 9.205 6.062 6.525 1.00 54.34 325 TYR A N 1
ATOM 2759 C CA . TYR A 1 325 ? 10.606 6.273 6.866 1.00 54.34 325 TYR A CA 1
ATOM 2760 C C . TYR A 1 325 ? 11.533 5.845 5.738 1.00 54.34 325 TYR A C 1
ATOM 2762 O O . TYR A 1 325 ? 12.438 6.582 5.353 1.00 54.34 325 TYR A O 1
ATOM 2770 N N . TYR A 1 326 ? 11.280 4.671 5.159 1.00 56.69 326 TYR A N 1
ATOM 2771 C CA . TYR A 1 326 ? 12.038 4.219 4.007 1.00 56.69 326 TYR A CA 1
ATOM 2772 C C . TYR A 1 326 ? 11.776 5.125 2.795 1.00 56.69 326 TYR A C 1
ATOM 2774 O O . TYR A 1 326 ? 12.719 5.436 2.077 1.00 56.69 326 TYR A O 1
ATOM 2782 N N . PHE A 1 327 ? 10.553 5.635 2.605 1.00 64.25 327 PHE A N 1
ATOM 2783 C CA . PHE A 1 327 ? 10.287 6.655 1.587 1.00 64.25 327 PHE A CA 1
ATOM 2784 C C . PHE A 1 327 ? 11.096 7.937 1.820 1.00 64.25 327 PHE A C 1
ATOM 2786 O O . PHE A 1 327 ? 11.725 8.412 0.881 1.00 64.25 327 PHE A O 1
ATOM 2793 N N . MET A 1 328 ? 11.154 8.466 3.047 1.00 61.78 328 MET A N 1
ATOM 2794 C CA . MET A 1 328 ? 11.954 9.655 3.372 1.00 61.78 328 MET A CA 1
ATOM 2795 C C . MET A 1 328 ? 13.451 9.430 3.119 1.00 61.78 328 MET A C 1
ATOM 2797 O O . MET A 1 328 ? 14.098 10.254 2.476 1.00 61.78 328 MET A O 1
ATOM 2801 N N . VAL A 1 329 ? 13.993 8.287 3.550 1.00 59.25 329 VAL A N 1
ATOM 2802 C CA . VAL A 1 329 ? 15.398 7.915 3.311 1.00 59.25 329 VAL A CA 1
ATOM 2803 C C . VAL A 1 329 ? 15.681 7.754 1.816 1.00 59.25 329 VAL A C 1
ATOM 2805 O O . VAL A 1 329 ? 16.711 8.208 1.319 1.00 59.25 329 VAL A O 1
ATOM 2808 N N . VAL A 1 330 ? 14.777 7.112 1.075 1.00 63.00 330 VAL A N 1
ATOM 2809 C CA . VAL A 1 330 ? 14.913 6.942 -0.376 1.00 63.00 330 VAL A CA 1
ATOM 2810 C C . VAL A 1 330 ? 14.789 8.276 -1.097 1.00 63.00 330 VAL A C 1
ATOM 2812 O O . VAL A 1 330 ? 15.569 8.532 -2.005 1.00 63.00 330 VAL A O 1
ATOM 2815 N N . LYS A 1 331 ? 13.877 9.150 -0.675 1.00 72.69 331 LYS A N 1
ATOM 2816 C CA . LYS A 1 331 ? 13.729 10.507 -1.199 1.00 72.69 331 LYS A CA 1
ATOM 2817 C C . LYS A 1 331 ? 15.013 11.315 -1.019 1.00 72.69 331 LYS A C 1
ATOM 2819 O O . LYS A 1 331 ? 15.493 11.878 -1.996 1.00 72.69 331 LYS A O 1
ATOM 2824 N N . GLU A 1 332 ? 15.600 11.333 0.178 1.00 68.56 332 GLU A N 1
ATOM 2825 C CA . GLU A 1 332 ? 16.873 12.026 0.432 1.00 68.56 332 GLU A CA 1
ATOM 2826 C C . GLU A 1 332 ? 18.010 11.466 -0.435 1.00 68.56 332 GLU A C 1
ATOM 2828 O O . GLU A 1 332 ? 18.748 12.227 -1.061 1.00 68.56 332 GLU A O 1
ATOM 2833 N N . ARG A 1 333 ? 18.119 10.134 -0.542 1.00 63.31 333 ARG A N 1
ATOM 2834 C CA . ARG A 1 333 ? 19.115 9.485 -1.412 1.00 63.31 333 ARG A CA 1
ATOM 2835 C C . ARG A 1 333 ? 18.908 9.827 -2.882 1.00 63.31 333 ARG A C 1
ATOM 2837 O O . ARG A 1 333 ? 19.877 10.121 -3.567 1.00 63.31 333 ARG A O 1
ATOM 2844 N N . LEU A 1 334 ? 17.668 9.810 -3.361 1.00 70.75 334 LEU A N 1
ATOM 2845 C CA . LEU A 1 334 ? 17.341 10.129 -4.747 1.00 70.75 334 LEU A CA 1
ATOM 2846 C C . LEU A 1 334 ? 17.618 11.587 -5.085 1.00 70.75 334 LEU A C 1
ATOM 2848 O O . LEU A 1 334 ? 18.126 11.846 -6.166 1.00 70.75 334 LEU A O 1
ATOM 2852 N N . LEU A 1 335 ? 17.318 12.520 -4.180 1.00 77.44 335 LEU A N 1
ATOM 2853 C CA . LEU A 1 335 ? 17.672 13.926 -4.363 1.00 77.44 335 LEU A CA 1
ATOM 2854 C C . LEU A 1 335 ? 19.191 14.105 -4.417 1.00 77.44 335 LEU A C 1
ATOM 2856 O O . LEU A 1 335 ? 19.684 14.835 -5.269 1.00 77.44 335 LEU A O 1
ATOM 2860 N N . LYS A 1 336 ? 19.940 13.393 -3.567 1.00 72.38 336 LYS A N 1
ATOM 2861 C CA . LYS A 1 336 ? 21.405 13.410 -3.608 1.00 72.38 336 LYS A CA 1
ATOM 2862 C C . LYS A 1 336 ? 21.951 12.850 -4.927 1.00 72.38 336 LYS A C 1
ATOM 2864 O O . LYS A 1 336 ? 22.751 13.513 -5.570 1.00 72.38 336 LYS A O 1
ATOM 2869 N N . THR A 1 337 ? 21.483 11.677 -5.354 1.00 69.38 337 THR A N 1
ATOM 2870 C CA . THR A 1 337 ? 21.887 11.076 -6.635 1.00 69.38 337 THR A CA 1
ATOM 2871 C C . THR A 1 337 ? 21.485 11.949 -7.819 1.00 69.38 337 THR A C 1
ATOM 2873 O O . THR A 1 337 ? 22.265 12.102 -8.743 1.00 69.38 337 THR A O 1
ATOM 2876 N N . LEU A 1 338 ? 20.306 12.574 -7.784 1.00 74.19 338 LEU A N 1
ATOM 2877 C CA . LEU A 1 338 ? 19.879 13.515 -8.816 1.00 74.19 338 LEU A CA 1
ATOM 2878 C C . LEU A 1 338 ? 20.818 14.723 -8.904 1.00 74.19 338 LEU A C 1
ATOM 2880 O O . LEU A 1 338 ? 21.147 15.148 -10.004 1.00 74.19 338 LEU A O 1
ATOM 2884 N N . GLN A 1 339 ? 21.244 15.272 -7.764 1.00 77.19 339 GLN A N 1
ATOM 2885 C CA . GLN A 1 339 ? 22.210 16.368 -7.735 1.00 77.19 339 GLN A CA 1
ATOM 2886 C C . GLN A 1 339 ? 23.556 15.937 -8.336 1.00 77.19 339 GLN A C 1
ATOM 2888 O O . GLN A 1 339 ? 24.095 16.644 -9.178 1.00 77.19 339 GLN A O 1
ATOM 2893 N N . GLU A 1 340 ? 24.053 14.753 -7.969 1.00 71.44 340 GLU A N 1
ATOM 2894 C CA . GLU A 1 340 ? 25.287 14.174 -8.522 1.00 71.44 340 GLU A CA 1
ATOM 2895 C C . GLU A 1 340 ? 25.178 13.931 -10.043 1.00 71.44 340 GLU A C 1
ATOM 2897 O O . GLU A 1 340 ? 26.086 14.290 -10.790 1.00 71.44 340 GLU A O 1
ATOM 2902 N N . ASP A 1 341 ? 24.048 13.394 -10.516 1.00 68.62 341 ASP A N 1
ATOM 2903 C CA . ASP A 1 341 ? 23.757 13.175 -11.940 1.00 68.62 341 ASP A CA 1
ATOM 2904 C C . ASP A 1 341 ? 23.720 14.511 -12.715 1.00 68.62 341 ASP A C 1
ATOM 2906 O O . ASP A 1 341 ? 24.265 14.618 -13.813 1.00 68.62 341 ASP A O 1
ATOM 2910 N N . ILE A 1 342 ? 23.120 15.557 -12.136 1.00 72.12 342 ILE A N 1
ATOM 2911 C CA . ILE A 1 342 ? 23.059 16.913 -12.706 1.00 72.12 342 ILE A CA 1
ATOM 2912 C C . ILE A 1 342 ? 24.445 17.574 -12.755 1.00 72.12 342 ILE A C 1
ATOM 2914 O O . ILE A 1 342 ? 24.789 18.228 -13.747 1.00 72.12 342 ILE A O 1
ATOM 2918 N N . ASP A 1 343 ? 25.249 17.421 -11.704 1.00 71.94 343 ASP A N 1
ATOM 2919 C CA . ASP A 1 343 ? 26.598 17.989 -11.620 1.00 71.94 343 ASP A CA 1
ATOM 2920 C C . ASP A 1 343 ? 27.546 17.335 -12.642 1.00 71.94 343 ASP A C 1
ATOM 2922 O O . ASP A 1 343 ? 28.427 18.008 -13.178 1.00 71.94 343 ASP A O 1
ATOM 2926 N N . LEU A 1 344 ? 27.314 16.058 -12.970 1.00 71.88 344 LEU A N 1
ATOM 2927 C CA . LEU A 1 344 ? 28.058 15.273 -13.964 1.00 71.88 344 LEU A CA 1
ATOM 2928 C C . LEU A 1 344 ? 27.488 15.346 -15.396 1.00 71.88 344 LEU A C 1
ATOM 2930 O O . LEU A 1 344 ? 27.948 14.604 -16.264 1.00 71.88 344 LEU A O 1
ATOM 2934 N N . ASP A 1 345 ? 26.490 16.200 -15.655 1.00 67.75 345 ASP A N 1
ATOM 2935 C CA . ASP A 1 345 ? 25.774 16.307 -16.944 1.00 67.75 345 ASP A CA 1
ATOM 2936 C C . ASP A 1 345 ? 25.130 14.985 -17.423 1.00 67.75 345 ASP A C 1
ATOM 2938 O O . ASP A 1 345 ? 24.837 14.788 -18.604 1.00 67.75 345 ASP A O 1
ATOM 2942 N N . TYR A 1 346 ? 24.845 14.070 -16.496 1.00 67.19 346 TYR A N 1
ATOM 2943 C CA . TYR A 1 346 ? 24.239 12.768 -16.752 1.00 67.19 346 TYR A CA 1
ATOM 2944 C C . TYR A 1 346 ? 22.716 12.805 -16.524 1.00 67.19 346 TYR A C 1
ATOM 2946 O O . TYR A 1 346 ? 22.166 12.152 -15.640 1.00 67.19 346 TYR A O 1
ATOM 2954 N N . VAL A 1 347 ? 21.989 13.582 -17.334 1.00 71.06 347 VAL A N 1
ATOM 2955 C CA . VAL A 1 347 ? 20.528 13.733 -17.186 1.00 71.06 347 VAL A CA 1
ATOM 2956 C C . VAL A 1 347 ? 19.766 12.692 -18.016 1.00 71.06 347 VAL A C 1
ATOM 2958 O O . VAL A 1 347 ? 19.650 12.803 -19.235 1.00 71.06 347 VAL A O 1
ATOM 2961 N N . ASN A 1 348 ? 19.164 11.697 -17.350 1.00 74.50 348 ASN A N 1
ATOM 2962 C CA . ASN A 1 348 ? 18.280 10.710 -17.984 1.00 74.50 348 ASN A CA 1
ATOM 2963 C C . ASN A 1 348 ? 16.820 10.873 -17.523 1.00 74.50 348 ASN A C 1
ATOM 2965 O O . ASN A 1 348 ? 16.383 10.289 -16.528 1.00 74.50 348 ASN A O 1
ATOM 2969 N N . VAL A 1 349 ? 16.036 11.630 -18.299 1.00 69.75 349 VAL A N 1
ATOM 2970 C CA . VAL A 1 349 ? 14.616 11.913 -18.015 1.00 69.75 349 VAL A CA 1
ATOM 2971 C C . VAL A 1 349 ? 13.782 10.641 -17.848 1.00 69.75 349 VAL A C 1
ATOM 2973 O O . VAL A 1 349 ? 12.951 10.558 -16.943 1.00 69.75 349 VAL A O 1
ATOM 2976 N N . ASN A 1 350 ? 14.008 9.626 -18.684 1.00 70.00 350 ASN A N 1
ATOM 2977 C CA . ASN A 1 350 ? 13.243 8.381 -18.618 1.00 70.00 350 ASN A CA 1
ATOM 2978 C C . ASN A 1 350 ? 13.492 7.632 -17.304 1.00 70.00 350 ASN A C 1
ATOM 2980 O O . ASN A 1 350 ? 12.538 7.149 -16.694 1.00 70.00 350 ASN A O 1
ATOM 2984 N N . ASN A 1 351 ? 14.742 7.593 -16.839 1.00 71.81 351 ASN A N 1
ATOM 2985 C CA . ASN A 1 351 ? 15.108 6.990 -15.559 1.00 71.81 351 ASN A CA 1
ATOM 2986 C C . ASN A 1 351 ? 14.479 7.748 -14.375 1.00 71.81 351 ASN A C 1
ATOM 2988 O O . ASN A 1 351 ? 13.879 7.138 -13.492 1.00 71.81 351 ASN A O 1
ATOM 2992 N N . HIS A 1 352 ? 14.531 9.083 -14.374 1.00 72.88 352 HIS A N 1
ATOM 2993 C CA . HIS A 1 352 ? 13.949 9.888 -13.293 1.00 72.88 352 HIS A CA 1
ATOM 2994 C C . HIS A 1 352 ? 12.425 9.749 -13.203 1.00 72.88 352 HIS A C 1
ATOM 2996 O O . HIS A 1 352 ? 11.886 9.563 -12.112 1.00 72.88 352 HIS A O 1
ATOM 3002 N N . ILE A 1 353 ? 11.727 9.739 -14.342 1.00 75.75 353 ILE A N 1
ATOM 3003 C CA . ILE A 1 353 ? 10.282 9.471 -14.387 1.00 75.75 353 ILE A CA 1
ATOM 3004 C C . ILE A 1 353 ? 9.963 8.074 -13.866 1.00 75.75 353 ILE A C 1
ATOM 3006 O O . ILE A 1 353 ? 8.994 7.898 -13.127 1.00 75.75 353 ILE A O 1
ATOM 3010 N N . GLN A 1 354 ? 10.766 7.082 -14.247 1.00 69.25 354 GLN A N 1
ATOM 3011 C CA . GLN A 1 354 ? 10.572 5.706 -13.816 1.00 69.25 354 GLN A CA 1
ATOM 3012 C C . GLN A 1 354 ? 10.710 5.581 -12.293 1.00 69.25 354 GLN A C 1
ATOM 3014 O O . GLN A 1 354 ? 9.806 5.066 -11.639 1.00 69.25 354 GLN A O 1
ATOM 3019 N N . ARG A 1 355 ? 11.760 6.176 -11.714 1.00 71.12 355 ARG A N 1
ATOM 3020 C CA . ARG A 1 355 ? 11.957 6.244 -10.258 1.00 71.12 355 ARG A CA 1
ATOM 3021 C C . ARG A 1 355 ? 10.772 6.909 -9.552 1.00 71.12 355 ARG A C 1
ATOM 3023 O O . ARG A 1 355 ? 10.251 6.347 -8.593 1.00 71.12 355 ARG A O 1
ATOM 3030 N N . LEU A 1 356 ? 10.294 8.058 -10.039 1.00 76.62 356 LEU A N 1
ATOM 3031 C CA . LEU A 1 356 ? 9.122 8.741 -9.468 1.00 76.62 356 LEU A CA 1
ATOM 3032 C C . LEU A 1 356 ? 7.862 7.865 -9.505 1.00 76.62 356 LEU A C 1
ATOM 3034 O O . LEU A 1 356 ? 7.116 7.795 -8.526 1.00 76.62 356 LEU A O 1
ATOM 3038 N N . LYS A 1 357 ? 7.638 7.165 -10.620 1.00 76.62 357 LYS A N 1
ATOM 3039 C CA . LYS A 1 357 ? 6.499 6.262 -10.798 1.00 76.62 357 LYS A CA 1
ATOM 3040 C C . LYS A 1 357 ? 6.563 5.065 -9.852 1.00 76.62 357 LYS A C 1
ATOM 3042 O O . LYS A 1 357 ? 5.548 4.722 -9.243 1.00 76.62 357 LYS A O 1
ATOM 3047 N N . ASP A 1 358 ? 7.736 4.456 -9.708 1.00 71.12 358 ASP A N 1
ATOM 3048 C CA . ASP A 1 358 ? 7.939 3.302 -8.831 1.00 71.12 358 ASP A CA 1
ATOM 3049 C C . ASP A 1 358 ? 7.737 3.678 -7.366 1.00 71.12 358 ASP A C 1
ATOM 3051 O O . ASP A 1 358 ? 7.041 2.967 -6.639 1.00 71.12 358 ASP A O 1
ATOM 3055 N N . LEU A 1 359 ? 8.260 4.833 -6.941 1.00 72.75 359 LEU A N 1
ATOM 3056 C CA . LEU A 1 359 ? 8.007 5.352 -5.599 1.00 72.75 359 LEU A CA 1
ATOM 3057 C C . LEU A 1 359 ? 6.520 5.605 -5.372 1.00 72.75 359 LEU A C 1
ATOM 3059 O O . LEU A 1 359 ? 5.954 5.136 -4.388 1.00 72.75 359 LEU A O 1
ATOM 3063 N N . SER A 1 360 ? 5.866 6.313 -6.285 1.00 73.50 360 SER A N 1
ATOM 3064 C CA . SER A 1 360 ? 4.459 6.645 -6.103 1.00 73.50 360 SER A CA 1
ATOM 3065 C C . SER A 1 360 ? 3.578 5.384 -6.063 1.00 73.50 360 SER A C 1
ATOM 3067 O O . SER A 1 360 ? 2.734 5.244 -5.180 1.00 73.50 360 SER A O 1
ATOM 3069 N N . THR A 1 361 ? 3.860 4.389 -6.908 1.00 72.50 361 THR A N 1
ATOM 3070 C CA . THR A 1 361 ? 3.194 3.071 -6.866 1.00 72.50 361 THR A CA 1
ATOM 3071 C C . THR A 1 361 ? 3.400 2.379 -5.515 1.00 72.50 361 THR A C 1
ATOM 3073 O O . THR A 1 361 ? 2.458 1.890 -4.887 1.00 72.50 361 THR A O 1
ATOM 3076 N N . ARG A 1 362 ? 4.650 2.350 -5.043 1.00 69.56 362 ARG A N 1
ATOM 3077 C CA . ARG A 1 362 ? 5.058 1.607 -3.848 1.00 69.56 362 ARG A CA 1
ATOM 3078 C C . ARG A 1 362 ? 4.547 2.217 -2.547 1.00 69.56 362 ARG A C 1
ATOM 3080 O O . ARG A 1 362 ? 4.148 1.459 -1.664 1.00 69.56 362 ARG A O 1
ATOM 3087 N N . TYR A 1 363 ? 4.569 3.544 -2.425 1.00 69.06 363 TYR A N 1
ATOM 3088 C CA . TYR A 1 363 ? 4.239 4.230 -1.171 1.00 69.06 363 TYR A CA 1
ATOM 3089 C C . TYR A 1 363 ? 2.835 4.822 -1.151 1.00 69.06 363 TYR A C 1
ATOM 3091 O O . TYR A 1 363 ? 2.258 4.883 -0.078 1.00 69.06 363 TYR A O 1
ATOM 3099 N N . ILE A 1 364 ? 2.246 5.198 -2.288 1.00 69.62 364 ILE A N 1
ATOM 3100 C CA . ILE A 1 364 ? 0.914 5.827 -2.316 1.00 69.62 364 ILE A CA 1
ATOM 3101 C C . ILE A 1 364 ? -0.151 4.800 -2.643 1.00 69.62 364 ILE A C 1
ATOM 3103 O O . ILE A 1 364 ? -0.991 4.473 -1.812 1.00 69.62 364 ILE A O 1
ATOM 3107 N N . GLU A 1 365 ? -0.068 4.213 -3.831 1.00 68.12 365 GLU A N 1
ATOM 3108 C CA . GLU A 1 365 ? -1.094 3.313 -4.364 1.00 68.12 365 GLU A CA 1
ATOM 3109 C C . GLU A 1 365 ? -1.346 2.110 -3.444 1.00 68.12 365 GLU A C 1
ATOM 3111 O O . GLU A 1 365 ? -2.488 1.769 -3.121 1.00 68.12 365 GLU A O 1
ATOM 3116 N N . ARG A 1 366 ? -0.261 1.490 -2.966 1.00 68.81 366 ARG A N 1
ATOM 3117 C CA . ARG A 1 366 ? -0.342 0.356 -2.043 1.00 68.81 366 ARG A CA 1
ATOM 3118 C C . ARG A 1 366 ? -0.950 0.747 -0.698 1.00 68.81 366 ARG A C 1
ATOM 3120 O O . ARG A 1 366 ? -1.765 -0.007 -0.168 1.00 68.81 366 ARG A O 1
ATOM 3127 N N . LYS A 1 367 ? -0.562 1.896 -0.145 1.00 69.44 367 LYS A N 1
ATOM 3128 C CA . LYS A 1 367 ? -1.044 2.345 1.165 1.00 69.44 367 LYS A CA 1
ATOM 3129 C C . LYS A 1 367 ? -2.499 2.775 1.098 1.00 69.44 367 LYS A C 1
ATOM 3131 O O . LYS A 1 367 ? -3.261 2.305 1.922 1.00 69.44 367 LYS A O 1
ATOM 3136 N N . ILE A 1 368 ? -2.920 3.511 0.067 1.00 68.19 368 ILE A N 1
ATOM 3137 C CA . ILE A 1 368 ? -4.334 3.847 -0.179 1.00 68.19 368 ILE A CA 1
ATOM 3138 C C . ILE A 1 368 ? -5.215 2.604 -0.135 1.00 68.19 368 ILE A C 1
ATOM 3140 O O . ILE A 1 368 ? -6.274 2.610 0.496 1.00 68.19 368 ILE A O 1
ATOM 3144 N N . LYS A 1 369 ? -4.791 1.533 -0.814 1.00 71.00 369 LYS A N 1
ATOM 3145 C CA . LYS A 1 369 ? -5.550 0.284 -0.847 1.00 71.00 369 LYS A CA 1
ATOM 3146 C C . LYS A 1 369 ? -5.675 -0.327 0.551 1.00 71.00 369 LYS A C 1
ATOM 3148 O O . LYS A 1 369 ? -6.791 -0.613 0.972 1.00 71.00 369 LYS A O 1
ATOM 3153 N N . LEU A 1 370 ? -4.554 -0.488 1.256 1.00 72.25 370 LEU A N 1
ATOM 3154 C CA . LEU A 1 370 ? -4.532 -1.045 2.614 1.00 72.25 370 LEU A CA 1
ATOM 3155 C C . LEU A 1 370 ? -5.350 -0.187 3.588 1.00 72.25 370 LEU A C 1
ATOM 3157 O O . LEU A 1 370 ? -6.139 -0.719 4.362 1.00 72.25 370 LEU A O 1
ATOM 3161 N N . THR A 1 371 ? -5.230 1.135 3.484 1.00 70.31 371 THR A N 1
ATOM 3162 C CA . THR A 1 371 ? -6.024 2.111 4.231 1.00 70.31 371 THR A CA 1
ATOM 3163 C C . THR A 1 371 ? -7.512 1.937 3.964 1.00 70.31 371 THR A C 1
ATOM 3165 O O . THR A 1 371 ? -8.281 1.803 4.907 1.00 70.31 371 THR A O 1
ATOM 3168 N N . SER A 1 372 ? -7.929 1.861 2.701 1.00 73.62 372 SER A N 1
ATOM 3169 C CA . SER A 1 372 ? -9.345 1.706 2.338 1.00 73.62 372 SER A CA 1
ATOM 3170 C C . SER A 1 372 ? -9.932 0.372 2.816 1.00 73.62 372 SER A C 1
ATOM 3172 O O . SER A 1 372 ? -11.102 0.299 3.191 1.00 73.62 372 SER A O 1
ATOM 3174 N N . GLU A 1 373 ? -9.145 -0.706 2.766 1.00 78.50 373 GLU A N 1
ATOM 3175 C CA . GLU A 1 373 ? -9.548 -2.026 3.264 1.00 78.50 373 GLU A CA 1
ATOM 3176 C C . GLU A 1 373 ? -9.704 -2.012 4.789 1.00 78.50 373 GLU A C 1
ATOM 3178 O O . GLU A 1 373 ? -10.744 -2.433 5.301 1.00 78.50 373 GLU A O 1
ATOM 3183 N N . ALA A 1 374 ? -8.726 -1.449 5.502 1.00 76.38 374 ALA A N 1
ATOM 3184 C CA . ALA A 1 374 ? -8.769 -1.316 6.952 1.00 76.38 374 ALA A CA 1
ATOM 3185 C C . ALA A 1 374 ? -9.888 -0.382 7.425 1.00 76.38 374 ALA A C 1
ATOM 3187 O O . ALA A 1 374 ? -10.564 -0.700 8.396 1.00 76.38 374 ALA A O 1
ATOM 3188 N N . GLU A 1 375 ? -10.139 0.728 6.727 1.00 78.44 375 GLU A N 1
ATOM 3189 C CA . GLU A 1 375 ? -11.229 1.660 7.032 1.00 78.44 375 GLU A CA 1
ATOM 3190 C C . GLU A 1 375 ? -12.585 0.941 7.024 1.00 78.44 375 GLU A C 1
ATOM 3192 O O . GLU A 1 375 ? -13.359 1.046 7.976 1.00 78.44 375 GLU A O 1
ATOM 3197 N N . ARG A 1 376 ? -12.856 0.144 5.981 1.00 81.25 376 ARG A N 1
ATOM 3198 C CA . ARG A 1 376 ? -14.097 -0.640 5.869 1.00 81.25 376 ARG A CA 1
ATOM 3199 C C . ARG A 1 376 ? -14.222 -1.683 6.969 1.00 81.25 376 ARG A C 1
ATOM 3201 O O . ARG A 1 376 ? -15.309 -1.868 7.518 1.00 81.25 376 ARG A O 1
ATOM 3208 N N . GLU A 1 377 ? -13.131 -2.379 7.269 1.00 83.88 377 GLU A N 1
ATOM 3209 C CA . GLU A 1 377 ? -13.120 -3.396 8.316 1.00 83.88 377 GLU A CA 1
ATOM 3210 C C . GLU A 1 377 ? -13.363 -2.766 9.696 1.00 83.88 377 GLU A C 1
ATOM 3212 O O . GLU A 1 377 ? -14.244 -3.212 10.431 1.00 83.88 377 GLU A O 1
ATOM 3217 N N . LEU A 1 378 ? -12.659 -1.678 10.017 1.00 83.31 378 LEU A N 1
ATOM 3218 C CA . LEU A 1 378 ? -12.799 -0.949 11.277 1.00 83.31 378 LEU A CA 1
ATOM 3219 C C . LEU A 1 378 ? -14.181 -0.313 11.429 1.00 83.31 378 LEU A C 1
ATOM 3221 O O . LEU A 1 378 ? -14.759 -0.398 12.509 1.00 83.31 378 LEU A O 1
ATOM 3225 N N . TYR A 1 379 ? -14.748 0.246 10.355 1.00 85.44 379 TYR A N 1
ATOM 3226 C CA . TYR A 1 379 ? -16.136 0.716 10.327 1.00 85.44 379 TYR A CA 1
ATOM 3227 C C . TYR A 1 379 ? -17.102 -0.407 10.729 1.00 85.44 379 TYR A C 1
ATOM 3229 O O . TYR A 1 379 ? -17.953 -0.236 11.607 1.00 85.44 379 TYR A O 1
ATOM 3237 N N . SER A 1 380 ? -16.953 -1.584 10.115 1.00 87.00 380 SER A N 1
ATOM 3238 C CA . SER A 1 380 ? -17.795 -2.742 10.415 1.00 87.00 380 SER A CA 1
ATOM 3239 C C . SER A 1 380 ? -17.643 -3.186 11.869 1.00 87.00 380 SER A C 1
ATOM 3241 O O . SER A 1 380 ? -18.646 -3.379 12.557 1.00 87.00 380 SER A O 1
ATOM 3243 N N . ILE A 1 381 ? -16.411 -3.325 12.362 1.00 85.69 381 ILE A N 1
ATOM 3244 C CA . ILE A 1 381 ? -16.131 -3.763 13.737 1.00 85.69 381 ILE A CA 1
ATOM 3245 C C . ILE A 1 381 ? -16.669 -2.753 14.753 1.00 85.69 381 ILE A C 1
ATOM 3247 O O . ILE A 1 381 ? -17.336 -3.147 15.714 1.00 85.69 381 ILE A O 1
ATOM 3251 N N . TYR A 1 382 ? -16.472 -1.457 14.503 1.00 87.75 382 TYR A N 1
ATOM 3252 C CA . TYR A 1 382 ? -17.018 -0.394 15.338 1.00 87.75 382 TYR A CA 1
ATOM 3253 C C . TYR A 1 382 ? -18.537 -0.530 15.484 1.00 87.75 382 TYR A C 1
ATOM 3255 O O . TYR A 1 382 ? -19.061 -0.550 16.595 1.00 87.75 382 TYR A O 1
ATOM 3263 N N . HIS A 1 383 ? -19.262 -0.667 14.373 1.00 87.12 383 HIS A N 1
ATOM 3264 C CA . HIS A 1 383 ? -20.721 -0.690 14.404 1.00 87.12 383 HIS A CA 1
ATOM 3265 C C . HIS A 1 383 ? -21.312 -2.012 14.909 1.00 87.12 383 HIS A C 1
ATOM 3267 O O . HIS A 1 383 ? -22.302 -1.992 15.643 1.00 87.12 383 HIS A O 1
ATOM 3273 N N . THR A 1 384 ? -20.731 -3.149 14.524 1.00 85.00 384 THR A N 1
ATOM 3274 C CA . THR A 1 384 ? -21.321 -4.479 14.766 1.00 85.00 384 THR A CA 1
ATOM 3275 C C . THR A 1 384 ? -20.858 -5.134 16.059 1.00 85.00 384 THR A C 1
ATOM 3277 O O . THR A 1 384 ? -21.614 -5.910 16.638 1.00 85.00 384 THR A O 1
ATOM 3280 N N . GLN A 1 385 ? -19.652 -4.814 16.532 1.00 86.38 385 GLN A N 1
ATOM 3281 C CA . GLN A 1 385 ? -19.074 -5.422 17.728 1.00 86.38 385 GLN A CA 1
ATOM 3282 C C . GLN A 1 385 ? -18.975 -4.392 18.843 1.00 86.38 385 GLN A C 1
ATOM 3284 O O . GLN A 1 385 ? -19.671 -4.520 19.845 1.00 86.38 385 GLN A O 1
ATOM 3289 N N . PHE A 1 386 ? -18.197 -3.329 18.649 1.00 88.50 386 PHE A N 1
ATOM 3290 C CA . PHE A 1 386 ? -17.897 -2.374 19.715 1.00 88.50 386 PHE A CA 1
ATOM 3291 C C . PHE A 1 386 ? -19.139 -1.596 20.184 1.00 88.50 386 PHE A C 1
ATOM 3293 O O . PHE A 1 386 ? -19.643 -1.804 21.290 1.00 88.50 386 PHE A O 1
ATOM 3300 N N . ARG A 1 387 ? -19.703 -0.756 19.306 1.00 88.81 387 ARG A N 1
ATOM 3301 C CA . ARG A 1 387 ? -20.881 0.066 19.609 1.00 88.81 387 ARG A CA 1
ATOM 3302 C C . ARG A 1 387 ? -22.083 -0.798 19.968 1.00 88.81 387 ARG A C 1
ATOM 3304 O O . ARG A 1 387 ? -22.811 -0.465 20.896 1.00 88.81 387 ARG A O 1
ATOM 3311 N N . SER A 1 388 ? -22.300 -1.905 19.251 1.00 87.94 388 SER A N 1
ATOM 3312 C CA . SER A 1 388 ? -23.429 -2.793 19.542 1.00 87.94 388 SER A CA 1
ATOM 3313 C C . SER A 1 388 ? -23.319 -3.450 20.918 1.00 87.94 388 SER A C 1
ATOM 3315 O O . SER A 1 388 ? -24.360 -3.656 21.538 1.00 87.94 388 SER A O 1
ATOM 3317 N N . THR A 1 389 ? -22.117 -3.804 21.379 1.00 90.56 389 THR A N 1
ATOM 3318 C CA . THR A 1 389 ? -21.921 -4.425 22.699 1.00 90.56 389 THR A CA 1
ATOM 3319 C C . THR A 1 389 ? -22.238 -3.435 23.806 1.00 90.56 389 THR A C 1
ATOM 3321 O O . THR A 1 389 ? -23.054 -3.742 24.672 1.00 90.56 389 THR A O 1
ATOM 3324 N N . LEU A 1 390 ? -21.675 -2.225 23.732 1.00 90.31 390 LEU A N 1
ATOM 3325 C CA . LEU A 1 390 ? -21.950 -1.163 24.703 1.00 90.31 390 LEU A CA 1
ATOM 3326 C C . LEU A 1 390 ? -23.432 -0.775 24.720 1.00 90.31 390 LEU A C 1
ATOM 3328 O O . LEU A 1 390 ? -24.032 -0.675 25.785 1.00 90.31 390 LEU A O 1
ATOM 3332 N N . LEU A 1 391 ? -24.052 -0.635 23.547 1.00 89.88 391 LEU A N 1
ATOM 3333 C CA . LEU A 1 391 ? -25.464 -0.280 23.444 1.00 89.88 391 LEU A CA 1
ATOM 3334 C C . LEU A 1 391 ? -26.377 -1.359 24.047 1.00 89.88 391 LEU A C 1
ATOM 3336 O O . LEU A 1 391 ? -27.242 -1.032 24.853 1.00 89.88 391 LEU A O 1
ATOM 3340 N N . LYS A 1 392 ? -26.160 -2.644 23.730 1.00 90.38 392 LYS A N 1
ATOM 3341 C CA . LYS A 1 392 ? -26.930 -3.753 24.331 1.00 90.38 392 LYS A CA 1
ATOM 3342 C C . LYS A 1 392 ? -26.725 -3.835 25.840 1.00 90.38 392 LYS A C 1
ATOM 3344 O O . LYS A 1 392 ? -27.679 -4.078 26.575 1.00 90.38 392 LYS A O 1
ATOM 3349 N N . TYR A 1 393 ? -25.488 -3.630 26.290 1.00 91.56 393 TYR A N 1
ATOM 3350 C CA . TYR A 1 393 ? -25.158 -3.604 27.706 1.00 91.56 393 TYR A CA 1
ATOM 3351 C C . TYR A 1 393 ? -25.972 -2.530 28.430 1.00 91.56 393 TYR A C 1
ATOM 3353 O O . TYR A 1 393 ? -26.714 -2.867 29.349 1.00 91.56 393 TYR A O 1
ATOM 3361 N N . ILE A 1 394 ? -25.927 -1.281 27.960 1.00 89.12 394 ILE A N 1
ATOM 3362 C CA . ILE A 1 394 ? -26.667 -0.163 28.561 1.00 89.12 394 ILE A CA 1
ATOM 3363 C C . ILE A 1 394 ? -28.182 -0.399 28.481 1.00 89.12 394 ILE A C 1
ATOM 3365 O O . ILE A 1 394 ? -28.868 -0.271 29.492 1.00 89.12 394 ILE A O 1
ATOM 3369 N N . GLN A 1 395 ? -28.716 -0.816 27.326 1.00 88.94 395 GLN A N 1
ATOM 3370 C CA . GLN A 1 395 ? -30.148 -1.114 27.163 1.00 88.94 395 GLN A CA 1
ATOM 3371 C C . GLN A 1 395 ? -30.654 -2.132 28.191 1.00 88.94 395 GLN A C 1
ATOM 3373 O O . GLN A 1 395 ? -31.661 -1.883 28.851 1.00 88.94 395 GLN A O 1
ATOM 3378 N N . SER A 1 396 ? -29.913 -3.227 28.400 1.00 88.94 396 SER A N 1
ATOM 3379 C CA . SER A 1 396 ? -30.288 -4.273 29.363 1.00 88.94 396 SER A CA 1
ATOM 3380 C C . SER A 1 396 ? -30.375 -3.780 30.812 1.00 88.94 396 SER A C 1
ATOM 3382 O O . SER A 1 396 ? -31.034 -4.406 31.645 1.00 88.94 396 SER A O 1
ATOM 3384 N N . LYS A 1 397 ? -29.701 -2.668 31.134 1.00 88.50 397 LYS A N 1
ATOM 3385 C CA . LYS A 1 397 ? -29.772 -2.038 32.455 1.00 88.50 397 LYS A CA 1
ATOM 3386 C C . LYS A 1 397 ? -31.049 -1.227 32.590 1.00 88.50 397 LYS A C 1
ATOM 3388 O O . LYS A 1 397 ? -31.746 -1.393 33.580 1.00 88.50 397 LYS A O 1
ATOM 3393 N N . PHE A 1 398 ? -31.433 -0.466 31.568 1.00 86.06 398 PHE A N 1
ATOM 3394 C CA . PHE A 1 398 ? -32.686 0.298 31.567 1.00 86.06 398 PHE A CA 1
ATOM 3395 C C . PHE A 1 398 ? -33.948 -0.577 31.544 1.00 86.06 398 PHE A C 1
ATOM 3397 O O . PHE A 1 398 ? -34.954 -0.191 32.132 1.00 86.06 398 PHE A O 1
ATOM 3404 N N . GLU A 1 399 ? -33.909 -1.768 30.937 1.00 81.62 399 GLU A N 1
ATOM 3405 C CA . GLU A 1 399 ? -35.045 -2.711 30.928 1.00 81.62 399 GLU A CA 1
ATOM 3406 C C . GLU A 1 399 ? -35.481 -3.165 32.335 1.00 81.62 399 GLU A C 1
ATOM 3408 O O . GLU A 1 399 ? -36.624 -3.580 32.525 1.00 81.62 399 GLU A O 1
ATOM 3413 N N . LYS A 1 400 ? -34.593 -3.070 33.332 1.00 73.62 400 LYS A N 1
ATOM 3414 C CA . LYS A 1 400 ? -34.858 -3.498 34.714 1.00 73.62 400 LYS A CA 1
ATOM 3415 C C . LYS A 1 400 ? -35.517 -2.429 35.589 1.00 73.62 400 LYS A C 1
ATOM 3417 O O . LYS A 1 400 ? -35.979 -2.764 36.677 1.00 73.62 400 LYS A O 1
ATOM 3422 N N . TYR A 1 401 ? -35.587 -1.175 35.135 1.00 70.25 401 TYR A N 1
ATOM 3423 C CA . TYR A 1 401 ? -36.085 -0.052 35.936 1.00 70.25 401 TYR A CA 1
ATOM 3424 C C . TYR A 1 401 ? -37.357 0.543 35.317 1.00 70.25 401 TYR A C 1
ATOM 3426 O O . TYR A 1 401 ? -37.334 1.159 34.251 1.00 70.25 401 TYR A O 1
ATOM 3434 N N . SER A 1 402 ? -38.495 0.394 36.006 1.00 56.91 402 SER A N 1
ATOM 3435 C CA . SER A 1 402 ? -39.783 0.970 35.594 1.00 56.91 402 SER A CA 1
ATOM 3436 C C . SER A 1 402 ? -39.930 2.441 36.031 1.00 56.91 402 SER A C 1
ATOM 3438 O O . SER A 1 402 ? -40.480 2.759 37.082 1.00 56.91 402 SER A O 1
ATOM 3440 N N . SER A 1 403 ? -39.372 3.321 35.202 1.00 59.97 403 SER A N 1
ATOM 3441 C CA . SER A 1 403 ? -39.868 4.619 34.699 1.00 59.97 403 SER A CA 1
ATOM 3442 C C . SER A 1 403 ? -40.484 5.742 35.563 1.00 59.97 403 SER A C 1
ATOM 3444 O O . SER A 1 403 ? -40.998 6.667 34.937 1.00 59.97 403 SER A O 1
ATOM 3446 N N . ASN A 1 404 ? -40.408 5.784 36.898 1.00 63.28 404 ASN A N 1
ATOM 3447 C CA . ASN A 1 404 ? -40.861 6.985 37.649 1.00 63.28 404 ASN A CA 1
ATOM 3448 C C . ASN A 1 404 ? -39.747 7.834 38.282 1.00 63.28 404 ASN A C 1
ATOM 3450 O O . ASN A 1 404 ? -40.045 8.880 38.856 1.00 63.28 404 ASN A O 1
ATOM 3454 N N . ASP A 1 405 ? -38.486 7.425 38.161 1.00 81.38 405 ASP A N 1
ATOM 3455 C CA . ASP A 1 405 ? -37.365 8.215 38.664 1.00 81.38 405 ASP A CA 1
ATOM 3456 C C . ASP A 1 405 ? -36.920 9.262 37.625 1.00 81.38 405 ASP A C 1
ATOM 3458 O O . ASP A 1 405 ? -36.519 8.922 36.508 1.00 81.38 405 ASP A O 1
ATOM 3462 N N . LEU A 1 406 ? -37.026 10.542 37.995 1.00 82.88 406 LEU A N 1
ATOM 3463 C CA . LEU A 1 406 ? -36.662 11.695 37.162 1.00 82.88 406 LEU A CA 1
ATOM 3464 C C . LEU A 1 406 ? -35.182 11.680 36.760 1.00 82.88 406 LEU A C 1
ATOM 3466 O O . LEU A 1 406 ? -34.841 12.093 35.651 1.00 82.88 406 LEU A O 1
ATOM 3470 N N . GLU A 1 407 ? -34.309 11.195 37.636 1.00 85.81 407 GLU A N 1
ATOM 3471 C CA . GLU A 1 407 ? -32.870 11.150 37.414 1.00 85.81 407 GLU A CA 1
ATOM 3472 C C . GLU A 1 407 ? -32.489 10.044 36.416 1.00 85.81 407 GLU A C 1
ATOM 3474 O O . GLU A 1 407 ? -31.712 10.285 35.486 1.00 85.81 407 GLU A O 1
ATOM 3479 N N . ILE A 1 408 ? -33.132 8.873 36.512 1.00 87.50 408 ILE A N 1
ATOM 3480 C CA . ILE A 1 408 ? -32.987 7.782 35.529 1.00 87.50 408 ILE A CA 1
ATOM 3481 C C . ILE A 1 408 ? -33.505 8.214 34.150 1.00 87.50 408 ILE A C 1
ATOM 3483 O O . ILE A 1 408 ? -32.865 7.934 33.134 1.00 87.50 408 ILE A O 1
ATOM 3487 N N . GLN A 1 409 ? -34.643 8.915 34.088 1.00 86.81 409 GLN A N 1
ATOM 3488 C CA . GLN A 1 409 ? -35.182 9.416 32.815 1.00 86.81 409 GLN A CA 1
ATOM 3489 C C . GLN A 1 409 ? -34.252 10.445 32.167 1.00 86.81 409 GLN A C 1
ATOM 3491 O O . GLN A 1 409 ? -34.007 10.368 30.965 1.00 86.81 409 GLN A O 1
ATOM 3496 N N . ARG A 1 410 ? -33.655 11.347 32.957 1.00 89.56 410 ARG A N 1
ATOM 3497 C CA . ARG A 1 410 ? -32.672 12.315 32.453 1.00 89.56 410 ARG A CA 1
ATOM 3498 C C . ARG A 1 410 ? -31.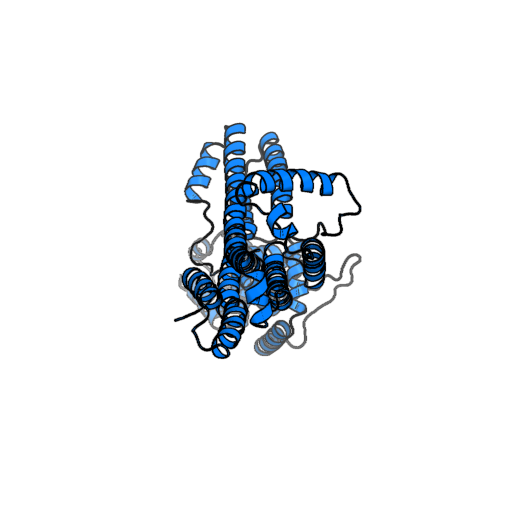465 11.616 31.825 1.00 89.56 410 ARG A C 1
ATOM 3500 O O . ARG A 1 410 ? -31.067 11.969 30.715 1.00 89.56 410 ARG A O 1
ATOM 3507 N N . LEU A 1 411 ? -30.894 10.615 32.501 1.00 90.00 411 LEU A N 1
ATOM 3508 C CA . LEU A 1 411 ? -29.774 9.840 31.953 1.00 90.00 411 LEU A CA 1
ATOM 3509 C C . LEU A 1 411 ? -30.188 9.089 30.675 1.00 90.00 411 LEU A C 1
ATOM 3511 O O . LEU A 1 411 ? -29.439 9.070 29.695 1.00 90.00 411 LEU A O 1
ATOM 3515 N N . LYS A 1 412 ? -31.405 8.526 30.646 1.00 88.94 412 LYS A N 1
ATOM 3516 C CA . LYS A 1 412 ? -31.971 7.866 29.460 1.00 88.94 412 LYS A CA 1
ATOM 3517 C C . LYS A 1 412 ? -32.032 8.810 28.259 1.00 88.94 412 LYS A C 1
ATOM 3519 O O . LYS A 1 412 ? -31.565 8.447 27.182 1.00 88.94 412 LYS A O 1
ATOM 3524 N N . GLU A 1 413 ? -32.577 10.011 28.439 1.00 89.19 413 GLU A N 1
ATOM 3525 C CA . GLU A 1 413 ? -32.676 11.034 27.390 1.00 89.19 413 GLU A CA 1
ATOM 3526 C C . GLU A 1 413 ? -31.289 11.459 26.893 1.00 89.19 413 GLU A C 1
ATOM 3528 O O . GLU A 1 413 ? -31.028 11.427 25.691 1.00 89.19 413 GLU A O 1
ATOM 3533 N N . GLN A 1 414 ? -30.350 11.729 27.808 1.00 90.81 414 GLN A N 1
ATOM 3534 C CA . GLN A 1 414 ? -28.969 12.087 27.463 1.00 90.81 414 GLN A CA 1
ATOM 3535 C C . GLN A 1 414 ? -28.261 11.011 26.624 1.00 90.81 414 GLN A C 1
ATOM 3537 O O . GLN A 1 414 ? -27.480 11.345 25.723 1.00 90.81 414 GLN A O 1
ATOM 3542 N N . LEU A 1 415 ? -28.516 9.733 26.920 1.00 90.25 415 LEU A N 1
ATOM 3543 C CA . LEU A 1 415 ? -27.984 8.583 26.189 1.00 90.25 415 LEU A CA 1
ATOM 3544 C C . LEU A 1 415 ? -28.694 8.366 24.842 1.00 90.25 415 LEU A C 1
ATOM 3546 O O . LEU A 1 415 ? -28.033 7.982 23.875 1.00 90.25 415 LEU A O 1
ATOM 3550 N N . ILE A 1 416 ? -30.001 8.631 24.737 1.00 88.19 416 ILE A N 1
ATOM 3551 C CA . ILE A 1 416 ? -30.744 8.601 23.463 1.00 88.19 416 ILE A CA 1
ATOM 3552 C C . ILE A 1 416 ? -30.231 9.698 22.524 1.00 88.19 416 ILE A C 1
ATOM 3554 O O . ILE A 1 416 ? -29.894 9.403 21.374 1.00 88.19 416 ILE A O 1
ATOM 3558 N N . ASP A 1 417 ? -30.080 10.928 23.018 1.00 86.69 417 ASP A N 1
ATOM 3559 C CA . ASP A 1 417 ? -29.580 12.068 22.239 1.00 86.69 417 ASP A CA 1
ATOM 3560 C C . ASP A 1 417 ? -28.185 11.796 21.665 1.00 86.69 417 ASP A C 1
ATOM 3562 O O . ASP A 1 417 ? -27.880 12.116 20.511 1.00 86.69 417 ASP A O 1
ATOM 3566 N N . ARG A 1 418 ? -27.342 11.114 22.448 1.00 86.38 418 ARG A N 1
ATOM 3567 C CA . ARG A 1 418 ? -25.991 10.690 22.049 1.00 86.38 418 ARG A CA 1
ATOM 3568 C C . ARG A 1 418 ? -25.958 9.357 21.295 1.00 86.38 418 ARG A C 1
ATOM 3570 O O . ARG A 1 418 ? -24.886 8.899 20.905 1.00 86.38 418 ARG A O 1
ATOM 3577 N N . LYS A 1 419 ? -27.120 8.754 21.016 1.00 86.75 419 LYS A N 1
ATOM 3578 C CA . LYS A 1 419 ? -27.294 7.499 20.255 1.00 86.75 419 LYS A CA 1
ATOM 3579 C C . LYS A 1 419 ? -26.643 6.270 20.904 1.00 86.75 419 LYS A C 1
ATOM 3581 O O . LYS A 1 419 ? -26.231 5.341 20.193 1.00 86.75 419 LYS A O 1
ATOM 3586 N N . TRP A 1 420 ? -26.568 6.269 22.230 1.00 87.38 420 TRP A N 1
ATOM 3587 C CA . TRP A 1 420 ? -26.142 5.151 23.078 1.00 87.38 420 TRP A CA 1
ATOM 3588 C C . TRP A 1 420 ? -27.313 4.338 23.644 1.00 87.38 420 TRP A C 1
ATOM 3590 O O . TRP A 1 420 ? -27.107 3.248 24.170 1.00 87.38 420 TRP A O 1
ATOM 3600 N N . LEU A 1 421 ? -28.540 4.816 23.441 1.00 82.94 421 LEU A N 1
ATOM 3601 C CA . LEU A 1 421 ? -29.791 4.094 23.643 1.00 82.94 421 LEU A CA 1
ATOM 3602 C C . LEU A 1 421 ? -30.707 4.306 22.430 1.00 82.94 421 LEU A C 1
ATOM 3604 O O . LEU A 1 421 ? -30.623 5.329 21.749 1.00 82.94 421 LEU A O 1
ATOM 3608 N N . TYR A 1 422 ? -31.578 3.334 22.161 1.00 76.31 422 TYR A N 1
ATOM 3609 C CA . TYR A 1 422 ? -32.696 3.490 21.227 1.00 76.31 422 TYR A CA 1
ATOM 3610 C C . TYR A 1 422 ? -34.005 3.598 22.010 1.00 76.31 422 TYR A C 1
ATOM 3612 O O . TYR A 1 422 ? -34.096 3.052 23.112 1.00 76.31 422 TYR A O 1
ATOM 3620 N N . LEU A 1 423 ? -34.962 4.330 21.431 1.00 56.66 423 LEU A N 1
ATOM 3621 C CA . LEU A 1 423 ? -36.322 4.490 21.949 1.00 56.66 423 LEU A CA 1
ATOM 3622 C C . LEU A 1 423 ? -37.044 3.152 22.100 1.00 56.66 423 LEU A C 1
ATOM 3624 O O . LEU A 1 423 ? -36.932 2.325 21.164 1.00 56.66 423 LEU A O 1
#

pLDDT: mean 72.3, std 17.23, range [29.11, 95.06]

Solvent-accessible surface area (backbone atoms only — not comparable to full-atom values): 23986 Å² total; per-residue (Å²): 99,78,55,57,56,49,45,51,50,53,32,71,75,31,72,60,36,36,54,25,40,75,68,42,44,68,58,51,42,27,73,76,66,74,26,100,43,70,77,56,50,69,68,52,82,65,53,72,65,55,48,50,52,53,54,52,50,24,51,52,53,45,77,38,65,42,38,67,80,78,41,44,67,53,50,31,72,73,38,98,64,71,74,56,73,69,58,52,52,52,50,49,60,52,50,77,69,37,64,73,52,50,51,55,45,54,51,52,31,52,78,71,69,49,81,72,86,63,66,54,75,47,91,56,97,88,60,81,54,59,22,38,38,50,69,54,52,56,53,46,46,52,47,53,48,45,64,66,40,74,69,70,78,66,84,77,72,64,78,67,79,51,64,70,55,55,48,53,54,44,65,76,20,66,91,38,59,67,62,35,50,51,54,56,49,49,53,54,51,51,48,53,52,54,41,48,58,54,51,48,53,56,50,53,51,47,50,58,58,53,47,53,52,49,56,50,49,51,56,44,63,30,88,90,33,30,67,58,30,55,77,51,71,55,58,65,68,57,56,50,49,55,50,51,53,50,50,54,49,49,46,57,61,47,43,56,66,54,40,71,51,58,75,70,55,41,49,51,53,36,48,52,51,46,62,70,44,67,45,66,69,56,52,55,74,78,58,41,81,84,43,50,68,57,40,54,52,46,45,53,49,52,47,51,48,48,64,74,73,33,79,85,69,54,77,71,64,98,76,56,92,54,22,71,66,45,49,51,54,49,48,55,50,49,53,51,51,50,49,53,28,54,75,68,72,55,79,54,64,69,59,55,52,47,53,53,50,52,48,35,45,55,49,36,48,50,41,52,50,49,46,56,54,45,51,54,51,50,53,48,43,42,58,68,47,52,52,43,47,57,28,52,55,52,47,64,40,56,76,75,56,90,85,76,53,69,68,61,50,51,54,51,50,58,30,37,78,72,66,50,40,82,136

Nearest PDB structures (foldseek):
  4tql-assembly1_A  TM=2.942E-01  e=1.739E+00  synthetic construct
  7sqc-assembly1_1F  TM=2.530E-01  e=1.021E+00  Chlamydomonas reinhardtii
  8i21-assembly1_B  TM=1.651E-01  e=1.219E+00  Saccharomyces cerevisiae S288C
  7n6g-assembly1_3X  TM=1.564E-01  e=1.219E+00  Chlamydomonas reinhardtii
  5sv0-assembly1_B  TM=2.000E-01  e=9.829E+00  Escherichia coli DH1

Organism: Streptococcus suis (NCBI:txid1307)

Mean predicted aligned error: 18.27 Å

Secondary structure (DSSP, 8-state):
-HHHHHHHHHHHH-HHHHHHHHHHHHHHHHHHH--SSHHHHTTS---HHHHHHHHHHHHHHHH-EE-HHHHHHHHHHHSSSPPPHHHHHHHHHHHTT-HHHHHHHHHHHHHTT--S---EEE--SSS-EEEEEHHHHHHHHHHHHHHHHTT---SS----TTHHHHHHHHHTTTT-HHHHHHHHHHHHHHHHHHHHHHHHHHHHHHHHHHHHHHHHHHHHHSTTTHHHHHHTT--HHHHHHHHHHHHHHHHHHHHHHH----HHHHHHHHHHHHHHTTSHHHHHHS--TTHHHHHHHHHHHHHHHHHHH-GGGTTS-TT-TTSHHHHHHHHHHHHHHHHHHHHTT---HHHHHHHHHHHHIIIIIHHHHHHHHHHHHHHHHIIIIIHHHHHHHHHHHHTTS-S--HHHHHHHHHHHHTTSS--